Protein AF-A0A421JHY1-F1 (afdb_monomer_lite)

Secondary structure (DSSP, 8-state):
----HHHHHHHHHT--SSHHHHHHHHHHHHHTGGGHHHHHHHHHHHHHHS---HHHHHHHHHHHHHHHHHHHHTT-HHHHHHHHHHHHHHHHHHGGGS-HHHHHHHHHHHHHHHHTTSS-HHHHHHHHHHHH-SS-------S-TTHHHHHHHHHHHHHHHHHHHHHHHHHHHHHHHHHHHHHHS-S-GGG-TTPPPHHHHHHHHHHHHHHHHHHHHHHHHHHHHHHHHHHHHHHHHHHHHHHHHHHHHHHHHHHHHHHHHHHHHHHHHHHHHTT----------------------------------PPPP----------------------PPPP------S-------------------PPPTTHHHHHHHHHHHHHHHHHHHHHSSS------PPPTTSHHHHTTS--

Radius of gyration: 42.2 Å; chains: 1; bounding box: 96×103×120 Å

Foldseek 3Di:
DDDDLVVLLVLLVPQDLDPVSLLVSLVVLVVVLVCLLVNLVSLLCSLQVDPDDQSSNLSSVSSLLNNLVVCVVVVVVSNLVNNLVRLLVSLLRNLVVHDPVSNVVLVVSLVVCVVVVSDDPVSSVSNVCSNPDPDDDDDDDDDDPPVVVVVLVVVLVVLVVVLVVLVVVLVVLVVVLVVLCCLLPPPDPPPNPPQDDPVVSVVSVVVSVVSVVVSVVSVVVSVVSVVVSVVSVVVVVVVVVVVVVVVVVVVVVVVVVVVVVVVVVVVVVVVVVVPDPDDDDDDDDDDDDDDDDDDDDDDDDDDDDPDDDDDDDDDDDDDDDDDDDDDDDDDDDDDDDDDDDDDDDDDDDDDDDDDDDDDDDDDDDDDDDPVVVVVVVVVVVVVVVVVVVVVVPPPDDDDDDDDPPVVVVVVVPPD

pLDDT: mean 72.56, std 24.26, range [27.59, 97.75]

Structure (mmCIF, N/CA/C/O backbone):
data_AF-A0A421JHY1-F1
#
_entry.id   AF-A0A421JHY1-F1
#
loop_
_atom_site.group_PDB
_atom_site.id
_atom_site.type_symbol
_atom_site.label_atom_id
_atom_site.label_alt_id
_atom_site.label_comp_id
_atom_site.label_asym_id
_atom_site.label_entity_id
_atom_site.label_seq_id
_atom_site.pdbx_PDB_ins_code
_atom_site.Cartn_x
_atom_site.Cartn_y
_atom_site.Cartn_z
_atom_site.occupancy
_atom_site.B_iso_or_equiv
_atom_site.auth_seq_id
_atom_site.auth_comp_id
_atom_site.auth_asym_id
_atom_site.auth_atom_id
_atom_site.pdbx_PDB_model_num
ATOM 1 N N . MET A 1 1 ? 22.564 -20.627 12.516 1.00 62.66 1 MET A N 1
ATOM 2 C CA . MET A 1 1 ? 22.685 -19.189 12.174 1.00 62.66 1 MET A CA 1
ATOM 3 C C . MET A 1 1 ? 21.839 -18.414 13.157 1.00 62.66 1 MET A C 1
ATOM 5 O O . MET A 1 1 ? 20.694 -18.805 13.321 1.00 62.66 1 MET A O 1
ATOM 9 N N . SER A 1 2 ? 22.392 -17.394 13.809 1.00 85.19 2 SER A N 1
ATOM 10 C CA . SER A 1 2 ? 21.636 -16.494 14.684 1.00 85.19 2 SER A CA 1
ATOM 11 C C . SER A 1 2 ? 20.639 -15.656 13.881 1.00 85.19 2 SER A C 1
ATOM 13 O O . SER A 1 2 ? 20.861 -15.374 12.700 1.00 85.19 2 SER A O 1
ATOM 15 N N . PHE A 1 3 ? 19.539 -15.263 14.521 1.00 91.75 3 PHE A N 1
ATOM 16 C CA . PHE A 1 3 ? 18.588 -14.334 13.928 1.00 91.75 3 PHE A CA 1
ATOM 17 C C . PHE A 1 3 ? 19.148 -12.908 13.930 1.00 91.75 3 PHE A C 1
ATOM 19 O O . PHE A 1 3 ? 19.715 -12.446 14.917 1.00 91.75 3 PHE A O 1
ATOM 26 N N . SER A 1 4 ? 18.954 -12.210 12.817 1.00 93.00 4 SER A N 1
ATOM 27 C CA . SER A 1 4 ? 19.069 -10.755 12.693 1.00 93.00 4 SER A CA 1
ATOM 28 C C . SER A 1 4 ? 18.214 -10.289 11.508 1.00 93.00 4 SER A C 1
ATOM 30 O O . SER A 1 4 ? 18.096 -11.054 10.539 1.00 93.00 4 SER A O 1
ATOM 32 N N . PRO A 1 5 ? 17.691 -9.049 11.506 1.00 92.00 5 PRO A N 1
ATOM 33 C CA . PRO A 1 5 ? 16.955 -8.499 10.365 1.00 92.00 5 PRO A CA 1
ATOM 34 C C . PRO A 1 5 ? 17.716 -8.651 9.047 1.00 92.00 5 PRO A C 1
ATOM 36 O O . PRO A 1 5 ? 17.183 -9.173 8.074 1.00 92.00 5 PRO A O 1
ATOM 39 N N . ASN A 1 6 ? 19.014 -8.334 9.048 1.00 91.88 6 ASN A N 1
ATOM 40 C CA . ASN A 1 6 ? 19.871 -8.465 7.868 1.00 91.88 6 ASN A CA 1
ATOM 41 C C . ASN A 1 6 ? 20.001 -9.918 7.387 1.00 91.88 6 ASN A C 1
ATOM 43 O O . ASN A 1 6 ? 19.978 -10.172 6.184 1.00 91.88 6 ASN A O 1
ATOM 47 N N . SER A 1 7 ? 20.134 -10.888 8.300 1.00 93.38 7 SER A N 1
ATOM 48 C CA . SER A 1 7 ? 20.171 -12.308 7.917 1.00 93.38 7 SER A CA 1
ATOM 49 C C . SER A 1 7 ? 18.845 -12.789 7.330 1.00 93.38 7 SER A C 1
ATOM 51 O O . SER A 1 7 ? 18.852 -13.648 6.448 1.00 93.38 7 SER A O 1
ATOM 53 N N . PHE A 1 8 ? 17.722 -12.221 7.781 1.00 95.31 8 PHE A N 1
ATOM 54 C CA . PHE A 1 8 ? 16.413 -12.543 7.239 1.00 95.31 8 PHE A CA 1
ATOM 55 C C . PHE A 1 8 ? 16.210 -11.893 5.867 1.00 95.31 8 PHE A C 1
ATOM 57 O O . PHE A 1 8 ? 15.858 -12.608 4.936 1.00 95.31 8 PHE A O 1
ATOM 64 N N . CYS A 1 9 ? 16.560 -10.615 5.685 1.00 93.88 9 CYS A N 1
ATOM 65 C CA . CYS A 1 9 ? 16.550 -9.958 4.372 1.00 93.88 9 CYS A CA 1
ATOM 66 C C . CYS A 1 9 ? 17.370 -10.736 3.335 1.00 93.88 9 CYS A C 1
ATOM 68 O O . CYS A 1 9 ? 16.855 -11.038 2.267 1.00 93.88 9 CYS A O 1
ATOM 70 N N . LYS A 1 10 ? 18.583 -11.191 3.686 1.00 94.06 10 LYS A N 1
ATOM 71 C CA . LYS A 1 10 ? 19.401 -12.038 2.796 1.00 94.06 10 LYS A CA 1
ATOM 72 C C . LYS A 1 10 ? 18.699 -13.339 2.397 1.00 94.06 10 LYS A C 1
ATOM 74 O O . LYS A 1 10 ? 18.868 -13.806 1.276 1.00 94.06 10 LYS A O 1
ATOM 79 N N . LYS A 1 11 ? 17.919 -13.943 3.302 1.00 94.50 11 LYS A N 1
ATOM 80 C CA . LYS A 1 11 ? 17.098 -15.128 2.993 1.00 94.50 11 LYS A CA 1
ATOM 81 C C . LYS A 1 11 ? 15.932 -14.783 2.073 1.00 94.50 11 LYS A C 1
ATOM 83 O O . LYS A 1 11 ? 15.623 -15.565 1.182 1.00 94.50 11 LYS A O 1
ATOM 88 N N . LEU A 1 12 ? 15.312 -13.621 2.267 1.00 95.12 12 LEU A N 1
ATOM 89 C CA . LEU A 1 12 ? 14.257 -13.123 1.390 1.00 95.12 12 LEU A CA 1
ATOM 90 C C . LEU A 1 12 ? 14.795 -12.790 -0.011 1.00 95.12 12 LEU A C 1
ATOM 92 O O . LEU A 1 12 ? 14.108 -13.079 -0.989 1.00 95.12 12 LEU A O 1
ATOM 96 N N . ASP A 1 13 ? 16.032 -12.299 -0.137 1.00 93.00 13 ASP A N 1
ATOM 97 C CA . ASP A 1 13 ? 16.687 -12.042 -1.428 1.00 93.00 13 ASP A CA 1
ATOM 98 C C . ASP A 1 13 ? 16.823 -13.329 -2.250 1.00 93.00 13 ASP A C 1
ATOM 100 O O . ASP A 1 13 ? 16.391 -13.376 -3.403 1.00 93.00 13 ASP A O 1
ATOM 104 N N . VAL A 1 14 ? 17.314 -14.406 -1.627 1.00 92.81 14 VAL A N 1
ATOM 105 C CA . VAL A 1 14 ? 17.516 -15.711 -2.285 1.00 92.81 14 VAL A CA 1
ATOM 106 C C . VAL A 1 14 ? 16.254 -16.580 -2.369 1.00 92.81 14 VAL A C 1
ATOM 108 O O . VAL A 1 14 ? 16.320 -17.691 -2.890 1.00 92.81 14 VAL A O 1
ATOM 111 N N . LEU A 1 15 ? 15.105 -16.107 -1.870 1.00 94.12 15 LEU A N 1
ATOM 112 C CA . LEU A 1 15 ? 13.829 -16.824 -1.973 1.00 94.12 15 LEU A CA 1
ATOM 113 C C . LEU A 1 15 ? 13.463 -17.063 -3.445 1.00 94.12 15 LEU A C 1
ATOM 115 O O . LEU A 1 15 ? 13.292 -16.101 -4.203 1.00 94.12 15 LEU A O 1
ATOM 119 N N . GLN A 1 16 ? 13.290 -18.332 -3.808 1.00 90.06 16 GLN A N 1
ATOM 120 C CA . GLN A 1 16 ? 12.848 -18.780 -5.128 1.00 90.06 16 GLN A CA 1
ATOM 121 C C . GLN A 1 16 ? 11.355 -19.132 -5.113 1.00 90.06 16 GLN A C 1
ATOM 123 O O . GLN A 1 16 ? 10.758 -19.332 -4.058 1.00 90.06 16 GLN A O 1
ATOM 128 N N . GLU A 1 17 ? 10.751 -19.256 -6.296 1.00 89.94 17 GLU A N 1
ATOM 129 C CA . GLU A 1 17 ? 9.331 -19.616 -6.467 1.00 89.94 17 GLU A CA 1
ATOM 130 C C . GLU A 1 17 ? 9.059 -21.125 -6.284 1.00 89.94 17 GLU A C 1
ATOM 132 O O . GLU A 1 17 ? 8.002 -21.627 -6.658 1.00 89.94 17 GLU A O 1
ATOM 137 N N . THR A 1 18 ? 10.019 -21.874 -5.732 1.00 93.44 18 THR A N 1
ATOM 138 C CA . THR A 1 18 ? 9.908 -23.316 -5.490 1.00 93.44 18 THR A CA 1
ATOM 139 C C . THR A 1 18 ? 9.392 -23.599 -4.081 1.00 93.44 18 THR A C 1
ATOM 141 O O . THR A 1 18 ? 9.723 -22.904 -3.116 1.00 93.44 18 THR A O 1
ATOM 144 N N . GLN A 1 19 ? 8.609 -24.673 -3.939 1.00 93.44 19 GLN A N 1
ATOM 145 C CA . GLN A 1 19 ? 8.063 -25.081 -2.641 1.00 93.44 19 GLN A CA 1
ATOM 146 C C . GLN A 1 19 ? 9.170 -25.372 -1.617 1.00 93.44 19 GLN A C 1
ATOM 148 O O . GLN A 1 19 ? 9.038 -25.018 -0.449 1.00 93.44 19 GLN A O 1
ATOM 153 N N . GLU A 1 20 ? 10.276 -25.977 -2.050 1.00 93.94 20 GLU A N 1
ATOM 154 C CA . GLU A 1 20 ? 11.416 -26.284 -1.185 1.00 93.94 20 GLU A CA 1
ATOM 155 C C . GLU A 1 20 ? 12.064 -25.015 -0.609 1.00 93.94 20 GLU A C 1
ATOM 157 O O . GLU A 1 20 ? 12.308 -24.941 0.598 1.00 93.94 20 GLU A O 1
ATOM 162 N N . SER A 1 21 ? 12.265 -23.980 -1.438 1.00 96.25 21 SER A N 1
ATOM 163 C CA . SER A 1 21 ? 12.818 -22.692 -0.997 1.00 96.25 21 SER A CA 1
ATOM 164 C C . SER A 1 21 ? 11.914 -22.022 0.044 1.00 96.25 21 SER A C 1
ATOM 166 O O . SER A 1 21 ? 12.381 -21.610 1.111 1.00 96.25 21 SER A O 1
ATOM 168 N N . ILE A 1 22 ? 10.604 -21.991 -0.226 1.00 96.75 22 ILE A N 1
ATOM 169 C CA . ILE A 1 22 ? 9.594 -21.425 0.675 1.00 96.75 22 ILE A CA 1
ATOM 170 C C . ILE A 1 22 ? 9.580 -22.162 2.022 1.00 96.75 22 ILE A C 1
ATOM 172 O O . ILE A 1 22 ? 9.677 -21.526 3.075 1.00 96.75 22 ILE A O 1
ATOM 176 N N . VAL A 1 23 ? 9.503 -23.496 2.003 1.00 96.56 23 VAL A N 1
ATOM 177 C CA . VAL A 1 23 ? 9.434 -24.318 3.222 1.00 96.56 23 VAL A CA 1
ATOM 178 C C . VAL A 1 23 ? 10.719 -24.202 4.038 1.00 96.56 23 VAL A C 1
ATOM 180 O O . VAL A 1 23 ? 10.653 -24.047 5.257 1.00 96.56 23 VAL A O 1
ATOM 183 N N . SER A 1 24 ? 11.885 -24.226 3.390 1.00 96.31 24 SER A N 1
ATOM 184 C CA . SER A 1 24 ? 13.186 -24.098 4.056 1.00 96.31 24 SER A CA 1
ATOM 185 C C . SER A 1 24 ? 13.314 -22.768 4.810 1.00 96.31 24 SER A C 1
ATOM 187 O O . SER A 1 24 ? 13.675 -22.735 5.993 1.00 96.31 24 SER A O 1
ATOM 189 N N . ILE A 1 25 ? 12.935 -21.653 4.173 1.00 96.25 25 ILE A N 1
ATOM 190 C CA . ILE A 1 25 ? 12.973 -20.334 4.818 1.00 96.25 25 ILE A CA 1
ATOM 191 C C . ILE A 1 25 ? 11.913 -20.241 5.923 1.00 96.25 25 ILE A C 1
ATOM 193 O O . ILE A 1 25 ? 12.219 -19.757 7.013 1.00 96.25 25 ILE A O 1
ATOM 197 N N . SER A 1 26 ? 10.704 -20.757 5.695 1.00 96.75 26 SER A N 1
ATOM 198 C CA . SER A 1 26 ? 9.632 -20.801 6.698 1.00 96.75 26 SER A CA 1
ATOM 199 C C . SER A 1 26 ? 10.046 -21.563 7.960 1.00 96.75 26 SER A C 1
ATOM 201 O O . SER A 1 26 ? 9.888 -21.065 9.077 1.00 96.75 26 SER A O 1
ATOM 203 N N . GLN A 1 27 ? 10.679 -22.730 7.810 1.00 96.00 27 GLN A N 1
ATOM 204 C CA . GLN A 1 27 ? 11.214 -23.499 8.935 1.00 96.00 27 GLN A CA 1
ATOM 205 C C . GLN A 1 27 ? 12.261 -22.706 9.722 1.00 96.00 27 GLN A C 1
ATOM 207 O O . GLN A 1 27 ? 12.224 -22.700 10.955 1.00 96.00 27 GLN A O 1
ATOM 212 N N . TRP A 1 28 ? 13.159 -21.999 9.030 1.00 95.56 28 TRP A N 1
ATOM 213 C CA . TRP A 1 28 ? 14.160 -21.150 9.675 1.00 95.56 28 TRP A CA 1
ATOM 214 C C . TRP A 1 28 ? 13.529 -19.987 10.457 1.00 95.56 28 TRP A C 1
ATOM 216 O O . TRP A 1 28 ? 13.968 -19.695 11.573 1.00 95.56 28 TRP A O 1
ATOM 226 N N . VAL A 1 29 ? 12.482 -19.353 9.913 1.00 96.00 29 VAL A N 1
ATOM 227 C CA . VAL A 1 29 ? 11.718 -18.296 10.601 1.00 96.00 29 VAL A CA 1
ATOM 228 C C . VAL A 1 29 ? 11.048 -18.859 11.856 1.00 96.00 29 VAL A C 1
ATOM 230 O O . VAL A 1 29 ? 11.191 -18.306 12.944 1.00 96.00 29 VAL A O 1
ATOM 233 N N . LEU A 1 30 ? 10.381 -20.010 11.745 1.00 94.88 30 LEU A N 1
ATOM 234 C CA . LEU A 1 30 ? 9.683 -20.648 12.865 1.00 94.88 30 LEU A CA 1
ATOM 235 C C . LEU A 1 30 ? 10.622 -21.177 13.949 1.00 94.88 30 LEU A C 1
ATOM 237 O O . LEU A 1 30 ? 10.206 -21.278 15.108 1.00 94.88 30 LEU A O 1
ATOM 241 N N . PHE A 1 31 ? 11.855 -21.542 13.595 1.00 94.19 31 PHE A N 1
ATOM 242 C CA . PHE A 1 31 ? 12.895 -21.905 14.556 1.00 94.19 31 PHE A CA 1
ATOM 243 C C . PHE A 1 31 ? 13.254 -20.707 15.450 1.00 94.19 31 PHE A C 1
ATOM 245 O O . PHE A 1 31 ? 13.363 -20.853 16.666 1.00 94.19 31 PHE A O 1
ATOM 252 N N . HIS A 1 32 ? 13.311 -19.499 14.884 1.00 92.69 32 HIS A N 1
ATOM 253 C CA . HIS A 1 32 ? 13.596 -18.253 15.602 1.00 92.69 32 HIS A CA 1
ATOM 254 C C . HIS A 1 32 ? 12.338 -17.580 16.168 1.00 92.69 32 HIS A C 1
ATOM 256 O O . HIS A 1 32 ? 12.171 -16.367 16.079 1.00 92.69 32 HIS A O 1
ATOM 262 N N . GLN A 1 33 ? 11.459 -18.357 16.808 1.00 90.81 33 GLN A N 1
ATOM 263 C CA . GLN A 1 33 ? 10.174 -17.859 17.318 1.00 90.81 33 GLN A CA 1
ATOM 264 C C . GLN A 1 33 ? 10.296 -16.659 18.264 1.00 90.81 33 GLN A C 1
ATOM 266 O O 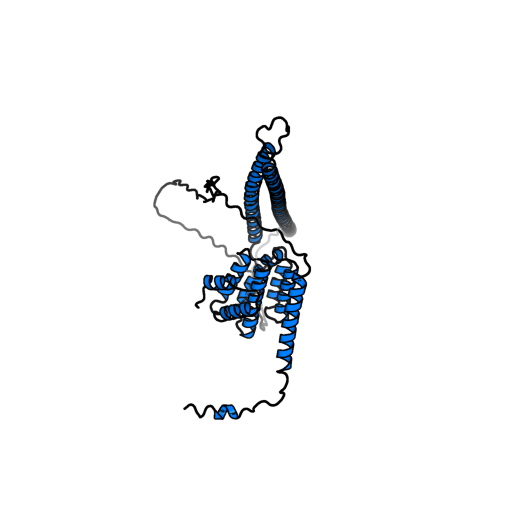. GLN A 1 33 ? 9.441 -15.783 18.221 1.00 90.81 33 GLN A O 1
ATOM 271 N N . LYS A 1 34 ? 11.365 -16.577 19.068 1.00 92.12 34 LYS A N 1
ATOM 272 C CA . LYS A 1 34 ? 11.611 -15.432 19.966 1.00 92.12 34 LYS A CA 1
ATOM 273 C C . LYS A 1 34 ? 11.669 -14.086 19.230 1.00 92.12 34 LYS A C 1
ATOM 275 O O . LYS A 1 34 ? 11.475 -13.046 19.843 1.00 92.12 34 LYS A O 1
ATOM 280 N N . HIS A 1 35 ? 11.921 -14.116 17.923 1.00 93.69 35 HIS A N 1
ATOM 281 C CA . HIS A 1 35 ? 11.982 -12.953 17.048 1.00 93.69 35 HIS A CA 1
ATOM 282 C C . HIS A 1 35 ? 10.755 -12.859 16.130 1.00 93.69 35 HIS A C 1
ATOM 284 O O . HIS A 1 35 ? 10.852 -12.309 15.036 1.00 93.69 35 HIS A O 1
ATOM 290 N N . CYS A 1 36 ? 9.597 -13.398 16.526 1.00 93.50 36 CYS A N 1
ATOM 291 C CA . CYS A 1 36 ? 8.371 -13.388 15.720 1.00 93.50 36 CYS A CA 1
ATOM 292 C C . CYS A 1 36 ? 7.943 -11.967 15.315 1.00 93.50 36 CYS A C 1
ATOM 294 O O . CYS A 1 36 ? 7.689 -11.715 14.138 1.00 93.50 36 CYS A O 1
ATOM 296 N N . LYS A 1 37 ? 7.963 -11.021 16.263 1.00 94.44 37 LYS A N 1
ATOM 297 C CA . LYS A 1 37 ? 7.648 -9.603 16.039 1.00 94.44 37 LYS A CA 1
ATOM 298 C C . LYS A 1 37 ? 8.605 -8.947 15.047 1.00 94.44 37 LYS A C 1
ATOM 300 O O . LYS A 1 37 ? 8.178 -8.268 14.117 1.00 94.44 37 LYS A O 1
ATOM 305 N N . GLU A 1 38 ? 9.902 -9.171 15.234 1.00 95.69 38 GLU A N 1
ATOM 306 C CA . GLU A 1 38 ? 10.941 -8.630 14.357 1.00 95.69 38 GLU A CA 1
ATOM 307 C C . GLU A 1 38 ? 10.865 -9.263 12.961 1.00 95.69 38 GLU A C 1
ATOM 309 O O . GLU A 1 38 ? 10.927 -8.553 11.967 1.00 95.69 38 GLU A O 1
ATOM 314 N N . SER A 1 39 ? 10.596 -10.569 12.873 1.00 95.88 39 SER A N 1
ATOM 315 C CA . SER A 1 39 ? 10.383 -11.282 11.608 1.00 95.88 39 SER A CA 1
ATOM 316 C C . SER A 1 39 ? 9.190 -10.723 10.833 1.00 95.88 39 SER A C 1
ATOM 318 O O . SER A 1 39 ? 9.321 -10.427 9.650 1.00 95.88 39 SER A O 1
ATOM 320 N N . ALA A 1 40 ? 8.034 -10.540 11.483 1.00 96.69 40 ALA A N 1
ATOM 321 C CA . ALA A 1 40 ? 6.842 -9.994 10.834 1.00 96.69 40 ALA A CA 1
ATOM 322 C C . ALA A 1 40 ? 7.082 -8.561 10.331 1.00 96.69 40 ALA A C 1
ATOM 324 O O . ALA A 1 40 ? 6.751 -8.242 9.188 1.00 96.69 40 ALA A O 1
ATOM 325 N N . LYS A 1 41 ? 7.726 -7.722 11.154 1.00 96.12 41 LYS A N 1
ATOM 326 C CA . LYS A 1 41 ? 8.097 -6.350 10.791 1.00 96.12 41 LYS A CA 1
ATOM 327 C C . LYS A 1 41 ? 9.082 -6.313 9.620 1.00 96.12 41 LYS A C 1
ATOM 329 O O . LYS A 1 41 ? 8.806 -5.650 8.628 1.00 96.12 41 LYS A O 1
ATOM 334 N N . THR A 1 42 ? 10.193 -7.044 9.702 1.00 96.25 42 THR A N 1
ATOM 335 C CA . THR A 1 42 ? 11.212 -7.080 8.644 1.00 96.25 42 THR A CA 1
ATOM 336 C C . THR A 1 42 ? 10.647 -7.636 7.340 1.00 96.25 42 THR A C 1
ATOM 338 O O . THR A 1 42 ? 10.942 -7.095 6.281 1.00 96.25 42 THR A O 1
ATOM 341 N N . TRP A 1 43 ? 9.796 -8.667 7.388 1.00 97.44 43 TRP A N 1
ATOM 342 C CA . TRP A 1 43 ? 9.110 -9.166 6.192 1.00 97.44 43 TRP A CA 1
ATOM 343 C C . TRP A 1 43 ? 8.216 -8.091 5.559 1.00 97.44 43 TRP A C 1
ATOM 345 O O . TRP A 1 43 ? 8.274 -7.894 4.345 1.00 97.44 43 TRP A O 1
ATOM 355 N N . ALA A 1 44 ? 7.434 -7.373 6.372 1.00 96.44 44 ALA A N 1
ATOM 356 C CA . ALA A 1 44 ? 6.549 -6.309 5.903 1.00 96.44 44 ALA A CA 1
ATOM 357 C C . ALA A 1 44 ? 7.325 -5.126 5.298 1.00 96.44 44 ALA A C 1
ATOM 359 O O . ALA A 1 44 ? 6.982 -4.646 4.221 1.00 96.44 44 ALA A O 1
ATOM 360 N N . GLU A 1 45 ? 8.400 -4.683 5.950 1.00 95.12 45 GLU A N 1
ATOM 361 C CA . GLU A 1 45 ? 9.281 -3.633 5.428 1.00 95.12 45 GLU A CA 1
ATOM 362 C C . GLU A 1 45 ? 9.969 -4.076 4.132 1.00 95.12 45 GLU A C 1
ATOM 364 O O . GLU A 1 45 ? 10.016 -3.310 3.174 1.00 95.12 45 GLU A O 1
ATOM 369 N N . TYR A 1 46 ? 10.436 -5.325 4.059 1.00 95.25 46 TYR A N 1
ATOM 370 C CA . TYR A 1 46 ? 11.131 -5.861 2.888 1.00 95.25 46 TYR A CA 1
ATOM 371 C C . TYR A 1 46 ? 10.229 -5.960 1.652 1.00 95.25 46 TYR A C 1
ATOM 373 O O . TYR A 1 46 ? 10.652 -5.627 0.544 1.00 95.25 46 TYR A O 1
ATOM 381 N N . ILE A 1 47 ? 8.988 -6.429 1.816 1.00 94.81 47 ILE A N 1
ATOM 382 C CA . ILE A 1 47 ? 8.057 -6.597 0.693 1.00 94.81 47 ILE A CA 1
ATOM 383 C C . ILE A 1 47 ? 7.501 -5.253 0.186 1.00 94.81 47 ILE A C 1
ATOM 385 O O . ILE A 1 47 ? 7.187 -5.142 -0.999 1.00 94.81 47 ILE A O 1
ATOM 389 N N . ILE A 1 48 ? 7.404 -4.239 1.059 1.00 92.00 48 ILE A N 1
ATOM 390 C CA . ILE A 1 48 ? 6.920 -2.889 0.719 1.00 92.00 48 ILE A CA 1
ATOM 391 C C . ILE A 1 48 ? 8.050 -1.987 0.195 1.00 92.00 48 ILE A C 1
ATOM 393 O O . ILE A 1 48 ? 7.839 -1.241 -0.757 1.00 92.00 48 ILE A O 1
ATOM 397 N N . GLY A 1 49 ? 9.223 -2.010 0.834 1.00 80.50 49 GLY A N 1
ATOM 398 C CA . GLY A 1 49 ? 10.287 -1.019 0.639 1.00 80.50 49 GLY A CA 1
ATOM 399 C C . GLY A 1 49 ? 11.122 -1.205 -0.627 1.00 80.50 49 GLY A C 1
ATOM 400 O O . GLY A 1 49 ? 11.700 -0.241 -1.126 1.00 80.50 49 GLY A O 1
ATOM 401 N N . ASN A 1 50 ? 11.164 -2.416 -1.178 1.00 76.19 50 ASN A N 1
ATOM 402 C CA . ASN A 1 50 ? 11.957 -2.724 -2.363 1.00 76.19 50 ASN A CA 1
ATOM 403 C C . ASN A 1 50 ? 11.061 -2.843 -3.604 1.00 76.19 50 ASN A C 1
ATOM 405 O O . ASN A 1 50 ? 9.956 -3.389 -3.555 1.00 76.19 50 ASN A O 1
ATOM 409 N N . GLN A 1 51 ? 11.570 -2.379 -4.750 1.00 79.88 51 GLN A N 1
ATOM 410 C CA . GLN A 1 51 ? 10.919 -2.551 -6.051 1.00 79.88 51 GLN A CA 1
ATOM 411 C C . GLN A 1 51 ? 11.051 -4.005 -6.524 1.00 79.88 51 GLN A C 1
ATOM 413 O O . GLN A 1 51 ? 11.903 -4.352 -7.336 1.00 79.88 51 GLN A O 1
ATOM 418 N N . HIS A 1 52 ? 10.214 -4.874 -5.962 1.00 87.62 52 HIS A N 1
ATOM 419 C CA . HIS A 1 52 ? 10.126 -6.284 -6.330 1.00 87.62 52 HIS A CA 1
ATOM 420 C C . HIS A 1 52 ? 9.203 -6.485 -7.533 1.00 87.62 52 HIS A C 1
ATOM 422 O O . HIS A 1 52 ? 8.141 -5.859 -7.619 1.00 87.62 52 HIS A O 1
ATOM 428 N N . SER A 1 53 ? 9.557 -7.426 -8.412 1.00 89.12 53 SER A N 1
ATOM 429 C CA . SER A 1 53 ? 8.651 -7.899 -9.463 1.00 89.12 53 SER A CA 1
ATOM 430 C C . SER A 1 53 ? 7.380 -8.506 -8.857 1.00 89.12 53 SER A C 1
ATOM 432 O O . SER A 1 53 ? 7.380 -8.984 -7.715 1.00 89.12 53 SER A O 1
ATOM 434 N N . SER A 1 54 ? 6.284 -8.527 -9.619 1.00 89.31 54 SER A N 1
ATOM 435 C CA . SER A 1 54 ? 5.012 -9.078 -9.139 1.00 89.31 54 SER A CA 1
ATOM 436 C C . SER A 1 54 ? 5.145 -10.543 -8.702 1.00 89.31 54 SER A C 1
ATOM 438 O O . SER A 1 54 ? 4.610 -10.919 -7.658 1.00 89.31 54 SER A O 1
ATOM 440 N N . ASN A 1 55 ? 5.941 -11.350 -9.416 1.00 89.25 55 ASN A N 1
ATOM 441 C CA . ASN A 1 55 ? 6.190 -12.743 -9.036 1.00 89.25 55 ASN A CA 1
ATOM 442 C C . ASN A 1 55 ? 6.971 -12.864 -7.718 1.00 89.25 55 ASN A C 1
ATOM 444 O O . ASN A 1 55 ? 6.617 -13.673 -6.861 1.00 89.25 55 ASN A O 1
ATOM 448 N N . LYS A 1 56 ? 7.976 -12.006 -7.487 1.00 92.56 56 LYS A N 1
ATOM 449 C CA . LYS A 1 56 ? 8.710 -11.991 -6.213 1.00 92.56 56 LYS A CA 1
ATOM 450 C C . LYS A 1 56 ? 7.791 -11.623 -5.044 1.00 92.56 56 LYS A C 1
ATOM 452 O O . LYS A 1 56 ? 7.846 -12.279 -4.004 1.00 92.56 56 LYS A O 1
ATOM 457 N N . LYS A 1 57 ? 6.903 -10.634 -5.220 1.00 93.62 57 LYS A N 1
ATOM 458 C CA . LYS A 1 57 ? 5.881 -10.265 -4.217 1.00 93.62 57 LYS A CA 1
ATOM 459 C C . LYS A 1 57 ? 4.950 -11.438 -3.906 1.00 93.62 57 LYS A C 1
ATOM 461 O O . LYS A 1 57 ? 4.670 -11.700 -2.739 1.00 93.62 57 LYS A O 1
ATOM 466 N N . LEU A 1 58 ? 4.521 -12.180 -4.928 1.00 93.75 58 LEU A N 1
ATOM 467 C CA . LEU A 1 58 ? 3.707 -13.380 -4.747 1.00 93.75 58 LEU A CA 1
ATOM 468 C C . LEU A 1 58 ? 4.451 -14.469 -3.954 1.00 93.75 58 LEU A C 1
ATOM 470 O O . LEU A 1 58 ? 3.894 -15.009 -3.002 1.00 93.75 58 LEU A O 1
ATOM 474 N N . SER A 1 59 ? 5.715 -14.745 -4.277 1.00 95.62 59 SER A N 1
ATOM 475 C CA . SER A 1 59 ? 6.538 -15.717 -3.540 1.00 95.62 59 SER A CA 1
ATOM 476 C C . SER A 1 59 ? 6.734 -15.326 -2.074 1.00 95.62 59 SER A C 1
ATOM 478 O O . SER A 1 59 ? 6.660 -16.176 -1.187 1.00 95.62 59 SER A O 1
ATOM 480 N N . LEU A 1 60 ? 6.902 -14.033 -1.784 1.00 96.56 60 LEU A N 1
ATOM 481 C CA . LEU A 1 60 ? 6.977 -13.519 -0.412 1.00 96.56 60 LEU A CA 1
ATOM 482 C C . LEU A 1 60 ? 5.650 -13.679 0.349 1.00 96.56 60 LEU A C 1
ATOM 484 O O . LEU A 1 60 ? 5.667 -13.958 1.551 1.00 96.56 60 LEU A O 1
ATOM 488 N N . LEU A 1 61 ? 4.505 -13.542 -0.329 1.00 96.50 61 LEU A N 1
ATOM 489 C CA . LEU A 1 61 ? 3.187 -13.830 0.247 1.00 96.50 61 LEU A CA 1
ATOM 490 C C . LEU A 1 61 ? 2.987 -15.332 0.489 1.00 96.50 61 LEU A C 1
ATOM 492 O O . LEU A 1 61 ? 2.420 -15.710 1.513 1.00 96.50 61 LEU A O 1
ATOM 496 N N . TYR A 1 62 ? 3.494 -16.198 -0.391 1.00 97.06 62 TYR A N 1
ATOM 497 C CA . TYR A 1 62 ? 3.484 -17.647 -0.168 1.00 97.06 62 TYR A CA 1
ATOM 498 C C . TYR A 1 62 ? 4.375 -18.075 0.996 1.00 97.06 62 TYR A C 1
ATOM 500 O O . TYR A 1 62 ? 3.971 -18.941 1.772 1.00 97.06 62 TYR A O 1
ATOM 508 N N . LEU A 1 63 ? 5.519 -17.417 1.190 1.00 97.75 63 LEU A N 1
ATOM 509 C CA . LEU A 1 63 ? 6.326 -17.592 2.394 1.00 97.75 63 LEU A CA 1
ATOM 510 C C . LEU A 1 63 ? 5.549 -17.212 3.658 1.00 97.75 63 LEU A C 1
ATOM 512 O O . LEU A 1 63 ? 5.499 -18.002 4.597 1.00 97.75 63 LEU A O 1
ATOM 516 N N . CYS A 1 64 ? 4.913 -16.037 3.679 1.00 97.62 64 CYS A N 1
ATOM 517 C CA . CYS A 1 64 ? 4.075 -15.624 4.807 1.00 97.62 64 CYS A CA 1
ATOM 518 C C . CYS A 1 64 ? 2.973 -16.652 5.084 1.00 97.62 64 CYS A C 1
ATOM 520 O O . CYS A 1 64 ? 2.808 -17.079 6.225 1.00 97.62 64 CYS A O 1
ATOM 522 N N . ASN A 1 65 ? 2.283 -17.106 4.036 1.00 97.44 65 ASN A N 1
ATOM 523 C CA . ASN A 1 65 ? 1.253 -18.127 4.133 1.00 97.44 65 ASN A CA 1
ATOM 524 C C . ASN A 1 65 ? 1.770 -19.426 4.776 1.00 97.44 65 ASN A C 1
ATOM 526 O O . ASN A 1 65 ? 1.119 -19.957 5.675 1.00 97.44 65 ASN A O 1
ATOM 530 N N . ASP A 1 66 ? 2.926 -19.934 4.345 1.00 97.44 66 ASP A N 1
ATOM 531 C CA . ASP A 1 66 ? 3.500 -21.150 4.926 1.00 97.44 66 ASP A CA 1
ATOM 532 C C . ASP A 1 66 ? 3.876 -20.948 6.404 1.00 97.44 66 ASP A C 1
ATOM 534 O O . ASP A 1 66 ? 3.531 -21.779 7.248 1.00 97.44 66 ASP A O 1
ATOM 538 N N . VAL A 1 67 ? 4.477 -19.801 6.746 1.00 97.19 67 VAL A N 1
ATOM 539 C CA . VAL A 1 67 ? 4.837 -19.448 8.129 1.00 97.19 67 VAL A CA 1
ATOM 540 C C . VAL A 1 67 ? 3.606 -19.418 9.034 1.00 97.19 67 VAL A C 1
ATOM 542 O O . VAL A 1 67 ? 3.620 -20.058 10.085 1.00 97.19 67 VAL A O 1
ATOM 545 N N . VAL A 1 68 ? 2.528 -18.725 8.652 1.00 96.81 68 VAL A N 1
ATOM 546 C CA . VAL A 1 68 ? 1.341 -18.578 9.518 1.00 96.81 68 VAL A CA 1
ATOM 547 C C . VAL A 1 68 ? 0.562 -19.886 9.656 1.00 96.81 68 VAL A C 1
ATOM 549 O O . VAL A 1 68 ? 0.086 -20.212 10.745 1.00 96.81 68 VAL A O 1
ATOM 552 N N . GLN A 1 69 ? 0.503 -20.701 8.598 1.00 95.44 69 GLN A N 1
ATOM 553 C CA . GLN A 1 69 ? -0.131 -22.018 8.660 1.00 95.44 69 GLN A CA 1
ATOM 554 C C . GLN A 1 69 ? 0.668 -23.000 9.522 1.00 95.44 69 GLN A C 1
ATOM 556 O O . GLN A 1 69 ? 0.101 -23.683 10.381 1.00 95.44 69 GLN A O 1
ATOM 561 N N . GLN A 1 70 ? 1.990 -23.059 9.344 1.00 96.12 70 GLN A N 1
ATOM 562 C CA . GLN A 1 70 ? 2.842 -23.888 10.191 1.00 96.12 70 GLN A CA 1
ATOM 563 C C . GLN A 1 70 ? 2.867 -23.386 11.640 1.00 96.12 70 GLN A C 1
ATOM 565 O O . GLN A 1 70 ? 2.881 -24.207 12.559 1.00 96.12 70 GLN A O 1
ATOM 570 N N . ALA A 1 71 ? 2.835 -22.069 11.869 1.00 95.06 71 ALA A N 1
ATOM 571 C CA . ALA A 1 71 ? 2.715 -21.486 13.201 1.00 95.06 71 ALA A CA 1
ATOM 572 C C . ALA A 1 71 ? 1.417 -21.929 13.882 1.00 95.06 71 ALA A C 1
ATOM 574 O O . ALA A 1 71 ? 1.469 -22.402 15.017 1.00 95.06 71 ALA A O 1
ATOM 575 N N . ARG A 1 72 ? 0.277 -21.883 13.176 1.00 94.00 72 ARG A N 1
ATOM 576 C CA . ARG A 1 72 ? -1.008 -22.399 13.676 1.00 94.00 72 ARG A CA 1
ATOM 577 C C . ARG A 1 72 ? -0.915 -23.877 14.043 1.00 94.00 72 ARG A C 1
ATOM 579 O O . ARG A 1 72 ? -1.265 -24.252 15.159 1.00 94.00 72 ARG A O 1
ATOM 586 N N . ARG A 1 73 ? -0.368 -24.708 13.148 1.00 94.50 73 ARG A N 1
ATOM 587 C CA . ARG A 1 73 ? -0.195 -26.154 13.379 1.00 94.50 73 ARG A CA 1
ATOM 588 C C . ARG A 1 73 ? 0.707 -26.452 14.581 1.00 94.50 73 ARG A C 1
ATOM 590 O O . ARG A 1 73 ? 0.423 -27.369 15.343 1.00 94.50 73 ARG A O 1
ATOM 597 N N . LYS A 1 74 ? 1.770 -25.667 14.769 1.00 93.50 74 LYS A N 1
ATOM 598 C CA . LYS A 1 74 ? 2.725 -25.779 15.887 1.00 93.50 74 LYS A CA 1
ATOM 599 C C . LYS A 1 74 ? 2.297 -24.989 17.136 1.00 93.50 74 LYS A C 1
ATOM 601 O O . LYS A 1 74 ? 3.098 -24.865 18.057 1.00 93.50 74 LYS A O 1
ATOM 606 N N . ARG A 1 75 ? 1.066 -24.455 17.174 1.00 92.81 75 ARG A N 1
ATOM 607 C CA . ARG A 1 75 ? 0.493 -23.657 18.280 1.00 92.81 75 ARG A CA 1
ATOM 608 C C . ARG A 1 75 ? 1.330 -22.429 18.677 1.00 92.81 75 ARG A C 1
ATOM 610 O O . ARG A 1 75 ? 1.361 -22.029 19.836 1.00 92.81 75 ARG A O 1
ATOM 617 N N . LYS A 1 76 ? 1.997 -21.801 17.709 1.00 92.12 76 LYS A N 1
ATOM 618 C CA . LYS A 1 76 ? 2.801 -20.583 17.888 1.00 92.12 76 LYS A CA 1
ATOM 619 C C . LYS A 1 76 ? 1.951 -19.339 17.624 1.00 92.12 76 LYS A C 1
ATOM 621 O O . LYS A 1 76 ? 2.115 -18.680 16.599 1.00 92.12 76 LYS A O 1
ATOM 626 N N . GLN A 1 77 ? 1.025 -19.041 18.536 1.00 92.50 77 GLN A N 1
ATOM 627 C CA . GLN A 1 77 ? 0.025 -17.982 18.343 1.00 92.50 77 GLN A CA 1
ATOM 628 C C . GLN A 1 77 ? 0.648 -16.589 18.148 1.00 92.50 77 GLN A C 1
ATOM 630 O O . GLN A 1 77 ? 0.114 -15.795 17.386 1.00 92.50 77 GLN A O 1
ATOM 635 N N . GLU A 1 78 ? 1.812 -16.316 18.744 1.00 93.38 78 GLU A N 1
ATOM 636 C CA . GLU A 1 78 ? 2.525 -15.040 18.581 1.00 93.38 78 GLU A CA 1
ATOM 637 C C . GLU A 1 78 ? 2.792 -14.691 17.113 1.00 93.38 78 GLU A C 1
ATOM 639 O O . GLU A 1 78 ? 2.602 -13.551 16.708 1.00 93.38 78 GLU A O 1
ATOM 644 N N . PHE A 1 79 ? 3.166 -15.672 16.284 1.00 94.56 79 PHE A N 1
ATOM 645 C CA . PHE A 1 79 ? 3.352 -15.428 14.853 1.00 94.56 79 PHE A CA 1
ATOM 646 C C . PHE A 1 79 ? 2.051 -14.996 14.185 1.00 94.56 79 PHE A C 1
ATOM 648 O O . PHE A 1 79 ? 2.062 -14.073 13.381 1.00 94.56 79 PHE A O 1
ATOM 655 N N . ILE A 1 80 ? 0.932 -15.632 14.528 1.00 95.25 80 ILE A N 1
ATOM 656 C CA . ILE A 1 80 ? -0.376 -15.278 13.974 1.00 95.25 80 ILE A CA 1
ATOM 657 C C . ILE A 1 80 ? -0.719 -13.843 14.371 1.00 95.25 80 ILE A C 1
ATOM 659 O O . ILE A 1 80 ? -1.039 -13.039 13.502 1.00 95.25 80 ILE A O 1
ATOM 663 N N . THR A 1 81 ? -0.560 -13.497 15.649 1.00 94.88 81 THR A N 1
ATOM 664 C CA . THR A 1 81 ? -0.836 -12.151 16.162 1.00 94.88 81 THR A CA 1
ATOM 665 C C . THR A 1 81 ? 0.037 -11.084 15.497 1.00 94.88 81 THR A C 1
ATOM 667 O O . THR A 1 81 ? -0.470 -10.042 15.087 1.00 94.88 81 THR A O 1
ATOM 670 N N . GLU A 1 82 ? 1.345 -11.315 15.357 1.00 96.12 82 GLU A N 1
ATOM 671 C CA . GLU A 1 82 ? 2.251 -10.328 14.756 1.00 96.12 82 GLU A CA 1
ATOM 672 C C . GLU A 1 82 ? 2.040 -10.194 13.239 1.00 96.12 82 GLU A C 1
ATOM 674 O O . GLU A 1 82 ? 2.030 -9.078 12.717 1.00 96.12 82 GLU A O 1
ATOM 679 N N . PHE A 1 83 ? 1.797 -11.299 12.523 1.00 96.56 83 PHE A N 1
ATOM 680 C CA . PHE A 1 83 ? 1.489 -11.243 11.091 1.00 96.56 83 PHE A CA 1
ATOM 681 C C . PHE A 1 83 ? 0.118 -10.611 10.814 1.00 96.56 83 PHE A C 1
ATOM 683 O O . PHE A 1 83 ? -0.002 -9.830 9.870 1.00 96.56 83 PHE A O 1
ATOM 690 N N . ALA A 1 84 ? -0.892 -10.862 11.655 1.00 95.44 84 ALA A N 1
ATOM 691 C CA . ALA A 1 84 ? -2.211 -10.237 11.540 1.00 95.44 84 ALA A CA 1
ATOM 692 C C . ALA A 1 84 ? -2.141 -8.703 11.607 1.00 95.44 84 ALA A C 1
ATOM 694 O O . ALA A 1 84 ? -2.876 -8.023 10.894 1.00 95.44 84 ALA A O 1
ATOM 695 N N . ARG A 1 85 ? -1.218 -8.146 12.404 1.00 95.31 85 ARG A N 1
ATOM 696 C CA . ARG A 1 85 ? -1.020 -6.691 12.518 1.00 95.31 85 ARG A CA 1
ATOM 697 C C . ARG A 1 85 ? -0.430 -6.059 11.260 1.00 95.31 85 ARG A C 1
ATOM 699 O O . ARG A 1 85 ? -0.804 -4.942 10.916 1.00 95.31 85 ARG A O 1
ATOM 706 N N . VAL A 1 86 ? 0.497 -6.738 10.581 1.00 96.62 86 VAL A N 1
ATOM 707 C CA . VAL A 1 86 ? 1.211 -6.165 9.423 1.00 96.62 86 VAL A CA 1
ATOM 708 C C . VAL A 1 86 ? 0.523 -6.449 8.086 1.00 96.62 86 VAL A C 1
ATOM 710 O O . VAL A 1 86 ? 0.635 -5.650 7.156 1.00 96.62 86 VAL A O 1
ATOM 713 N N . LEU A 1 87 ? -0.214 -7.558 7.980 1.00 96.44 87 LEU A N 1
ATOM 714 C CA . LEU A 1 87 ? -0.839 -8.009 6.735 1.00 96.44 87 LEU A CA 1
ATOM 715 C C . LEU A 1 87 ? -1.793 -6.983 6.099 1.00 96.44 87 LEU A C 1
ATOM 717 O O . LEU A 1 87 ? -1.659 -6.763 4.897 1.00 96.44 87 LEU A O 1
ATOM 721 N N . PRO A 1 88 ? -2.701 -6.304 6.830 1.00 94.75 88 PRO A N 1
ATOM 722 C CA . PRO A 1 88 ? -3.595 -5.314 6.230 1.00 94.75 88 PRO A CA 1
ATOM 723 C C . PRO A 1 88 ? -2.848 -4.181 5.515 1.00 94.75 88 PRO A C 1
ATOM 725 O O . PRO A 1 88 ? -3.222 -3.807 4.405 1.00 94.75 88 PRO A O 1
ATOM 728 N N . MET A 1 89 ? -1.769 -3.669 6.114 1.00 93.75 89 MET A N 1
ATOM 729 C CA . MET A 1 89 ? -0.929 -2.626 5.514 1.00 93.75 89 MET A CA 1
ATOM 730 C C . MET A 1 89 ? -0.182 -3.153 4.281 1.00 93.75 89 MET A C 1
ATOM 732 O O . MET A 1 89 ? -0.147 -2.500 3.239 1.00 93.75 89 MET A O 1
ATOM 736 N N . VAL A 1 90 ? 0.399 -4.351 4.388 1.00 95.00 90 VAL A N 1
ATOM 737 C CA . VAL A 1 90 ? 1.143 -4.994 3.297 1.00 95.00 90 VAL A CA 1
ATOM 738 C C . VAL A 1 90 ? 0.240 -5.251 2.090 1.00 95.00 90 VAL A C 1
ATOM 740 O O . VAL A 1 90 ? 0.584 -4.874 0.970 1.00 95.00 90 VAL A O 1
ATOM 743 N N . LEU A 1 91 ? -0.938 -5.838 2.313 1.00 94.75 91 LEU A N 1
ATOM 744 C CA . LEU A 1 91 ? -1.913 -6.119 1.262 1.00 94.75 91 LEU A CA 1
ATOM 745 C C . LEU A 1 91 ? -2.378 -4.830 0.576 1.00 94.75 91 LEU A C 1
ATOM 747 O O . LEU A 1 91 ? -2.380 -4.779 -0.649 1.00 94.75 91 LEU A O 1
ATOM 751 N N . GLN A 1 92 ? -2.662 -3.769 1.338 1.00 92.19 92 GLN A N 1
ATOM 752 C CA . GLN A 1 92 ? -3.072 -2.475 0.784 1.00 92.19 92 GLN A CA 1
ATOM 753 C C . GLN A 1 92 ? -2.019 -1.871 -0.159 1.00 92.19 92 GLN A C 1
ATOM 755 O O . GLN A 1 92 ? -2.367 -1.305 -1.192 1.00 92.19 92 GLN A O 1
ATOM 760 N N . LYS A 1 93 ? -0.726 -1.983 0.171 1.00 90.69 93 LYS A N 1
ATOM 761 C CA . LYS A 1 93 ? 0.356 -1.425 -0.659 1.00 90.69 93 LYS A CA 1
ATOM 762 C C . LYS A 1 93 ? 0.710 -2.311 -1.853 1.00 90.69 93 LYS A C 1
ATOM 764 O O . LYS A 1 93 ? 1.055 -1.799 -2.917 1.00 90.69 93 LYS A O 1
ATOM 769 N N . ILE A 1 94 ? 0.609 -3.631 -1.710 1.00 91.69 94 ILE A N 1
ATOM 770 C CA . ILE A 1 94 ? 0.987 -4.576 -2.767 1.00 91.69 94 ILE A CA 1
ATOM 771 C C . ILE A 1 94 ? -0.117 -4.755 -3.797 1.00 91.69 94 ILE A C 1
ATOM 773 O O . ILE A 1 94 ? 0.184 -4.775 -4.991 1.00 91.69 94 ILE A O 1
ATOM 777 N N . TYR A 1 95 ? -1.370 -4.880 -3.362 1.00 91.06 95 TYR A N 1
ATOM 778 C CA . TYR A 1 95 ? -2.493 -5.249 -4.223 1.00 91.06 95 TYR A CA 1
ATOM 779 C C . TYR A 1 95 ? -2.673 -4.318 -5.443 1.00 91.06 95 TYR A C 1
ATOM 781 O O . TYR A 1 95 ? -2.841 -4.831 -6.554 1.00 91.06 95 TYR A O 1
ATOM 789 N N . PRO A 1 96 ? -2.521 -2.979 -5.328 1.00 88.00 96 PRO A N 1
ATOM 790 C CA . PRO A 1 96 ? -2.568 -2.078 -6.483 1.00 88.00 96 PRO A CA 1
ATOM 791 C C . PRO A 1 96 ? -1.387 -2.254 -7.446 1.00 88.00 96 PRO A C 1
ATOM 793 O O . PRO A 1 96 ? -1.539 -2.028 -8.643 1.00 88.00 96 PRO A O 1
ATOM 796 N N . SER A 1 97 ? -0.224 -2.668 -6.932 1.00 85.56 97 SER A N 1
ATOM 797 C CA . SER A 1 97 ? 1.034 -2.766 -7.686 1.00 85.56 97 SER A CA 1
ATOM 798 C C . SER A 1 97 ? 1.208 -4.065 -8.480 1.00 85.56 97 SER A C 1
ATOM 800 O O . SER A 1 97 ? 2.181 -4.192 -9.218 1.00 85.56 97 SER A O 1
ATOM 802 N N . VAL A 1 98 ? 0.307 -5.036 -8.306 1.00 87.00 98 VAL A N 1
ATOM 803 C CA . VAL A 1 98 ? 0.342 -6.332 -8.998 1.00 87.00 98 VAL A CA 1
ATOM 804 C C . VAL A 1 98 ? -0.771 -6.432 -10.042 1.00 87.00 98 VAL A C 1
ATOM 806 O O . VAL A 1 98 ? -1.796 -5.751 -9.957 1.00 87.00 98 VAL A O 1
ATOM 809 N N . ASP A 1 99 ? -0.553 -7.283 -11.037 1.00 85.88 99 ASP A N 1
ATOM 810 C CA . ASP A 1 99 ? -1.459 -7.555 -12.148 1.00 85.88 99 ASP A CA 1
ATOM 811 C C . ASP A 1 99 ? -2.670 -8.405 -11.726 1.00 85.88 99 ASP A C 1
ATOM 813 O O . ASP A 1 99 ? -2.702 -9.023 -10.659 1.00 85.88 99 ASP A O 1
ATOM 817 N N . SER A 1 100 ? -3.687 -8.460 -12.591 1.00 86.94 100 SER A N 1
ATOM 818 C CA . SER A 1 100 ? -4.958 -9.131 -12.288 1.00 86.94 100 SER A CA 1
ATOM 819 C C . SER A 1 100 ? -4.804 -10.624 -11.976 1.00 86.94 100 SER A C 1
ATOM 821 O O . SER A 1 100 ? -5.553 -11.142 -11.146 1.00 86.94 100 SER A O 1
ATOM 823 N N . ALA A 1 101 ? -3.850 -11.322 -12.605 1.00 87.81 101 ALA A N 1
ATOM 824 C CA . ALA A 1 101 ? -3.643 -12.746 -12.351 1.00 87.81 101 ALA A CA 1
ATOM 825 C C . ALA A 1 101 ? -3.097 -12.983 -10.935 1.00 87.81 101 ALA A C 1
ATOM 827 O O . ALA A 1 101 ? -3.500 -13.930 -10.257 1.00 87.81 101 ALA A O 1
ATOM 828 N N . ILE A 1 102 ? -2.214 -12.101 -10.458 1.00 90.44 102 ILE A N 1
ATOM 829 C CA . ILE A 1 102 ? -1.674 -12.170 -9.100 1.00 90.44 102 ILE A CA 1
ATOM 830 C C . ILE A 1 102 ? -2.698 -11.692 -8.072 1.00 90.44 102 ILE A C 1
ATOM 832 O O . ILE A 1 102 ? -2.819 -12.333 -7.030 1.00 90.44 102 ILE A O 1
ATOM 836 N N . ARG A 1 103 ? -3.510 -10.665 -8.363 1.00 92.31 103 ARG A N 1
ATOM 837 C CA . ARG A 1 103 ? -4.616 -10.250 -7.475 1.00 92.31 103 ARG A CA 1
ATOM 838 C C . ARG A 1 103 ? -5.558 -11.407 -7.150 1.00 92.31 103 ARG A C 1
ATOM 840 O O . ARG A 1 103 ? -5.774 -11.684 -5.976 1.00 92.31 103 ARG A O 1
ATOM 847 N N . ALA A 1 104 ? -5.980 -12.170 -8.161 1.00 91.19 104 ALA A N 1
ATOM 848 C CA . ALA A 1 104 ? -6.821 -13.352 -7.958 1.00 91.19 104 ALA A CA 1
ATOM 849 C C . ALA A 1 104 ? -6.167 -14.404 -7.037 1.00 91.19 104 ALA A C 1
ATOM 851 O O . ALA A 1 104 ? -6.843 -15.065 -6.243 1.00 91.19 104 ALA A O 1
ATOM 852 N N . LYS A 1 105 ? -4.835 -14.554 -7.096 1.00 93.75 105 LYS A N 1
ATOM 853 C CA . LYS A 1 105 ? -4.086 -15.434 -6.183 1.00 93.75 105 LYS A CA 1
ATOM 854 C C . LYS A 1 105 ? -4.051 -14.880 -4.754 1.00 93.75 105 LYS A C 1
ATOM 856 O O . LYS A 1 105 ? -4.157 -15.667 -3.815 1.00 93.75 105 LYS A O 1
ATOM 861 N N . ILE A 1 106 ? -3.932 -13.563 -4.581 1.00 95.06 106 ILE A N 1
ATOM 862 C CA . ILE A 1 106 ? -3.981 -12.896 -3.269 1.00 95.06 106 ILE A CA 1
ATOM 863 C C . ILE A 1 106 ? -5.373 -13.035 -2.641 1.00 95.06 106 ILE A C 1
ATOM 865 O O . ILE A 1 106 ? -5.478 -13.415 -1.475 1.00 95.06 106 ILE A O 1
ATOM 869 N N . ASP A 1 107 ? -6.437 -12.822 -3.415 1.00 93.38 107 ASP A N 1
ATOM 870 C CA . ASP A 1 107 ? -7.819 -12.993 -2.948 1.00 93.38 107 ASP A CA 1
ATOM 871 C C . ASP A 1 107 ? -8.059 -14.431 -2.468 1.00 93.38 107 ASP A C 1
ATOM 873 O O . ASP A 1 107 ? -8.609 -14.667 -1.386 1.00 93.38 107 ASP A O 1
ATOM 877 N N . ARG A 1 108 ? -7.553 -15.414 -3.228 1.00 95.38 108 ARG A N 1
ATOM 878 C CA . ARG A 1 108 ? -7.588 -16.827 -2.834 1.00 95.38 108 ARG A CA 1
ATOM 879 C C . ARG A 1 108 ? -6.812 -17.088 -1.543 1.00 95.38 108 ARG A C 1
ATOM 881 O O . ARG A 1 108 ? -7.287 -17.876 -0.730 1.00 95.38 108 ARG A O 1
ATOM 888 N N . LEU A 1 109 ? -5.652 -16.460 -1.331 1.00 96.00 109 LEU A N 1
ATOM 889 C CA . LEU A 1 109 ? -4.880 -16.613 -0.090 1.00 96.00 109 LEU A CA 1
ATOM 890 C C . LEU A 1 109 ? -5.677 -16.147 1.133 1.00 96.00 109 LEU A C 1
ATOM 892 O O . LEU A 1 109 ? -5.784 -16.898 2.101 1.00 96.00 109 LEU A O 1
ATOM 896 N N . VAL A 1 110 ? -6.298 -14.965 1.067 1.00 95.31 110 VAL A N 1
ATOM 897 C CA . VAL A 1 110 ? -7.138 -14.457 2.167 1.00 95.31 110 VAL A CA 1
ATOM 898 C C . VAL A 1 110 ? -8.358 -15.356 2.391 1.00 95.31 110 VAL A C 1
ATOM 900 O O . VAL A 1 110 ? -8.701 -15.660 3.535 1.00 95.31 110 VAL A O 1
ATOM 903 N N . GLY A 1 111 ? -8.971 -15.864 1.316 1.00 93.69 111 GLY A N 1
ATOM 904 C CA . GLY A 1 111 ? -10.038 -16.863 1.406 1.00 93.69 111 GLY A CA 1
ATOM 905 C C . GLY A 1 111 ? -9.596 -18.153 2.108 1.00 93.69 111 GLY A C 1
ATOM 906 O O . GLY A 1 111 ? -10.309 -18.660 2.972 1.00 93.69 111 GLY A O 1
ATOM 907 N N . VAL A 1 112 ? -8.396 -18.657 1.807 1.00 94.94 112 VAL A N 1
ATOM 908 C CA . VAL A 1 112 ? -7.824 -19.846 2.463 1.00 94.94 112 VAL A CA 1
ATOM 909 C C . VAL A 1 112 ? -7.553 -19.590 3.946 1.00 94.94 112 VAL A C 1
ATOM 911 O O . VAL A 1 112 ? -7.812 -20.473 4.767 1.00 94.94 112 VAL A O 1
ATOM 914 N N . TRP A 1 113 ? -7.067 -18.403 4.316 1.00 96.50 113 TRP A N 1
ATOM 915 C CA . TRP A 1 113 ? -6.854 -18.051 5.722 1.00 96.50 113 TRP A CA 1
ATOM 916 C C . TRP A 1 113 ? -8.152 -18.030 6.523 1.00 96.50 113 TRP A C 1
ATOM 918 O O . TRP A 1 113 ? -8.163 -18.520 7.653 1.00 96.50 113 TRP A O 1
ATOM 928 N N . GLN A 1 114 ? -9.239 -17.543 5.921 1.00 94.44 114 GLN A N 1
ATOM 929 C CA . GLN A 1 114 ? -10.568 -17.593 6.521 1.00 94.44 114 GLN A CA 1
ATOM 930 C C . GLN A 1 114 ? -11.071 -19.037 6.648 1.00 94.44 114 GLN A C 1
ATOM 932 O O . GLN A 1 114 ? -11.442 -19.467 7.733 1.00 94.44 114 GLN A O 1
ATOM 937 N N . GLN A 1 115 ? -11.035 -19.816 5.562 1.00 94.19 115 GLN A N 1
ATOM 938 C CA . GLN A 1 115 ? -11.526 -21.202 5.546 1.00 94.19 115 GLN A CA 1
ATOM 939 C C . GLN A 1 115 ? -10.810 -22.102 6.560 1.00 94.19 115 GLN A C 1
ATOM 941 O O . GLN A 1 115 ? -11.415 -23.010 7.123 1.00 94.19 115 GLN A O 1
ATOM 946 N N . ARG A 1 116 ? -9.514 -21.866 6.788 1.00 94.00 116 ARG A N 1
ATOM 947 C CA . ARG A 1 116 ? -8.691 -22.651 7.719 1.00 94.00 116 ARG A CA 1
ATOM 948 C C . ARG A 1 116 ? -8.633 -22.063 9.131 1.00 94.00 116 ARG A C 1
ATOM 950 O O . ARG A 1 116 ? -7.889 -22.598 9.951 1.00 94.00 116 ARG A O 1
ATOM 957 N N . ASN A 1 117 ? -9.380 -20.990 9.418 1.00 93.19 117 ASN A N 1
ATOM 958 C CA . ASN A 1 117 ? -9.347 -20.269 10.696 1.00 93.19 117 ASN A CA 1
ATOM 959 C C . ASN A 1 117 ? -7.904 -19.972 11.154 1.00 93.19 117 ASN A C 1
ATOM 961 O O . ASN A 1 117 ? -7.503 -20.297 12.278 1.00 93.19 117 ASN A O 1
ATOM 965 N N . ILE A 1 118 ? -7.091 -19.441 10.231 1.00 94.94 118 ILE A N 1
ATOM 966 C CA . ILE A 1 118 ? -5.708 -19.033 10.518 1.00 94.94 118 ILE A CA 1
ATOM 967 C C . ILE A 1 118 ? -5.702 -17.731 11.315 1.00 94.94 118 ILE A C 1
ATOM 969 O O . ILE A 1 118 ? -4.961 -17.628 12.289 1.00 94.94 118 ILE A O 1
ATOM 973 N N . PHE A 1 119 ? -6.546 -16.783 10.908 1.00 95.38 119 PHE A N 1
ATOM 974 C CA . PHE A 1 119 ? -6.791 -15.513 11.586 1.00 95.38 119 PHE A CA 1
ATOM 975 C C . PHE A 1 119 ? -8.260 -15.419 11.993 1.00 95.38 119 PHE A C 1
ATOM 977 O O . PHE A 1 119 ? -9.112 -16.087 11.401 1.00 95.38 119 PHE A O 1
ATOM 984 N N . ASP A 1 120 ? -8.549 -14.568 12.972 1.00 93.50 120 ASP A N 1
ATOM 985 C CA . ASP A 1 120 ? -9.913 -14.325 13.428 1.00 93.50 120 ASP A CA 1
ATOM 986 C C . ASP A 1 120 ? -10.709 -13.518 12.391 1.00 93.50 120 ASP A C 1
ATOM 988 O O . ASP A 1 120 ? -10.147 -12.805 11.554 1.00 93.50 120 ASP A O 1
ATOM 992 N N . ASN A 1 121 ? -12.041 -13.598 12.455 1.00 91.56 121 ASN A N 1
ATOM 993 C CA . ASN A 1 121 ? -12.924 -12.957 11.472 1.00 91.56 121 ASN A CA 1
ATOM 994 C C . ASN A 1 121 ? -12.680 -11.444 11.334 1.00 91.56 121 ASN A C 1
ATOM 996 O O . ASN A 1 121 ? -12.706 -10.933 10.219 1.00 91.56 121 ASN A O 1
ATOM 1000 N N . ASN A 1 122 ? -12.380 -10.753 12.439 1.00 92.75 122 ASN A N 1
ATOM 1001 C CA . ASN A 1 122 ? -12.070 -9.319 12.441 1.00 92.75 122 ASN A CA 1
ATOM 1002 C C . ASN A 1 122 ? -10.792 -9.014 11.634 1.00 92.75 122 ASN A C 1
ATOM 1004 O O . ASN A 1 122 ? -10.761 -8.104 10.806 1.00 92.75 122 ASN A O 1
ATOM 1008 N N . ASP A 1 123 ? -9.743 -9.820 11.798 1.00 93.44 123 ASP A N 1
ATOM 1009 C CA . ASP A 1 123 ? -8.494 -9.628 11.059 1.00 93.44 123 ASP A CA 1
ATOM 1010 C C . ASP A 1 123 ? -8.656 -9.972 9.576 1.00 93.44 123 ASP A C 1
ATOM 1012 O O . ASP A 1 123 ? -8.147 -9.252 8.715 1.00 93.44 123 ASP A O 1
ATOM 1016 N N . ILE A 1 124 ? -9.432 -11.012 9.256 1.00 95.38 124 ILE A N 1
ATOM 1017 C CA . ILE A 1 124 ? -9.806 -11.328 7.872 1.00 95.38 124 ILE A CA 1
ATOM 1018 C C . ILE A 1 124 ? -10.583 -10.170 7.236 1.00 95.38 124 ILE A C 1
ATOM 1020 O O . ILE A 1 124 ? -10.322 -9.819 6.086 1.00 95.38 124 ILE A O 1
ATOM 1024 N N . GLU A 1 125 ? -11.522 -9.559 7.955 1.00 92.50 125 GLU A N 1
ATOM 1025 C CA . GLU A 1 125 ? -12.298 -8.421 7.462 1.00 92.50 125 GLU A CA 1
ATOM 1026 C C . GLU A 1 125 ? -11.417 -7.193 7.204 1.00 92.50 125 GLU A C 1
ATOM 1028 O O . GLU A 1 125 ? -11.551 -6.550 6.158 1.00 92.50 125 GLU A O 1
ATOM 1033 N N . LYS A 1 126 ? -10.445 -6.913 8.083 1.00 92.56 126 LYS A N 1
ATOM 1034 C CA . LYS A 1 126 ? -9.423 -5.879 7.850 1.00 92.56 126 LYS A CA 1
ATOM 1035 C C . LYS A 1 126 ? -8.593 -6.176 6.604 1.00 92.56 126 LYS A C 1
ATOM 1037 O O . LYS A 1 126 ? -8.395 -5.285 5.783 1.00 92.56 126 LYS A O 1
ATOM 1042 N N . MET A 1 127 ? -8.147 -7.421 6.423 1.00 93.94 127 MET A N 1
ATOM 1043 C CA . MET A 1 127 ? -7.393 -7.829 5.233 1.00 93.94 127 MET A CA 1
ATOM 1044 C C . MET A 1 127 ? -8.227 -7.664 3.958 1.00 93.94 127 MET A C 1
ATOM 1046 O O . MET A 1 127 ? -7.755 -7.053 3.006 1.00 93.94 127 MET A O 1
ATOM 1050 N N . LYS A 1 128 ? -9.483 -8.128 3.939 1.00 92.06 128 LYS A N 1
ATOM 1051 C CA . LYS A 1 128 ? -10.401 -7.946 2.798 1.00 92.06 128 LYS A CA 1
ATOM 1052 C C . LYS A 1 128 ? -10.683 -6.471 2.515 1.00 92.06 128 LYS A C 1
ATOM 1054 O O . LYS A 1 128 ? -10.678 -6.049 1.359 1.00 92.06 128 LYS A O 1
ATOM 1059 N N . SER A 1 129 ? -10.862 -5.672 3.564 1.00 90.19 129 SER A N 1
ATOM 1060 C CA . SER A 1 129 ? -10.998 -4.221 3.449 1.00 90.19 129 SER A CA 1
ATOM 1061 C C . SER A 1 129 ? -9.776 -3.611 2.765 1.00 90.19 129 SER A C 1
ATOM 1063 O O . SER A 1 129 ? -9.942 -2.815 1.851 1.00 90.19 129 SER A O 1
ATOM 1065 N N . SER A 1 130 ? -8.562 -4.039 3.115 1.00 89.06 130 SER A N 1
ATOM 1066 C CA . SER A 1 130 ? -7.328 -3.591 2.456 1.00 89.06 130 SER A CA 1
ATOM 1067 C C . SER A 1 130 ? -7.211 -3.986 0.979 1.00 89.06 130 SER A C 1
ATOM 1069 O O . SER A 1 130 ? -6.532 -3.285 0.236 1.00 89.06 130 SER A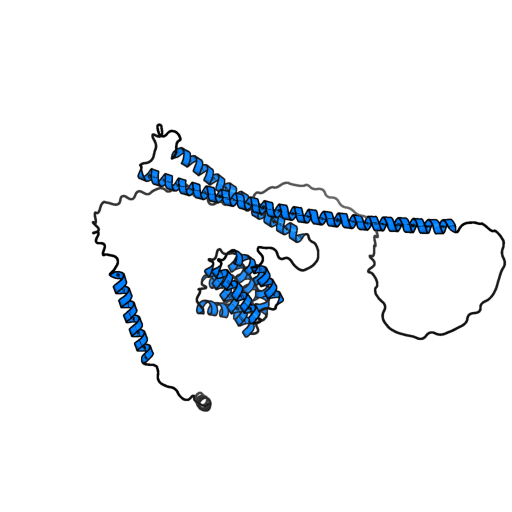 O 1
ATOM 1071 N N . LEU A 1 131 ? -7.847 -5.080 0.543 1.00 86.81 131 LEU A N 1
ATOM 1072 C CA . LEU A 1 131 ? -7.874 -5.494 -0.870 1.00 86.81 131 LEU A CA 1
ATOM 1073 C C . LEU A 1 131 ? -8.901 -4.691 -1.682 1.00 86.81 131 LEU A C 1
ATOM 1075 O O . LEU A 1 131 ? -8.649 -4.313 -2.822 1.00 86.81 131 LEU A O 1
ATOM 1079 N N . SER A 1 132 ? -10.060 -4.417 -1.078 1.00 70.81 132 SER A N 1
ATOM 1080 C CA . SER A 1 132 ? -11.155 -3.660 -1.704 1.00 70.81 132 SER A CA 1
ATOM 1081 C C . SER A 1 132 ? -10.925 -2.146 -1.725 1.00 70.81 132 SER A C 1
ATOM 1083 O O . SER A 1 132 ? -11.465 -1.446 -2.581 1.00 70.81 132 SER A O 1
ATOM 1085 N N . LYS A 1 133 ? -10.115 -1.624 -0.800 1.00 56.06 133 LYS A N 1
ATOM 1086 C CA . LYS A 1 133 ? -9.883 -0.189 -0.661 1.00 56.06 133 LYS A CA 1
ATOM 1087 C C . LYS A 1 133 ? -8.685 0.268 -1.472 1.00 56.06 133 LYS A C 1
ATOM 1089 O O . LYS A 1 133 ? -7.531 0.090 -1.084 1.00 56.06 133 LYS A O 1
ATOM 1094 N N . GLN A 1 134 ? -8.983 0.979 -2.552 1.00 45.44 134 GLN A N 1
ATOM 1095 C CA . GLN A 1 134 ? -8.103 2.013 -3.084 1.00 45.44 134 GLN A CA 1
ATOM 1096 C C . GLN A 1 134 ? -8.017 3.177 -2.048 1.00 45.44 134 GLN A C 1
ATOM 1098 O O . GLN A 1 134 ? -8.659 4.202 -2.216 1.00 45.44 134 GLN A O 1
ATOM 1103 N N . GLU A 1 135 ? -7.269 2.965 -0.947 1.00 36.50 135 GLU A N 1
ATOM 1104 C CA . GLU A 1 135 ? -6.997 3.858 0.223 1.00 36.50 135 GLU A CA 1
ATOM 1105 C C . GLU A 1 135 ? -8.228 4.358 1.065 1.00 36.50 135 GLU A C 1
ATOM 1107 O O . GLU A 1 135 ? -9.325 3.856 0.848 1.00 36.50 135 GLU A O 1
ATOM 1112 N N . PRO A 1 136 ? -8.086 5.202 2.129 1.00 41.53 136 PRO A N 1
ATOM 1113 C CA . PRO A 1 136 ? -8.121 4.960 3.585 1.00 41.53 136 PRO A CA 1
ATOM 1114 C C . PRO A 1 136 ? -8.986 3.920 4.315 1.00 41.53 136 PRO A C 1
ATOM 1116 O O . PRO A 1 136 ? -10.193 3.923 4.117 1.00 41.53 136 PRO A O 1
ATOM 1119 N N . VAL A 1 137 ? -8.486 3.225 5.354 1.00 39.38 137 VAL A N 1
ATOM 1120 C CA . VAL A 1 137 ? -9.315 2.957 6.565 1.00 39.38 137 VAL A CA 1
ATOM 1121 C C . VAL A 1 137 ? -8.609 3.545 7.762 1.00 39.38 137 VAL A C 1
ATOM 1123 O O . VAL A 1 137 ? -7.511 3.113 8.100 1.00 39.38 137 VAL A O 1
ATOM 1126 N N . GLN A 1 138 ? -9.274 4.472 8.434 1.00 44.69 138 GLN A N 1
ATOM 1127 C CA . GLN A 1 138 ? -9.162 4.568 9.880 1.00 44.69 138 GLN A CA 1
ATOM 1128 C C . GLN A 1 138 ? -10.273 3.738 10.515 1.00 44.69 138 GLN A C 1
ATOM 1130 O O . GLN A 1 138 ? -11.381 3.728 9.977 1.00 44.69 138 GLN A O 1
ATOM 1135 N N . GLN A 1 139 ? -9.964 3.104 11.652 1.00 44.12 139 GLN A N 1
ATOM 1136 C CA . GLN A 1 139 ? -10.712 3.138 12.929 1.00 44.12 139 GLN A CA 1
ATOM 1137 C C . GLN A 1 139 ? -10.218 1.968 13.823 1.00 44.12 139 GLN A C 1
ATOM 1139 O O . GLN A 1 139 ? -9.946 0.890 13.307 1.00 44.12 139 GLN A O 1
ATOM 1144 N N . VAL A 1 140 ? -10.008 2.071 15.144 1.00 39.50 140 VAL A N 1
ATOM 1145 C CA . VAL A 1 140 ? -10.582 2.955 16.175 1.00 39.50 140 VAL A CA 1
ATOM 1146 C C . VAL A 1 140 ? -9.572 3.112 17.336 1.00 39.50 140 VAL A C 1
ATOM 1148 O O . VAL A 1 140 ? -9.024 2.118 17.806 1.00 39.50 140 VAL A O 1
ATOM 1151 N N . ASN A 1 141 ? -9.360 4.334 17.828 1.00 32.66 141 ASN A N 1
ATOM 1152 C CA . ASN A 1 141 ? -9.594 4.682 19.235 1.00 32.66 141 ASN A CA 1
ATOM 1153 C C . ASN A 1 141 ? -9.859 6.187 19.318 1.00 32.66 141 ASN A C 1
ATOM 1155 O O . ASN A 1 141 ? -9.166 6.998 18.707 1.00 32.66 141 ASN A O 1
ATOM 1159 N N . GLN A 1 142 ? -10.957 6.519 19.987 1.00 45.97 142 GLN A N 1
ATOM 1160 C CA . GLN A 1 142 ? -11.507 7.860 20.101 1.00 45.97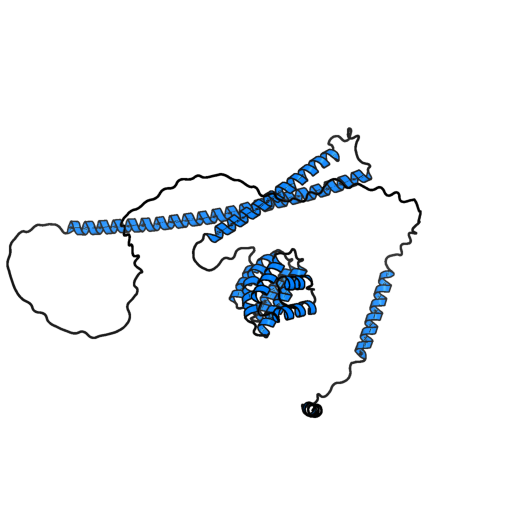 142 GLN A CA 1
ATOM 1161 C C . GLN A 1 142 ? -10.554 8.750 20.900 1.00 45.97 142 GLN A C 1
ATOM 1163 O O . GLN A 1 142 ? -10.289 8.453 22.055 1.00 45.97 142 GLN A O 1
ATOM 1168 N N . THR A 1 143 ? -10.075 9.821 20.263 1.00 34.00 143 THR A N 1
ATOM 1169 C CA . THR A 1 143 ? -10.042 11.208 20.765 1.00 34.00 143 THR A CA 1
ATOM 1170 C C . THR A 1 143 ? -9.397 12.083 19.684 1.00 34.00 143 THR A C 1
ATOM 1172 O O . THR A 1 143 ? -8.194 12.015 19.468 1.00 34.00 143 THR A O 1
ATOM 1175 N N . GLY A 1 144 ? -10.195 12.915 19.008 1.00 35.31 144 GLY A N 1
ATOM 1176 C CA . GLY A 1 144 ? -9.710 14.024 18.177 1.00 35.31 144 GLY A CA 1
ATOM 1177 C C . GLY A 1 144 ? -9.483 13.719 16.690 1.00 35.31 144 GLY A C 1
ATOM 1178 O O . GLY A 1 144 ? -8.454 13.186 16.295 1.00 35.31 144 GLY A O 1
ATOM 1179 N N . SER A 1 145 ? -10.394 14.211 15.843 1.00 48.34 145 SER A N 1
ATOM 1180 C CA . SER A 1 145 ? -10.310 14.293 14.370 1.00 48.34 145 SER A CA 1
ATOM 1181 C C . SER A 1 145 ? -9.155 15.160 13.819 1.00 48.34 145 SER A C 1
ATOM 1183 O O . SER A 1 145 ? -9.282 15.752 12.751 1.00 48.34 145 SER A O 1
ATOM 1185 N N . LYS A 1 146 ? -8.021 15.269 14.520 1.00 50.22 146 LYS A N 1
ATOM 1186 C CA . LYS A 1 146 ? -6.853 16.044 14.071 1.00 50.22 146 LYS A CA 1
ATOM 1187 C C . LYS A 1 146 ? -5.898 15.219 13.201 1.00 50.22 146 LYS A C 1
ATOM 1189 O O . LYS A 1 146 ? -5.290 15.773 12.290 1.00 50.22 146 LYS A O 1
ATOM 1194 N N . ASP A 1 147 ? -5.838 13.901 13.390 1.00 51.09 147 ASP A N 1
ATOM 1195 C CA . ASP A 1 147 ? -4.828 13.065 12.722 1.00 51.09 147 ASP A CA 1
ATOM 1196 C C . ASP A 1 147 ? -5.117 12.783 11.238 1.00 51.09 147 ASP A C 1
ATOM 1198 O O . ASP A 1 147 ? -4.182 12.614 10.455 1.00 51.09 147 ASP A O 1
ATOM 1202 N N . SER A 1 148 ? -6.388 12.792 10.806 1.00 60.88 148 SER A N 1
ATOM 1203 C CA . SER A 1 148 ? -6.737 12.590 9.385 1.00 60.88 148 SER A CA 1
ATOM 1204 C C . SER A 1 148 ? -6.289 13.760 8.512 1.00 60.88 148 SER A C 1
ATOM 1206 O O . SER A 1 148 ? -5.659 13.553 7.481 1.00 60.88 148 SER A O 1
ATOM 1208 N N . VAL A 1 149 ? -6.563 14.996 8.943 1.00 65.31 149 VAL A N 1
ATOM 1209 C CA . VAL A 1 149 ? -6.205 16.200 8.179 1.00 65.31 149 VAL A CA 1
ATOM 1210 C C . VAL A 1 149 ? -4.687 16.354 8.105 1.00 65.31 149 VAL A C 1
ATOM 1212 O O . VAL A 1 149 ? -4.154 16.696 7.055 1.00 65.31 149 VAL A O 1
ATOM 1215 N N . VAL A 1 150 ? -3.965 16.040 9.187 1.00 72.38 150 VAL A N 1
ATOM 1216 C CA . VAL A 1 150 ? -2.494 16.070 9.198 1.00 72.38 150 VAL A CA 1
ATOM 1217 C C . VAL A 1 150 ? -1.906 15.031 8.234 1.00 72.38 150 VAL A C 1
ATOM 1219 O O . VAL A 1 150 ? -0.949 15.336 7.521 1.00 72.38 150 VAL A O 1
ATOM 1222 N N . ALA A 1 151 ? -2.487 13.829 8.158 1.00 75.50 151 ALA A N 1
ATOM 1223 C CA . ALA A 1 151 ? -2.069 12.803 7.204 1.00 75.50 151 ALA A CA 1
ATOM 1224 C C . ALA A 1 151 ? -2.368 13.196 5.745 1.00 75.50 151 ALA A C 1
ATOM 1226 O O . ALA A 1 151 ? -1.499 13.036 4.886 1.00 75.50 151 ALA A O 1
ATOM 1227 N N . ASP A 1 152 ? -3.544 13.769 5.473 1.00 78.00 152 ASP A N 1
ATOM 1228 C CA . ASP A 1 152 ? -3.926 14.253 4.141 1.00 78.00 152 ASP A CA 1
ATOM 1229 C C . ASP A 1 152 ? -3.039 15.420 3.684 1.00 78.00 152 ASP A C 1
ATOM 1231 O O . ASP A 1 152 ? -2.556 15.432 2.553 1.00 78.00 152 ASP A O 1
ATOM 1235 N N . LEU A 1 153 ? -2.745 16.375 4.571 1.00 83.81 153 LEU A N 1
ATOM 1236 C CA . LEU A 1 153 ? -1.831 17.486 4.286 1.00 83.81 153 LEU A CA 1
ATOM 1237 C C . LEU A 1 153 ? -0.402 17.000 4.035 1.00 83.81 153 LEU A C 1
ATOM 1239 O O . LEU A 1 153 ? 0.267 17.497 3.128 1.00 83.81 153 LEU A O 1
ATOM 1243 N N . LYS A 1 154 ? 0.061 16.001 4.794 1.00 86.62 154 LYS A N 1
ATOM 1244 C CA . LYS A 1 154 ? 1.357 15.361 4.552 1.00 86.62 154 LYS A CA 1
ATOM 1245 C C . LYS A 1 154 ? 1.387 14.683 3.183 1.00 86.62 154 LYS A C 1
ATOM 1247 O O . LYS A 1 154 ? 2.342 14.875 2.438 1.00 86.62 154 LYS A O 1
ATOM 1252 N N . HIS A 1 155 ? 0.328 13.963 2.819 1.00 86.56 155 HIS A N 1
ATOM 1253 C CA . HIS A 1 155 ? 0.226 13.325 1.510 1.00 86.56 155 HIS A CA 1
ATOM 1254 C C . HIS A 1 155 ? 0.210 14.347 0.364 1.00 86.56 155 HIS A C 1
ATOM 1256 O O . HIS A 1 155 ? 0.920 14.177 -0.626 1.00 86.56 155 HIS A O 1
ATOM 1262 N N . ILE A 1 156 ? -0.533 15.448 0.512 1.00 91.62 156 ILE A N 1
ATOM 1263 C CA . ILE A 1 156 ? -0.534 16.561 -0.448 1.00 91.62 156 ILE A CA 1
ATOM 1264 C C . ILE A 1 156 ? 0.869 17.162 -0.586 1.00 91.62 156 ILE A C 1
ATOM 1266 O O . ILE A 1 156 ? 1.318 17.412 -1.704 1.00 91.62 156 ILE A O 1
ATOM 1270 N N . ASN A 1 157 ? 1.579 17.366 0.524 1.00 91.62 157 ASN A N 1
ATOM 1271 C CA . ASN A 1 157 ? 2.949 17.871 0.515 1.00 91.62 157 ASN A CA 1
ATOM 1272 C C . ASN A 1 157 ? 3.913 16.909 -0.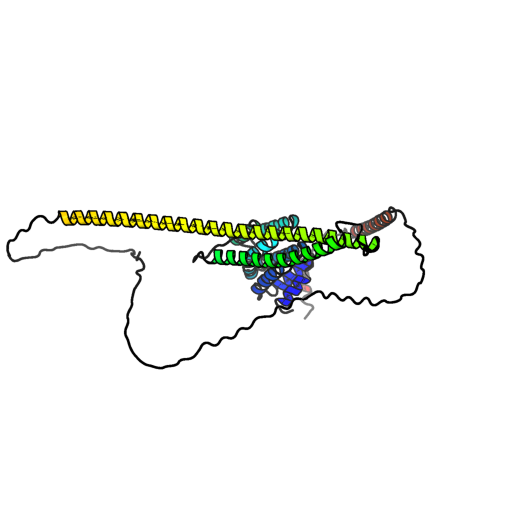200 1.00 91.62 157 ASN A C 1
ATOM 1274 O O . ASN A 1 157 ? 4.738 17.344 -1.000 1.00 91.62 157 ASN A O 1
ATOM 1278 N N . ASP A 1 158 ? 3.783 15.602 0.025 1.00 91.06 158 ASP A N 1
ATOM 1279 C CA . ASP A 1 158 ? 4.591 14.587 -0.657 1.00 91.06 158 ASP A CA 1
ATOM 1280 C C . ASP A 1 158 ? 4.306 14.567 -2.171 1.00 91.06 158 ASP A C 1
ATOM 1282 O O . ASP A 1 158 ? 5.237 14.554 -2.981 1.00 91.06 158 ASP A O 1
ATOM 1286 N N . LEU A 1 159 ? 3.031 14.662 -2.569 1.00 91.38 159 LEU A N 1
ATOM 1287 C CA . LEU A 1 159 ? 2.632 14.811 -3.973 1.00 91.38 159 LEU A CA 1
ATOM 1288 C C . LEU A 1 159 ? 3.181 16.102 -4.595 1.00 91.38 159 LEU A C 1
ATOM 1290 O O . LEU A 1 159 ? 3.588 16.095 -5.756 1.00 91.38 159 LEU A O 1
ATOM 1294 N N . TYR A 1 160 ? 3.220 17.201 -3.841 1.00 92.88 160 TYR A N 1
ATOM 1295 C CA . TYR A 1 160 ? 3.766 18.476 -4.303 1.00 92.88 160 TYR A CA 1
ATOM 1296 C C . TYR A 1 160 ? 5.289 18.423 -4.486 1.00 92.88 160 TYR A C 1
ATOM 1298 O O . TYR A 1 160 ? 5.820 18.915 -5.480 1.00 92.88 160 TYR A O 1
ATOM 1306 N N . ASN A 1 161 ? 6.007 17.759 -3.580 1.00 92.19 161 ASN A N 1
ATOM 1307 C CA . ASN A 1 161 ? 7.447 17.540 -3.725 1.00 92.19 161 ASN A CA 1
ATOM 1308 C C . ASN A 1 161 ? 7.767 16.673 -4.949 1.00 92.19 161 ASN A C 1
ATOM 1310 O O . ASN A 1 161 ? 8.684 16.992 -5.706 1.00 92.19 161 ASN A O 1
ATOM 1314 N N . HIS A 1 162 ? 6.978 15.623 -5.187 1.00 91.06 162 HIS A N 1
ATOM 1315 C CA . HIS A 1 162 ? 7.094 14.808 -6.394 1.00 91.06 162 HIS A CA 1
ATOM 1316 C C . HIS A 1 162 ? 6.778 15.616 -7.664 1.00 91.06 162 HIS A C 1
ATOM 1318 O O . HIS A 1 162 ? 7.504 15.521 -8.652 1.00 91.06 162 HIS A O 1
ATOM 1324 N N . LEU A 1 163 ? 5.753 16.475 -7.629 1.00 94.00 163 LEU A N 1
ATOM 1325 C CA . LEU A 1 163 ? 5.425 17.379 -8.732 1.00 94.00 163 LEU A CA 1
ATOM 1326 C C . LEU A 1 163 ? 6.601 18.297 -9.089 1.00 94.00 163 LEU A C 1
ATOM 1328 O O . LEU A 1 163 ? 6.881 18.479 -10.273 1.00 94.00 163 LEU A O 1
ATOM 1332 N N . ASN A 1 164 ? 7.295 18.853 -8.094 1.00 92.62 164 ASN A N 1
ATOM 1333 C CA . ASN A 1 164 ? 8.459 19.708 -8.331 1.00 92.62 164 ASN A CA 1
ATOM 1334 C C . ASN A 1 164 ? 9.601 18.927 -8.995 1.00 92.62 164 ASN A C 1
ATOM 1336 O O . ASN A 1 164 ? 10.153 19.390 -9.986 1.00 92.62 164 ASN A O 1
ATOM 1340 N N . GLN A 1 165 ? 9.888 17.706 -8.529 1.00 92.81 165 GLN A N 1
ATOM 1341 C CA . GLN A 1 165 ? 10.906 16.843 -9.143 1.00 92.81 165 GLN A CA 1
ATOM 1342 C C . GLN A 1 165 ? 10.577 16.495 -10.602 1.00 92.81 165 GLN A C 1
ATOM 1344 O O . GLN A 1 165 ? 11.442 16.590 -11.472 1.00 92.81 165 GLN A O 1
ATOM 1349 N N . LEU A 1 166 ? 9.321 16.129 -10.883 1.00 89.81 166 LEU A N 1
ATOM 1350 C CA . LEU A 1 166 ? 8.863 15.857 -12.247 1.00 89.81 166 LEU A CA 1
ATOM 1351 C C . LEU A 1 166 ? 8.925 17.109 -13.128 1.00 89.81 166 LEU A C 1
ATOM 1353 O O . LEU A 1 166 ? 9.285 17.013 -14.298 1.00 89.81 166 LEU A O 1
ATOM 1357 N N . THR A 1 167 ? 8.594 18.278 -12.575 1.00 92.31 167 THR A N 1
ATOM 1358 C CA . THR A 1 167 ? 8.626 19.555 -13.301 1.00 92.31 167 THR A CA 1
ATOM 1359 C C . THR A 1 167 ? 10.055 19.934 -13.686 1.00 92.31 167 THR A C 1
ATOM 1361 O O . THR A 1 167 ? 10.285 20.258 -14.850 1.00 92.31 167 THR A O 1
ATOM 1364 N N . ASP A 1 168 ? 11.015 19.805 -12.766 1.00 90.75 168 ASP A N 1
ATOM 1365 C CA . ASP A 1 168 ? 12.435 20.062 -13.037 1.00 90.75 168 ASP A CA 1
ATOM 1366 C C . ASP A 1 168 ? 12.965 19.150 -14.157 1.00 90.75 168 ASP A C 1
ATOM 1368 O O . ASP A 1 168 ? 13.579 19.618 -15.121 1.00 90.75 168 ASP A O 1
ATOM 1372 N N . LEU A 1 169 ? 12.683 17.843 -14.070 1.00 88.75 169 LEU A N 1
ATOM 1373 C CA . LEU A 1 169 ? 13.119 16.863 -15.069 1.00 88.75 169 LEU A CA 1
ATOM 1374 C C . LEU A 1 169 ? 12.452 17.102 -16.432 1.00 88.75 169 LEU A C 1
ATOM 1376 O O . LEU A 1 169 ? 13.113 17.087 -17.471 1.00 88.75 169 LEU A O 1
ATOM 1380 N N . SER A 1 170 ? 11.146 17.376 -16.436 1.00 92.56 170 SER A N 1
ATOM 1381 C CA . SER A 1 170 ? 10.395 17.668 -17.656 1.00 92.56 170 SER A CA 1
ATOM 1382 C C . SER A 1 170 ? 10.869 18.955 -18.329 1.00 92.56 170 SER A C 1
ATOM 1384 O O . SER A 1 170 ? 10.880 19.017 -19.557 1.00 92.56 170 SER A O 1
ATOM 1386 N N . GLN A 1 171 ? 11.256 19.978 -17.564 1.00 92.50 171 GLN A N 1
ATOM 1387 C CA . GLN A 1 171 ? 11.760 21.235 -18.113 1.00 92.50 171 GLN A CA 1
ATOM 1388 C C . GLN A 1 171 ? 13.141 21.056 -18.756 1.00 92.50 171 GLN A C 1
ATOM 1390 O O . GLN A 1 171 ? 13.389 21.612 -19.830 1.00 92.50 171 GLN A O 1
ATOM 1395 N N . ALA A 1 172 ? 14.016 20.249 -18.148 1.00 89.75 172 ALA A N 1
ATOM 1396 C CA . ALA A 1 172 ? 15.304 19.886 -18.736 1.00 89.75 172 ALA A CA 1
ATOM 1397 C C . ALA A 1 172 ? 15.121 19.137 -20.069 1.00 89.75 172 ALA A C 1
ATOM 1399 O O . ALA A 1 172 ? 15.699 19.539 -21.082 1.00 89.75 172 ALA A O 1
ATOM 1400 N N . ASN A 1 173 ? 14.241 18.129 -20.096 1.00 90.25 173 ASN A N 1
ATOM 1401 C CA . ASN A 1 173 ? 13.923 17.367 -21.309 1.00 90.25 173 ASN A CA 1
ATOM 1402 C C . ASN A 1 173 ? 13.334 18.257 -22.410 1.00 90.25 173 ASN A C 1
ATOM 1404 O O . ASN A 1 173 ? 13.762 18.180 -23.559 1.00 90.25 173 ASN A O 1
ATOM 1408 N N . LEU A 1 174 ? 12.406 19.156 -22.065 1.00 92.31 174 LEU A N 1
ATOM 1409 C CA . LEU A 1 174 ? 11.782 20.067 -23.027 1.00 92.31 174 LEU A CA 1
ATOM 1410 C C . LEU A 1 174 ? 12.781 21.090 -23.588 1.00 92.31 174 LEU A C 1
ATOM 1412 O O . LEU A 1 174 ? 12.723 21.437 -24.767 1.00 92.31 174 LEU A O 1
ATOM 1416 N N . THR A 1 175 ? 13.720 21.551 -22.759 1.00 92.75 175 THR A N 1
ATOM 1417 C CA . THR A 1 175 ? 14.799 22.447 -23.190 1.00 92.75 175 THR A CA 1
ATOM 1418 C C . THR A 1 175 ? 15.727 21.735 -24.171 1.00 92.75 175 THR A C 1
ATOM 1420 O O . THR A 1 175 ? 16.004 22.270 -25.244 1.00 92.75 175 THR A O 1
ATOM 1423 N N . GLN A 1 176 ? 16.151 20.506 -23.854 1.00 91.25 176 GLN A N 1
ATOM 1424 C CA . GLN A 1 176 ? 16.956 19.695 -24.769 1.00 91.25 176 GLN A CA 1
ATOM 1425 C C . GLN A 1 176 ? 16.210 19.387 -26.069 1.00 91.25 176 GLN A C 1
ATOM 1427 O O . GLN A 1 176 ? 16.784 19.547 -27.145 1.00 91.25 176 GLN A O 1
ATOM 1432 N N . PHE A 1 177 ? 14.927 19.028 -25.987 1.00 92.00 177 PHE A N 1
ATOM 1433 C CA . PHE A 1 177 ? 14.077 18.796 -27.152 1.00 92.00 177 PHE A CA 1
ATOM 1434 C C . PHE A 1 177 ? 13.994 20.045 -28.032 1.00 92.00 177 PHE A C 1
ATOM 1436 O O . PHE A 1 177 ? 14.183 19.962 -29.240 1.00 92.00 177 PHE A O 1
ATOM 1443 N N . GLY A 1 178 ? 13.788 21.222 -27.435 1.00 89.50 178 GLY A N 1
ATOM 1444 C CA . GLY A 1 178 ? 13.736 22.489 -28.161 1.00 89.50 178 GLY A CA 1
ATOM 1445 C C . GLY A 1 178 ? 15.053 22.850 -28.853 1.00 89.50 178 GLY A C 1
ATOM 1446 O O . GLY A 1 178 ? 15.031 23.350 -29.977 1.00 89.50 178 GLY A O 1
ATOM 1447 N N . ILE A 1 179 ? 16.197 22.582 -28.216 1.00 89.38 179 ILE A N 1
ATOM 1448 C CA . ILE A 1 179 ? 17.523 22.793 -28.816 1.00 89.38 179 ILE A CA 1
ATOM 1449 C C . ILE A 1 179 ? 17.730 21.821 -29.983 1.00 89.38 179 ILE A C 1
ATOM 1451 O O . ILE A 1 179 ? 17.971 22.260 -31.104 1.00 89.38 179 ILE A O 1
ATOM 1455 N N . GLN A 1 180 ? 17.563 20.517 -29.749 1.00 88.50 180 GLN A N 1
ATOM 1456 C CA . GLN A 1 180 ? 17.777 19.486 -30.768 1.00 88.50 180 GLN A CA 1
ATOM 1457 C C . GLN A 1 180 ? 16.800 19.616 -31.941 1.00 88.50 180 GLN A C 1
ATOM 1459 O O . GLN A 1 180 ? 17.203 19.453 -33.089 1.00 88.50 180 GLN A O 1
ATOM 1464 N N . SER A 1 181 ? 15.542 19.978 -31.684 1.00 89.19 181 SER A N 1
ATOM 1465 C CA . SER A 1 181 ? 14.563 20.255 -32.735 1.00 89.19 181 SER A CA 1
ATOM 1466 C C . SER A 1 181 ? 15.000 21.427 -33.608 1.00 89.19 181 SER A C 1
ATOM 1468 O O . SER A 1 181 ? 14.863 21.341 -34.818 1.00 89.19 181 SER A O 1
ATOM 1470 N N . LYS A 1 182 ? 15.563 22.502 -33.045 1.00 87.19 182 LYS A N 1
ATOM 1471 C CA . LYS A 1 182 ? 16.080 23.621 -33.852 1.00 87.19 182 LYS A CA 1
ATOM 1472 C C . LYS A 1 182 ? 17.329 23.240 -34.646 1.00 87.19 182 LYS A C 1
ATOM 1474 O O . LYS A 1 182 ? 17.498 23.717 -35.761 1.00 87.19 182 LYS A O 1
ATOM 1479 N N . THR A 1 183 ? 18.196 22.405 -34.073 1.00 85.94 183 THR A N 1
ATOM 1480 C CA . THR A 1 183 ? 19.437 21.951 -34.715 1.00 85.94 183 THR A CA 1
ATOM 1481 C C . THR A 1 183 ? 19.172 20.982 -35.864 1.00 85.94 183 THR A C 1
ATOM 1483 O O . THR A 1 183 ? 19.808 21.087 -36.908 1.00 85.94 183 THR A O 1
ATOM 1486 N N . TYR A 1 184 ? 18.254 20.033 -35.677 1.00 84.69 184 TYR A N 1
ATOM 1487 C CA . TYR A 1 184 ? 18.028 18.939 -36.622 1.00 84.69 184 TYR A CA 1
ATOM 1488 C C . TYR A 1 184 ? 16.768 19.108 -37.472 1.00 84.69 184 TYR A C 1
ATOM 1490 O O . TYR A 1 184 ? 16.663 18.443 -38.492 1.00 84.69 184 TYR A O 1
ATOM 1498 N N . LEU A 1 185 ? 15.832 19.986 -37.110 1.00 84.50 185 LEU A N 1
ATOM 1499 C CA . LEU A 1 185 ? 14.631 20.309 -37.892 1.00 84.50 185 LEU A CA 1
ATOM 1500 C C . LEU A 1 185 ? 14.484 21.839 -38.043 1.00 84.50 185 LEU A C 1
ATOM 1502 O O . LEU A 1 185 ? 13.554 22.430 -37.488 1.00 84.50 185 LEU A O 1
ATOM 1506 N N . PRO A 1 186 ? 15.410 22.516 -38.751 1.00 79.44 186 PRO A N 1
ATOM 1507 C CA . PRO A 1 186 ? 15.303 23.950 -39.002 1.00 79.44 186 PRO A CA 1
ATOM 1508 C C . PRO A 1 186 ? 14.114 24.272 -39.925 1.00 79.44 186 PRO A C 1
ATOM 1510 O O . PRO A 1 186 ? 13.792 23.514 -40.837 1.00 79.44 186 PRO A O 1
ATOM 1513 N N . ASN A 1 187 ? 13.479 25.430 -39.714 1.00 75.19 187 ASN A N 1
ATOM 1514 C CA . ASN A 1 187 ? 12.317 25.870 -40.504 1.00 75.19 187 ASN A CA 1
ATOM 1515 C C . ASN A 1 187 ? 12.657 26.214 -41.966 1.00 75.19 187 ASN A C 1
ATOM 1517 O O . ASN A 1 187 ? 11.771 26.176 -42.816 1.00 75.19 187 ASN A O 1
ATOM 1521 N N . ASP A 1 188 ? 13.915 26.564 -42.249 1.00 73.31 188 ASP A N 1
ATOM 1522 C CA . ASP A 1 188 ? 14.436 26.769 -43.602 1.00 73.31 188 ASP A CA 1
ATOM 1523 C C . ASP A 1 188 ? 15.606 25.794 -43.841 1.00 73.31 188 ASP A C 1
ATOM 1525 O O . ASP A 1 188 ? 16.683 25.980 -43.266 1.00 73.31 188 ASP A O 1
ATOM 1529 N N . PRO A 1 189 ? 15.409 24.738 -44.652 1.00 65.81 189 PRO A N 1
ATOM 1530 C CA . PRO A 1 189 ? 16.435 23.737 -44.954 1.00 65.81 189 PRO A CA 1
ATOM 1531 C C . PRO A 1 189 ? 17.611 24.271 -45.784 1.00 65.81 189 PRO A C 1
ATOM 1533 O O . PRO A 1 189 ? 18.617 23.583 -45.935 1.00 65.81 189 PRO A O 1
ATOM 1536 N N . SER A 1 190 ? 17.485 25.468 -46.363 1.00 65.38 190 SER A N 1
ATOM 1537 C CA . SER A 1 190 ? 18.410 25.984 -47.383 1.00 65.38 190 SER A CA 1
ATOM 1538 C C . SER A 1 190 ? 19.672 26.633 -46.800 1.00 65.38 190 SER A C 1
ATOM 1540 O O . SER A 1 190 ? 20.591 26.944 -47.550 1.00 65.38 190 SER A O 1
ATOM 1542 N N . GLY A 1 191 ? 19.715 26.861 -45.481 1.00 61.50 191 GLY A N 1
ATOM 1543 C CA . GLY A 1 191 ? 20.816 27.540 -44.781 1.00 61.50 191 GLY A CA 1
ATOM 1544 C C . GLY A 1 191 ? 21.586 26.671 -43.780 1.00 61.50 191 GLY A C 1
ATOM 1545 O O . GLY A 1 191 ? 22.381 27.194 -43.001 1.00 61.50 191 GLY A O 1
ATOM 1546 N N . SER A 1 192 ? 21.334 25.360 -43.734 1.00 64.88 192 SER A N 1
ATOM 1547 C CA . SER A 1 192 ? 21.952 24.451 -42.762 1.00 64.88 192 SER A CA 1
ATOM 1548 C C . SER A 1 192 ? 23.191 23.754 -43.333 1.00 64.88 192 SER A C 1
ATOM 1550 O O . SER A 1 192 ? 23.164 22.558 -43.611 1.00 64.88 192 SER A O 1
ATOM 1552 N N . ASP A 1 193 ? 24.294 24.493 -43.458 1.00 60.91 193 ASP A N 1
ATOM 1553 C CA . ASP A 1 193 ? 25.582 23.975 -43.963 1.00 60.91 193 ASP A CA 1
ATOM 1554 C C . ASP A 1 193 ? 26.281 22.974 -43.011 1.00 60.91 193 ASP A C 1
ATOM 1556 O O . ASP A 1 193 ? 27.293 22.379 -43.369 1.00 60.91 193 ASP A O 1
ATOM 1560 N N . ASN A 1 194 ? 25.736 22.737 -41.808 1.00 66.38 194 ASN A N 1
ATOM 1561 C CA . ASN A 1 194 ? 26.344 21.906 -40.754 1.00 66.38 194 ASN A CA 1
ATOM 1562 C C . ASN A 1 194 ? 25.513 20.660 -40.372 1.00 66.38 194 ASN A C 1
ATOM 1564 O O . ASN A 1 194 ? 25.544 20.211 -39.222 1.00 66.38 194 ASN A O 1
ATOM 1568 N N . LEU A 1 195 ? 24.734 20.100 -41.302 1.00 74.50 195 LEU A N 1
ATOM 1569 C CA . LEU A 1 195 ? 23.970 18.872 -41.053 1.00 74.50 195 LEU A CA 1
ATOM 1570 C C . LEU A 1 195 ? 24.885 17.626 -41.009 1.00 74.50 195 LEU A C 1
ATOM 1572 O O . LEU A 1 195 ? 25.778 17.490 -41.846 1.00 74.50 195 LEU A O 1
ATOM 1576 N N . PRO A 1 196 ? 24.660 16.680 -40.074 1.00 80.62 196 PRO A N 1
ATOM 1577 C CA . PRO A 1 196 ? 25.411 15.426 -40.021 1.00 80.62 196 PRO A CA 1
ATOM 1578 C C . PRO A 1 196 ? 25.221 14.557 -41.273 1.00 80.62 196 PRO A C 1
ATOM 1580 O O . PRO A 1 196 ? 24.214 14.658 -41.973 1.00 80.62 196 PRO A O 1
ATOM 1583 N N . ALA A 1 197 ? 26.142 13.615 -41.502 1.00 86.19 197 ALA A N 1
ATOM 1584 C CA . ALA A 1 197 ? 26.010 12.632 -42.579 1.00 86.19 197 ALA A CA 1
ATOM 1585 C C . ALA A 1 197 ? 24.676 11.850 -42.480 1.00 86.19 197 ALA A C 1
ATOM 1587 O O . ALA A 1 197 ? 24.225 11.571 -41.365 1.00 86.19 197 ALA A O 1
ATOM 1588 N N . PRO A 1 198 ? 24.063 11.400 -43.598 1.00 84.44 198 PRO A N 1
ATOM 1589 C CA . PRO A 1 198 ? 22.691 10.870 -43.612 1.00 84.44 198 PRO A CA 1
ATOM 1590 C C . PRO A 1 198 ? 22.395 9.772 -42.580 1.00 84.44 198 PRO A C 1
ATOM 1592 O O . PRO A 1 198 ? 21.357 9.793 -41.924 1.00 84.44 198 PRO A O 1
ATOM 1595 N N . ARG A 1 199 ? 23.331 8.835 -42.370 1.00 86.44 199 ARG A N 1
ATOM 1596 C CA . ARG A 1 199 ? 23.185 7.770 -41.360 1.00 86.44 199 ARG A CA 1
ATOM 1597 C C . ARG A 1 199 ? 23.178 8.313 -39.927 1.00 86.44 199 ARG A C 1
ATOM 1599 O O . ARG A 1 199 ? 22.395 7.856 -39.100 1.00 86.44 199 ARG A O 1
ATOM 1606 N N . GLN A 1 200 ? 24.035 9.289 -39.636 1.00 85.56 200 GLN A N 1
ATOM 1607 C CA . GLN A 1 200 ? 24.117 9.925 -38.319 1.00 85.56 200 GLN A CA 1
ATOM 1608 C C . GLN A 1 200 ? 22.915 10.838 -38.071 1.00 85.56 200 GLN A C 1
ATOM 1610 O O . GLN A 1 200 ? 22.395 10.884 -36.961 1.00 85.56 200 GLN A O 1
ATOM 1615 N N . TYR A 1 201 ? 22.437 11.521 -39.110 1.00 88.25 201 TYR A N 1
ATOM 1616 C CA . TYR A 1 201 ? 21.267 12.382 -39.030 1.00 88.25 201 TYR A CA 1
ATOM 1617 C C . TYR A 1 201 ? 19.994 11.589 -38.696 1.00 88.25 201 TYR A C 1
ATOM 1619 O O . TYR A 1 201 ? 19.281 11.959 -37.767 1.00 88.25 201 TYR A O 1
ATOM 1627 N N . ILE A 1 202 ? 19.772 10.432 -39.335 1.00 88.00 202 ILE A N 1
ATOM 1628 C CA . ILE A 1 202 ? 18.667 9.517 -38.982 1.00 88.00 202 ILE A CA 1
ATOM 1629 C C . ILE A 1 202 ? 18.745 9.091 -37.507 1.00 88.00 202 ILE A C 1
ATOM 1631 O O . ILE A 1 202 ? 17.737 9.109 -36.805 1.00 88.00 202 ILE A O 1
ATOM 1635 N N . ALA A 1 203 ? 19.938 8.757 -37.003 1.00 88.44 203 ALA A N 1
ATOM 1636 C CA . ALA A 1 203 ? 20.111 8.396 -35.596 1.00 88.44 203 ALA A CA 1
ATOM 1637 C C . ALA A 1 203 ? 19.767 9.557 -34.643 1.00 88.44 203 ALA A C 1
ATOM 1639 O O . ALA A 1 203 ? 19.128 9.337 -33.613 1.00 88.44 203 ALA A O 1
ATOM 1640 N N . LYS A 1 204 ? 20.135 10.799 -34.994 1.00 89.00 204 LYS A N 1
ATOM 1641 C CA . LYS A 1 204 ? 19.768 12.001 -34.225 1.00 89.00 204 LYS A CA 1
ATOM 1642 C C . LYS A 1 204 ? 18.263 12.275 -34.251 1.00 89.00 204 LYS A C 1
ATOM 1644 O O . LYS A 1 204 ? 17.709 12.640 -33.219 1.00 89.00 204 LYS A O 1
ATOM 1649 N N . LEU A 1 205 ? 17.591 12.037 -35.378 1.00 89.88 205 LEU A N 1
ATOM 1650 C CA . LEU A 1 205 ? 16.133 12.155 -35.478 1.00 89.88 205 LEU A CA 1
ATOM 1651 C C . LEU A 1 205 ? 15.404 11.097 -34.637 1.00 89.88 205 LEU A C 1
ATOM 1653 O O . LEU A 1 205 ? 14.441 11.432 -33.956 1.00 89.88 205 LEU A O 1
ATOM 1657 N N . ASN A 1 206 ? 15.892 9.854 -34.603 1.00 91.62 206 ASN A N 1
ATOM 1658 C CA . ASN A 1 206 ? 15.328 8.814 -33.734 1.00 91.62 206 ASN A CA 1
ATOM 1659 C C . ASN A 1 206 ? 15.495 9.157 -32.244 1.00 91.62 206 ASN A C 1
ATOM 1661 O O . ASN A 1 206 ? 14.587 8.935 -31.447 1.00 91.62 206 ASN A O 1
ATOM 1665 N N . MET A 1 207 ? 16.637 9.737 -31.860 1.00 89.31 207 MET A N 1
ATOM 1666 C CA . MET A 1 207 ? 16.852 10.219 -30.492 1.00 89.31 207 MET A CA 1
ATOM 1667 C C . MET A 1 207 ? 15.902 11.372 -30.140 1.00 89.31 207 MET A C 1
ATOM 1669 O O . MET A 1 207 ? 15.382 11.419 -29.026 1.00 89.31 207 MET A O 1
ATOM 1673 N N . LEU A 1 208 ? 15.644 12.274 -31.091 1.00 91.88 208 LEU A N 1
ATOM 1674 C CA . LEU A 1 208 ? 14.685 13.365 -30.933 1.00 91.88 208 LEU A CA 1
ATOM 1675 C C . LEU A 1 208 ? 13.240 12.852 -30.795 1.00 91.88 208 LEU A C 1
ATOM 1677 O O . LEU A 1 208 ? 12.487 13.387 -29.982 1.00 91.88 208 LEU A O 1
ATOM 1681 N N . ASP A 1 209 ? 12.864 11.812 -31.545 1.00 92.12 209 ASP A N 1
ATOM 1682 C CA . ASP A 1 209 ? 11.562 11.138 -31.432 1.00 92.12 209 ASP A CA 1
ATOM 1683 C C . ASP A 1 209 ? 11.380 10.498 -30.046 1.00 92.12 209 ASP A C 1
ATOM 1685 O O . ASP A 1 209 ? 10.376 10.736 -29.372 1.00 92.12 209 ASP A O 1
ATOM 1689 N N . GLU A 1 210 ? 12.388 9.777 -29.550 1.00 92.50 210 GLU A N 1
ATOM 1690 C CA . GLU A 1 210 ? 12.353 9.226 -28.190 1.00 92.50 210 GLU A CA 1
ATOM 1691 C C . GLU A 1 210 ? 12.294 10.318 -27.115 1.00 92.50 210 GLU A C 1
ATOM 1693 O O . GLU A 1 210 ? 11.486 10.238 -26.186 1.00 92.50 210 GLU A O 1
ATOM 1698 N N . LEU A 1 211 ? 13.068 11.397 -27.264 1.00 91.19 211 LEU A N 1
ATOM 1699 C CA . LEU A 1 211 ? 13.011 12.540 -26.352 1.00 91.19 211 LEU A CA 1
ATOM 1700 C C . LEU A 1 211 ? 11.631 13.222 -26.370 1.00 91.19 211 LEU A C 1
ATOM 1702 O O . LEU A 1 211 ? 11.151 13.672 -25.324 1.00 91.19 211 LEU A O 1
ATOM 1706 N N . SER A 1 212 ? 10.963 13.259 -27.527 1.00 92.25 212 SER A N 1
ATOM 1707 C CA . SER A 1 212 ? 9.588 13.748 -27.666 1.00 92.25 212 SER A CA 1
ATOM 1708 C C . SER A 1 212 ? 8.603 12.881 -26.881 1.00 92.25 212 SER A C 1
ATOM 1710 O O . SER A 1 212 ? 7.848 13.399 -26.055 1.00 92.25 212 SER A O 1
ATOM 1712 N N . LYS A 1 213 ? 8.656 11.553 -27.062 1.00 93.81 213 LYS A N 1
ATOM 1713 C CA . LYS A 1 213 ? 7.794 10.594 -26.349 1.00 93.81 213 LYS A CA 1
ATOM 1714 C C . LYS A 1 213 ? 7.979 10.687 -24.838 1.00 93.81 213 LYS A C 1
ATOM 1716 O O . LYS A 1 213 ? 6.994 10.773 -24.104 1.00 93.81 213 LYS A O 1
ATOM 1721 N N . VAL A 1 214 ? 9.229 10.725 -24.372 1.00 90.12 214 VAL A N 1
ATOM 1722 C CA . VAL A 1 214 ? 9.550 10.889 -22.946 1.00 90.12 214 VAL A CA 1
ATOM 1723 C C . VAL A 1 214 ? 8.996 12.212 -22.419 1.00 90.12 214 VAL A C 1
ATOM 1725 O O . VAL A 1 214 ? 8.345 12.219 -21.378 1.00 90.12 214 VAL A O 1
ATOM 1728 N N . SER A 1 215 ? 9.163 13.313 -23.156 1.00 91.88 215 SER A N 1
ATOM 1729 C CA . SER A 1 215 ? 8.635 14.626 -22.759 1.00 91.88 215 SER A CA 1
ATOM 1730 C C . SER A 1 215 ? 7.105 14.631 -22.656 1.00 91.88 215 SER A C 1
ATOM 1732 O O . SER A 1 215 ? 6.556 15.141 -21.679 1.00 91.88 215 SER A O 1
ATOM 1734 N N . ILE A 1 216 ? 6.403 14.020 -23.617 1.00 93.06 216 ILE A N 1
ATOM 1735 C CA . ILE A 1 216 ? 4.938 13.884 -23.598 1.00 93.06 216 ILE A CA 1
ATOM 1736 C C . ILE A 1 216 ? 4.485 13.071 -22.380 1.00 93.06 216 ILE A C 1
ATOM 1738 O O . ILE A 1 216 ? 3.563 13.486 -21.672 1.00 93.06 216 ILE A O 1
ATOM 1742 N N . ASN A 1 217 ? 5.152 11.949 -22.103 1.00 91.75 217 ASN A N 1
ATOM 1743 C CA . ASN A 1 217 ? 4.847 11.107 -20.949 1.00 91.75 217 ASN A CA 1
ATOM 1744 C C . ASN A 1 217 ? 5.067 11.861 -19.629 1.00 91.75 217 ASN A C 1
ATOM 1746 O O . ASN A 1 217 ? 4.164 11.890 -18.793 1.00 91.75 217 ASN A O 1
ATOM 1750 N N . SER A 1 218 ? 6.199 12.558 -19.471 1.00 90.00 218 SER A N 1
ATOM 1751 C CA . SER A 1 218 ? 6.484 13.375 -18.282 1.00 90.00 218 SER A CA 1
ATOM 1752 C C . SER A 1 218 ? 5.436 14.474 -18.067 1.00 90.00 218 SER A C 1
ATOM 1754 O O . SER A 1 218 ? 4.957 14.670 -16.950 1.00 90.00 218 SER A O 1
ATOM 1756 N N . ILE A 1 219 ? 5.002 15.157 -19.132 1.00 92.81 219 ILE A N 1
ATOM 1757 C CA . ILE A 1 219 ? 3.926 16.160 -19.059 1.00 92.81 219 ILE A CA 1
ATOM 1758 C C . ILE A 1 219 ? 2.595 15.511 -18.639 1.00 92.81 219 ILE A C 1
ATOM 1760 O O . ILE A 1 219 ? 1.844 16.081 -17.838 1.00 92.81 219 ILE A O 1
ATOM 1764 N N . GLY A 1 220 ? 2.301 14.308 -19.142 1.00 93.44 220 GLY A N 1
ATOM 1765 C CA . GLY A 1 220 ? 1.140 13.514 -18.740 1.00 93.44 220 GLY A CA 1
ATOM 1766 C C . GLY A 1 220 ? 1.146 13.165 -17.248 1.00 93.44 220 GLY A C 1
ATOM 1767 O O . GLY A 1 220 ? 0.131 13.336 -16.565 1.00 93.44 220 GLY A O 1
ATOM 1768 N N . GLU A 1 221 ? 2.294 12.751 -16.715 1.00 90.94 221 GLU A N 1
ATOM 1769 C CA . GLU A 1 221 ? 2.481 12.449 -15.291 1.00 90.94 221 GLU A CA 1
ATOM 1770 C C . GLU A 1 221 ? 2.352 13.691 -14.401 1.00 90.94 221 GLU A C 1
ATOM 1772 O O . GLU A 1 221 ? 1.679 13.642 -13.365 1.00 90.94 221 GLU A O 1
ATOM 1777 N N . ILE A 1 222 ? 2.905 14.831 -14.828 1.00 93.56 222 ILE A N 1
ATOM 1778 C CA . ILE A 1 222 ? 2.731 16.132 -14.162 1.00 93.56 222 ILE A CA 1
ATOM 1779 C C . ILE A 1 222 ? 1.244 16.490 -14.084 1.00 93.56 222 ILE A C 1
ATOM 1781 O O . ILE A 1 222 ? 0.742 16.857 -13.017 1.00 93.56 222 ILE A O 1
ATOM 1785 N N . LYS A 1 223 ? 0.512 16.363 -15.198 1.00 94.75 223 LYS A N 1
ATOM 1786 C CA . LYS A 1 223 ? -0.931 16.634 -15.247 1.00 94.75 223 LYS A CA 1
ATOM 1787 C C . LYS A 1 223 ? -1.701 15.722 -14.290 1.00 94.75 223 LYS A C 1
ATOM 1789 O O . LYS A 1 223 ? -2.551 16.207 -13.547 1.00 94.75 223 LYS A O 1
ATOM 1794 N N . ASN A 1 224 ? -1.399 14.425 -14.282 1.00 93.56 224 ASN A N 1
ATOM 1795 C CA . ASN A 1 224 ? -2.049 13.459 -13.397 1.00 93.56 224 ASN A CA 1
ATOM 1796 C C . ASN A 1 224 ? -1.769 13.776 -11.917 1.00 93.56 224 ASN A C 1
ATOM 1798 O O . ASN A 1 224 ? -2.688 13.831 -11.103 1.00 93.56 224 ASN A O 1
ATOM 1802 N N . THR A 1 225 ? -0.521 14.095 -11.576 1.00 90.94 225 THR A N 1
ATOM 1803 C CA . THR A 1 225 ? -0.133 14.479 -10.210 1.00 90.94 225 THR A CA 1
ATOM 1804 C C . THR A 1 225 ? -0.865 15.742 -9.748 1.00 90.94 225 THR A C 1
ATOM 1806 O O . THR A 1 225 ? -1.408 15.763 -8.644 1.00 90.94 225 THR A O 1
ATOM 1809 N N . LYS A 1 226 ? -0.995 16.761 -10.611 1.00 93.81 226 LYS A N 1
ATOM 1810 C CA . LYS A 1 226 ? -1.805 17.960 -10.323 1.00 93.81 226 LYS A CA 1
ATOM 1811 C C . LYS A 1 226 ? -3.283 17.629 -10.084 1.00 93.81 226 LYS A C 1
ATOM 1813 O O . LYS A 1 226 ? -3.888 18.194 -9.175 1.00 93.81 226 LYS A O 1
ATOM 1818 N N . LEU A 1 227 ? -3.862 16.708 -10.860 1.00 93.75 227 LEU A N 1
ATOM 1819 C CA . LEU A 1 227 ? -5.248 16.262 -10.664 1.00 93.75 227 LEU A CA 1
ATOM 1820 C C . LEU A 1 227 ? -5.440 15.542 -9.325 1.00 93.75 227 LEU A C 1
ATOM 1822 O O . LEU A 1 227 ? -6.434 15.794 -8.648 1.00 93.75 227 LEU A O 1
ATOM 1826 N N . LYS A 1 228 ? -4.481 14.704 -8.914 1.00 90.44 228 LYS A N 1
ATOM 1827 C CA . LYS A 1 228 ? -4.502 14.050 -7.597 1.00 90.44 228 LYS A CA 1
ATOM 1828 C C . LYS A 1 228 ? -4.461 15.075 -6.464 1.00 90.44 228 LYS A C 1
ATOM 1830 O O . LYS A 1 228 ? -5.312 15.028 -5.583 1.00 90.44 228 LYS A O 1
ATOM 1835 N N . ILE A 1 229 ? -3.535 16.038 -6.523 1.00 92.50 229 ILE A N 1
ATOM 1836 C CA . ILE A 1 229 ? -3.441 17.125 -5.531 1.00 92.50 229 ILE A CA 1
ATOM 1837 C C . ILE A 1 229 ? -4.771 17.881 -5.433 1.00 92.50 229 ILE A C 1
ATOM 1839 O O . ILE A 1 229 ? -5.287 18.075 -4.334 1.00 92.50 229 ILE A O 1
ATOM 1843 N N . LYS A 1 230 ? -5.361 18.253 -6.577 1.00 92.88 230 LYS A N 1
ATOM 1844 C CA . LYS A 1 230 ? -6.669 18.917 -6.623 1.00 92.88 230 LYS A CA 1
ATOM 1845 C C . LYS A 1 230 ? -7.757 18.080 -5.942 1.00 92.88 230 LYS A C 1
ATOM 1847 O O . LYS A 1 230 ? -8.499 18.617 -5.132 1.00 92.88 230 LYS A O 1
ATOM 1852 N N . ALA A 1 231 ? -7.833 16.782 -6.230 1.00 89.00 231 ALA A N 1
ATOM 1853 C CA . ALA A 1 231 ? -8.838 15.903 -5.635 1.00 89.00 231 ALA A CA 1
ATOM 1854 C C . ALA A 1 231 ? -8.726 15.826 -4.100 1.00 89.00 231 ALA A C 1
ATOM 1856 O O . ALA A 1 231 ? -9.743 15.876 -3.409 1.00 89.00 231 ALA A O 1
ATOM 1857 N N . HIS A 1 232 ? -7.506 15.759 -3.557 1.00 87.81 232 HIS A N 1
ATOM 1858 C CA . HIS A 1 232 ? -7.298 15.776 -2.105 1.00 87.81 232 HIS A CA 1
ATOM 1859 C C . HIS A 1 232 ? -7.701 17.115 -1.472 1.00 87.81 232 HIS A C 1
ATOM 1861 O O . HIS A 1 232 ? -8.355 17.123 -0.429 1.00 87.81 232 HIS A O 1
ATOM 1867 N N . LEU A 1 233 ? -7.369 18.242 -2.112 1.00 91.19 233 LEU A N 1
ATOM 1868 C CA . LEU A 1 233 ? -7.789 19.571 -1.652 1.00 91.19 233 LEU A CA 1
ATOM 1869 C C . LEU A 1 233 ? -9.316 19.737 -1.682 1.00 91.19 233 LEU A C 1
ATOM 1871 O O . LEU A 1 233 ? -9.890 20.246 -0.720 1.00 91.19 233 LEU A O 1
ATOM 1875 N N . ASP A 1 234 ? -9.975 19.260 -2.740 1.00 90.50 234 ASP A N 1
ATOM 1876 C CA . ASP A 1 234 ? -11.437 19.290 -2.864 1.00 90.50 234 ASP A CA 1
ATOM 1877 C C . ASP A 1 234 ? -12.098 18.456 -1.747 1.00 90.50 234 ASP A C 1
ATOM 1879 O O . ASP A 1 234 ? -13.082 18.884 -1.139 1.00 90.50 234 ASP A O 1
ATOM 1883 N N . ASN A 1 235 ? -11.531 17.292 -1.408 1.00 87.12 235 ASN A N 1
ATOM 1884 C CA . ASN A 1 235 ? -12.029 16.470 -0.305 1.00 87.12 235 ASN A CA 1
ATOM 1885 C C . ASN A 1 235 ? -11.867 17.158 1.061 1.00 87.12 235 ASN A C 1
ATOM 1887 O O . ASN A 1 235 ? -12.815 17.184 1.844 1.00 87.12 235 ASN A O 1
ATOM 1891 N N . LEU A 1 236 ? -10.703 17.756 1.337 1.00 87.56 236 LEU A N 1
ATOM 1892 C CA . LEU A 1 236 ? -10.481 18.521 2.569 1.00 87.56 236 LEU A CA 1
ATOM 1893 C C . LEU A 1 236 ? -11.447 19.705 2.681 1.00 87.56 236 LEU A C 1
ATOM 1895 O O . LEU A 1 236 ? -12.038 19.923 3.737 1.00 87.56 236 LEU A O 1
ATOM 1899 N N . SER A 1 237 ? -11.661 20.435 1.584 1.00 89.25 237 SER A N 1
ATOM 1900 C CA . SER A 1 237 ? -12.629 21.533 1.532 1.00 89.25 237 SER A CA 1
ATOM 1901 C C . SER A 1 237 ? -14.049 21.056 1.850 1.00 89.25 237 SER A C 1
ATOM 1903 O O . SER A 1 237 ? -14.763 21.703 2.624 1.00 89.25 237 SER A O 1
ATOM 1905 N N . ARG A 1 238 ? -14.448 19.890 1.326 1.00 89.56 238 ARG A N 1
ATOM 1906 C CA . ARG A 1 238 ? -15.748 19.280 1.624 1.00 89.56 238 ARG A CA 1
ATOM 1907 C C . ARG A 1 238 ? -15.889 18.916 3.102 1.00 89.56 238 ARG A C 1
ATOM 1909 O O . ARG A 1 238 ? -16.896 19.276 3.703 1.00 89.56 238 ARG A O 1
ATOM 1916 N N . LEU A 1 239 ? -14.885 18.267 3.694 1.00 85.56 239 LEU A N 1
ATOM 1917 C CA . LEU A 1 239 ? -14.900 17.885 5.113 1.00 85.56 239 LEU A CA 1
ATOM 1918 C C . LEU A 1 239 ? -15.003 19.105 6.036 1.00 85.56 239 LEU A C 1
ATOM 1920 O O . LEU A 1 239 ? -15.801 19.108 6.971 1.00 85.56 239 LEU A O 1
ATOM 1924 N N . LEU A 1 240 ? -14.243 20.164 5.749 1.00 88.25 240 LEU A N 1
ATOM 1925 C CA . LEU A 1 240 ? -14.332 21.418 6.501 1.00 88.25 240 LEU A CA 1
ATOM 1926 C C . LEU A 1 240 ? -15.715 22.062 6.356 1.00 88.25 240 LEU A C 1
ATOM 1928 O O . LEU A 1 240 ? -16.292 22.511 7.342 1.00 88.25 240 LEU A O 1
ATOM 1932 N N . SER A 1 241 ? -16.280 22.050 5.147 1.00 92.25 241 SER A N 1
ATOM 1933 C CA . SER A 1 241 ? -17.628 22.571 4.895 1.00 92.25 241 SER A CA 1
ATOM 1934 C C . SER A 1 241 ? -18.705 21.796 5.661 1.00 92.25 241 SER A C 1
ATOM 1936 O O . SER A 1 241 ? -19.673 22.386 6.134 1.00 92.25 241 SER A O 1
ATOM 1938 N N . GLU A 1 242 ? -18.558 20.477 5.790 1.00 88.88 242 GLU A N 1
ATOM 1939 C CA . GLU A 1 242 ? -19.440 19.646 6.613 1.00 88.88 242 GLU A CA 1
ATOM 1940 C C . GLU A 1 242 ? -19.275 19.974 8.107 1.00 88.88 242 GLU A C 1
ATOM 1942 O O . GLU A 1 242 ? -20.283 20.180 8.781 1.00 88.88 242 GLU A O 1
ATOM 1947 N N . SER A 1 243 ? -18.041 20.126 8.610 1.00 85.38 243 SER A N 1
ATOM 1948 C CA . SER A 1 243 ? -17.779 20.523 10.008 1.00 85.38 243 SER A CA 1
ATOM 1949 C C . SER A 1 243 ? -18.447 21.851 10.361 1.00 85.38 243 SER A C 1
ATOM 1951 O O . SER A 1 243 ? -19.177 21.916 11.350 1.00 85.38 243 SER A O 1
ATOM 1953 N N . ILE A 1 244 ? -18.293 22.871 9.511 1.00 92.00 244 ILE A N 1
ATOM 1954 C CA . ILE A 1 244 ? -18.904 24.195 9.707 1.00 92.00 244 ILE A CA 1
ATOM 1955 C C . ILE A 1 244 ? -20.429 24.078 9.829 1.00 92.00 244 ILE A C 1
ATOM 1957 O O . ILE A 1 244 ? -21.012 24.593 10.776 1.00 92.00 244 ILE A O 1
ATOM 1961 N N . LYS A 1 245 ? -21.084 23.302 8.954 1.00 93.19 245 LYS A N 1
ATOM 1962 C CA . LYS A 1 245 ? -22.540 23.073 9.045 1.00 93.19 245 LYS A CA 1
ATOM 1963 C C . LYS A 1 245 ? -22.956 22.408 10.359 1.00 93.19 245 LYS A C 1
ATOM 1965 O O . LYS A 1 245 ? -24.026 22.707 10.896 1.00 93.19 245 LYS A O 1
ATOM 1970 N N . THR A 1 246 ? -22.146 21.479 10.875 1.00 92.31 246 THR A N 1
ATOM 1971 C CA . THR A 1 246 ? -22.433 20.856 12.177 1.00 92.31 246 THR A CA 1
ATOM 1972 C C . THR A 1 246 ? -22.275 21.845 13.327 1.00 92.31 246 THR A C 1
ATOM 1974 O O . THR A 1 246 ? -23.068 21.812 14.265 1.00 92.31 246 THR A O 1
ATOM 1977 N N . GLU A 1 247 ? -21.289 22.737 13.258 1.00 92.25 247 GLU A N 1
ATOM 1978 C CA . GLU A 1 247 ? -21.070 23.801 14.240 1.00 92.25 247 GLU A CA 1
ATOM 1979 C C . GLU A 1 247 ? -22.219 24.817 14.215 1.00 92.25 247 GLU A C 1
ATOM 1981 O O . GLU A 1 247 ? -22.785 25.104 15.270 1.00 92.25 247 GLU A O 1
ATOM 1986 N N . ASP A 1 248 ? -22.667 25.241 13.031 1.00 94.81 248 ASP A N 1
ATOM 1987 C CA . ASP A 1 248 ? -23.851 26.095 12.860 1.00 94.81 248 ASP A CA 1
ATOM 1988 C C . ASP A 1 248 ? -25.107 25.458 13.477 1.00 94.81 248 ASP A C 1
ATOM 1990 O O . ASP A 1 248 ? -25.888 26.117 14.167 1.00 94.81 248 ASP A O 1
ATOM 1994 N N . SER A 1 249 ? -25.284 24.145 13.292 1.00 93.25 249 SER A N 1
ATOM 1995 C CA . SER A 1 249 ? -26.410 23.403 13.876 1.00 93.25 249 SER A CA 1
ATOM 1996 C C . SER A 1 249 ? -26.350 23.381 15.408 1.00 93.25 249 SER A C 1
ATOM 1998 O O . SER A 1 249 ? -27.372 23.561 16.072 1.00 93.25 249 SER A O 1
ATOM 2000 N N . LYS A 1 250 ? -25.155 23.202 15.992 1.00 93.94 250 LYS A N 1
ATOM 2001 C CA . LYS A 1 250 ? -24.954 23.265 17.452 1.00 93.94 250 LYS A CA 1
ATOM 2002 C C . LYS A 1 250 ? -25.286 24.651 17.996 1.00 93.94 250 LYS A C 1
ATOM 2004 O O . LYS A 1 250 ? -25.978 24.748 19.007 1.00 93.94 250 LYS A O 1
ATOM 2009 N N . ILE A 1 251 ? -24.840 25.706 17.312 1.00 94.50 251 ILE A N 1
ATOM 2010 C CA . ILE A 1 251 ? -25.176 27.093 17.659 1.00 94.50 251 ILE A CA 1
ATOM 2011 C C . ILE A 1 251 ? -26.699 27.290 17.625 1.00 94.50 251 ILE A C 1
ATOM 2013 O O . ILE A 1 251 ? -27.262 27.852 18.563 1.00 94.50 251 ILE A O 1
ATOM 2017 N N . GLY A 1 252 ? -27.381 26.768 16.601 1.00 95.25 252 GLY A N 1
ATOM 2018 C CA . GLY A 1 252 ? -28.844 26.800 16.501 1.00 95.25 252 GLY A CA 1
ATOM 2019 C C . GLY A 1 252 ? -29.549 26.169 17.707 1.00 95.25 252 GLY A C 1
ATOM 2020 O O . GLY A 1 252 ? -30.415 26.801 18.310 1.00 95.25 252 GLY A O 1
ATOM 2021 N N . ILE A 1 253 ? -29.128 24.967 18.115 1.00 94.88 253 ILE A N 1
ATOM 2022 C CA . ILE A 1 253 ? -29.689 24.261 19.282 1.00 94.88 253 ILE A CA 1
ATOM 2023 C C . ILE A 1 253 ? -29.470 25.056 20.575 1.00 94.88 253 ILE A C 1
ATOM 2025 O O . ILE A 1 253 ? -30.363 25.139 21.419 1.00 94.88 253 ILE A O 1
ATOM 2029 N N . ILE A 1 254 ? -28.282 25.638 20.756 1.00 94.75 254 ILE A N 1
ATOM 2030 C CA . ILE A 1 254 ? -27.970 26.447 21.940 1.00 94.75 254 ILE A CA 1
ATOM 2031 C C . ILE A 1 254 ? -28.863 27.689 21.982 1.00 94.75 254 ILE A C 1
ATOM 2033 O O . ILE A 1 254 ? -29.452 27.973 23.022 1.00 94.75 254 ILE A O 1
ATOM 2037 N N . ASN A 1 255 ? -29.029 28.386 20.858 1.00 95.69 255 ASN A N 1
ATOM 2038 C CA . ASN A 1 255 ? -29.910 29.550 20.774 1.00 95.69 255 ASN A CA 1
ATOM 2039 C C . ASN A 1 255 ? -31.369 29.193 21.081 1.00 95.69 255 ASN A C 1
ATOM 2041 O O . ASN A 1 255 ? -32.045 29.940 21.787 1.00 95.69 255 ASN A O 1
ATOM 2045 N N . GLU A 1 256 ? -31.846 28.036 20.619 1.00 95.62 256 GLU A N 1
ATOM 2046 C CA . GLU A 1 256 ? -33.186 27.550 20.953 1.00 95.62 256 GLU A CA 1
ATOM 2047 C C . GLU A 1 256 ? -33.334 27.292 22.460 1.00 95.62 256 GLU A C 1
ATOM 2049 O O . GLU A 1 256 ? -34.321 27.707 23.072 1.00 95.62 256 GLU A O 1
ATOM 2054 N N . LYS A 1 257 ? -32.335 26.663 23.092 1.00 94.75 257 LYS A N 1
ATOM 2055 C CA . LYS A 1 257 ? -32.323 26.455 24.548 1.00 94.75 257 LYS A CA 1
ATOM 2056 C C . LYS A 1 257 ? -32.290 27.773 25.321 1.00 94.75 257 LYS A C 1
ATOM 2058 O O . LYS A 1 257 ? -33.016 27.898 26.302 1.00 94.75 257 LYS A O 1
ATOM 2063 N N . ILE A 1 258 ? -31.505 28.754 24.873 1.00 95.00 258 ILE A N 1
ATOM 2064 C CA . ILE A 1 258 ? -31.466 30.099 25.467 1.00 95.00 258 ILE A CA 1
ATOM 2065 C C . ILE A 1 258 ? -32.836 30.778 25.346 1.00 95.00 258 ILE A C 1
ATOM 2067 O O . ILE A 1 258 ? -33.311 31.364 26.314 1.00 95.00 258 ILE A O 1
ATOM 2071 N N . ALA A 1 259 ? -33.503 30.669 24.194 1.00 94.88 259 ALA A N 1
ATOM 2072 C CA . ALA A 1 259 ? -34.838 31.230 24.003 1.00 94.88 259 ALA A CA 1
ATOM 2073 C C . ALA A 1 259 ? -35.867 30.597 24.953 1.00 94.88 259 ALA A C 1
ATOM 2075 O O . ALA A 1 259 ? -36.634 31.317 25.589 1.00 94.88 259 ALA A O 1
ATOM 2076 N N . ARG A 1 260 ? -35.844 29.264 25.104 1.00 94.75 260 ARG A N 1
ATOM 2077 C CA . ARG A 1 260 ? -36.700 28.553 26.068 1.00 94.75 260 ARG A CA 1
ATOM 2078 C C . ARG A 1 260 ? -36.406 28.977 27.505 1.00 94.75 260 ARG A C 1
ATOM 2080 O O . ARG A 1 260 ? -37.338 29.276 28.235 1.00 94.75 260 ARG A O 1
ATOM 2087 N N . LEU A 1 261 ? -35.129 29.058 27.883 1.00 94.06 261 LEU A N 1
ATOM 2088 C CA . LEU A 1 261 ? -34.702 29.504 29.211 1.00 94.06 261 LEU A CA 1
ATOM 2089 C C . LEU A 1 261 ? -35.212 30.912 29.519 1.00 94.06 261 LEU A C 1
ATOM 2091 O O . LEU A 1 261 ? -35.768 31.134 30.590 1.00 94.06 261 LEU A O 1
ATOM 2095 N N . ASN A 1 262 ? -35.055 31.849 28.581 1.00 93.88 262 ASN A N 1
ATOM 2096 C CA . ASN A 1 262 ? -35.548 33.214 28.748 1.00 93.88 262 ASN A CA 1
ATOM 2097 C C . ASN A 1 262 ? -37.072 33.244 28.887 1.00 93.88 262 ASN A C 1
ATOM 2099 O O . ASN A 1 262 ? -37.565 33.894 29.800 1.00 93.88 262 ASN A O 1
ATOM 2103 N N . ASN A 1 263 ? -37.802 32.487 28.059 1.00 94.94 263 ASN A N 1
ATOM 2104 C CA . ASN A 1 263 ? -39.257 32.405 28.164 1.00 94.94 263 ASN A CA 1
ATOM 2105 C C . ASN A 1 263 ? -39.702 31.855 29.529 1.00 94.94 263 ASN A C 1
ATOM 2107 O O . ASN A 1 263 ? -40.487 32.487 30.224 1.00 94.94 263 ASN A O 1
ATOM 2111 N N . THR A 1 264 ? -39.137 30.727 29.971 1.00 92.94 264 THR A N 1
ATOM 2112 C CA . THR A 1 264 ? -39.442 30.154 31.291 1.00 92.94 264 THR A CA 1
ATOM 2113 C C . THR A 1 264 ? -39.102 31.125 32.421 1.00 92.94 264 THR A C 1
ATOM 2115 O O . THR A 1 264 ? -39.859 31.256 33.379 1.00 92.94 264 THR A O 1
ATOM 2118 N N . ARG A 1 265 ? -37.983 31.850 32.316 1.00 93.00 265 ARG A N 1
ATOM 2119 C CA . ARG A 1 265 ? -37.607 32.875 33.295 1.00 93.00 265 ARG A CA 1
ATOM 2120 C C . ARG A 1 265 ? -38.619 34.023 33.334 1.00 93.00 265 ARG A C 1
ATOM 2122 O O . ARG A 1 265 ? -38.946 34.494 34.420 1.00 93.00 265 ARG A O 1
ATOM 2129 N N . ASP A 1 266 ? -39.106 34.467 32.180 1.00 91.94 266 ASP A N 1
ATOM 2130 C CA . ASP A 1 266 ? -40.075 35.559 32.075 1.00 91.94 266 ASP A CA 1
ATOM 2131 C C . ASP A 1 266 ? -41.475 35.121 32.567 1.00 91.94 266 ASP A C 1
ATOM 2133 O O . ASP A 1 266 ? -42.144 35.879 33.274 1.00 91.94 266 ASP A O 1
ATOM 2137 N N . GLU A 1 267 ? -41.887 33.875 32.305 1.00 92.19 267 GLU A N 1
ATOM 2138 C CA . GLU A 1 267 ? -43.098 33.258 32.875 1.00 92.19 267 GLU A CA 1
ATOM 2139 C C . GLU A 1 267 ? -43.028 33.200 34.410 1.00 92.19 267 GLU A C 1
ATOM 2141 O O . GLU A 1 267 ? -43.935 33.681 35.091 1.00 92.19 267 GLU A O 1
ATOM 2146 N N . LEU A 1 268 ? -41.926 32.684 34.968 1.00 90.19 268 LEU A N 1
ATOM 2147 C CA . LEU A 1 268 ? -41.713 32.617 36.419 1.00 90.19 268 LEU A CA 1
ATOM 2148 C C . LEU A 1 268 ? -41.683 34.006 37.061 1.00 90.19 268 LEU A C 1
ATOM 2150 O O . LEU A 1 268 ? -42.251 34.209 38.134 1.00 90.19 268 LEU A O 1
ATOM 2154 N N . ARG A 1 269 ? -41.060 34.983 36.395 1.00 88.69 269 ARG A N 1
ATOM 2155 C CA . ARG A 1 269 ? -41.054 36.375 36.850 1.00 88.69 269 ARG A CA 1
ATOM 2156 C C . ARG A 1 269 ? -42.467 36.954 36.900 1.00 88.69 269 ARG A C 1
ATOM 2158 O O . ARG A 1 269 ? -42.821 37.595 37.883 1.00 88.69 269 ARG A O 1
ATOM 2165 N N . THR A 1 270 ? -43.282 36.673 35.888 1.00 88.12 270 THR A N 1
ATOM 2166 C CA . THR A 1 270 ? -44.687 37.100 35.840 1.00 88.12 270 THR A CA 1
ATOM 2167 C C . THR A 1 270 ? -45.512 36.451 36.959 1.00 88.12 270 THR A C 1
ATOM 2169 O O . THR A 1 270 ? -46.352 37.112 37.565 1.00 88.12 270 THR A O 1
ATOM 2172 N N . MET A 1 271 ? -45.254 35.178 37.286 1.00 82.38 271 MET A N 1
ATOM 2173 C CA . MET A 1 271 ? -45.909 34.490 38.409 1.00 82.38 271 MET A CA 1
ATOM 2174 C C . MET A 1 271 ? -45.523 35.083 39.771 1.00 82.38 271 MET A C 1
ATOM 2176 O O . MET A 1 271 ? -46.382 35.216 40.641 1.00 82.38 271 MET A O 1
ATOM 2180 N N . LEU A 1 272 ? -44.257 35.473 39.949 1.00 79.06 272 LEU A N 1
ATOM 2181 C CA . LEU A 1 272 ? -43.768 36.136 41.163 1.00 79.06 272 LEU A CA 1
ATOM 2182 C C . LEU A 1 272 ? -44.333 37.559 41.311 1.00 79.06 272 LEU A C 1
ATOM 2184 O O . LEU A 1 272 ? -44.777 37.931 42.393 1.00 79.06 272 LEU A O 1
ATOM 2188 N N . GLU A 1 273 ? -44.388 38.334 40.225 1.00 70.94 273 GLU A N 1
ATOM 2189 C CA . GLU A 1 273 ? -44.959 39.690 40.222 1.00 70.94 273 GLU A CA 1
ATOM 2190 C C . GLU A 1 273 ? -46.499 39.683 40.386 1.00 70.94 273 GLU A C 1
ATOM 2192 O O . GLU A 1 273 ? -47.072 40.650 40.886 1.00 70.94 273 GLU A O 1
ATOM 2197 N N . GLY A 1 274 ? -47.183 38.581 40.049 1.00 58.47 274 GLY A N 1
ATOM 2198 C CA . GLY A 1 274 ? -48.627 38.397 40.265 1.00 58.47 274 GLY A CA 1
ATOM 2199 C C . GLY A 1 274 ? -49.041 38.040 41.703 1.00 58.47 274 GLY A C 1
ATOM 2200 O O . GLY A 1 274 ? -50.235 38.050 42.007 1.00 58.47 274 GLY A O 1
ATOM 2201 N N . GLY A 1 275 ? -48.083 37.726 42.585 1.00 52.06 275 GLY A N 1
ATOM 2202 C CA . GLY A 1 275 ? -48.328 37.320 43.976 1.00 52.06 275 GLY A CA 1
ATOM 2203 C C . GLY A 1 275 ? -48.369 38.463 44.995 1.00 52.06 275 GLY A C 1
ATOM 2204 O O . GLY A 1 275 ? -48.882 38.279 46.099 1.00 52.06 275 GLY A O 1
ATOM 2205 N N . GLU A 1 276 ? -47.888 39.660 44.653 1.00 51.84 276 GLU A N 1
ATOM 2206 C CA . GLU A 1 276 ? -47.827 40.780 45.597 1.00 51.84 276 GLU A CA 1
ATOM 2207 C C . GLU A 1 276 ? -48.939 41.801 45.343 1.00 51.84 276 GLU A C 1
ATOM 2209 O O . GLU A 1 276 ? -48.800 42.798 44.638 1.00 51.84 276 GLU A O 1
ATOM 2214 N N . SER A 1 277 ? -50.092 41.563 45.966 1.00 42.16 277 SER A N 1
ATOM 2215 C CA . SER A 1 277 ? -51.148 42.569 46.115 1.00 42.16 277 SER A CA 1
ATOM 2216 C C . SER A 1 277 ? -51.868 42.440 47.457 1.00 42.16 277 SER A C 1
ATOM 2218 O O . SER A 1 277 ? -53.036 42.061 47.510 1.00 42.16 277 SER A O 1
ATOM 2220 N N . LYS A 1 278 ? -51.175 42.797 48.549 1.00 39.12 278 LYS A N 1
ATOM 2221 C CA . LYS A 1 278 ? -51.602 43.804 49.553 1.00 39.12 278 LYS A CA 1
ATOM 2222 C C . LYS A 1 278 ? -50.749 43.728 50.830 1.00 39.12 278 LYS A C 1
ATOM 2224 O O . LYS A 1 278 ? -50.585 42.641 51.375 1.00 39.12 278 LYS A O 1
ATOM 2229 N N . PRO A 1 279 ? -50.328 44.874 51.396 1.00 44.56 279 PRO A N 1
ATOM 2230 C CA . PRO A 1 279 ? -49.803 44.921 52.749 1.00 44.56 279 PRO A CA 1
ATOM 2231 C C . PRO A 1 279 ? -50.976 44.891 53.741 1.00 44.56 279 PRO A C 1
ATOM 2233 O O . PRO A 1 279 ? -51.914 45.685 53.636 1.00 44.56 279 PRO A O 1
ATOM 2236 N N . LYS A 1 280 ? -50.925 44.001 54.732 1.00 34.22 280 LYS A N 1
ATOM 2237 C CA . LYS A 1 280 ? -51.711 44.127 55.963 1.00 34.22 280 LYS A CA 1
ATOM 2238 C C . LYS A 1 280 ? -50.762 44.070 57.152 1.00 34.22 280 LYS A C 1
ATOM 2240 O O . LYS A 1 280 ? -50.175 43.037 57.442 1.00 34.22 280 LYS A O 1
ATOM 2245 N N . GLN A 1 281 ? -50.629 45.211 57.820 1.00 39.66 281 GLN A N 1
ATOM 2246 C CA . GLN A 1 281 ? -50.232 45.276 59.223 1.00 39.66 281 GLN A CA 1
ATOM 2247 C C . GLN A 1 281 ? -51.301 44.575 60.079 1.00 39.66 281 GLN A C 1
ATOM 2249 O O . GLN A 1 281 ? -52.482 44.723 59.761 1.00 39.66 281 GLN A O 1
ATOM 2254 N N . VAL A 1 282 ? -50.888 43.872 61.145 1.00 33.47 282 VAL A N 1
ATOM 2255 C CA . VAL A 1 282 ? -51.391 43.944 62.542 1.00 33.47 282 VAL A CA 1
ATOM 2256 C C . VAL A 1 282 ? -50.765 42.804 63.379 1.00 33.47 282 VAL A C 1
ATOM 2258 O O . VAL A 1 282 ? -50.980 41.639 63.082 1.00 33.47 282 VAL A O 1
ATOM 2261 N N . GLN A 1 283 ? -49.971 43.230 64.372 1.00 33.00 283 GLN A N 1
ATOM 2262 C CA . GLN A 1 283 ? -49.801 42.809 65.784 1.00 33.00 283 GLN A CA 1
ATOM 2263 C C . GLN A 1 283 ? -49.588 41.344 66.232 1.00 33.00 283 GLN A C 1
ATOM 2265 O O . GLN A 1 283 ? -50.157 40.395 65.714 1.00 33.00 283 GLN A O 1
ATOM 2270 N N . GLN A 1 284 ? -48.734 41.277 67.264 1.00 39.19 284 GLN A N 1
ATOM 2271 C CA . GLN A 1 284 ? -48.312 40.182 68.145 1.00 39.19 284 GLN A CA 1
ATOM 2272 C C . GLN A 1 284 ? -49.467 39.361 68.732 1.00 39.19 284 GLN A C 1
ATOM 2274 O O . GLN A 1 284 ? -50.483 39.955 69.071 1.00 39.19 284 GLN A O 1
ATOM 2279 N N . GLU A 1 285 ? -49.240 38.064 68.968 1.00 32.28 285 GLU A N 1
ATOM 2280 C CA . GLU A 1 285 ? -49.478 37.401 70.264 1.00 32.28 285 GLU A CA 1
ATOM 2281 C C . GLU A 1 285 ? -48.914 35.969 70.266 1.00 32.28 285 GLU A C 1
ATOM 2283 O O . GLU A 1 285 ? -48.552 35.421 69.225 1.00 32.28 285 GLU A O 1
ATOM 2288 N N . GLU A 1 286 ? -48.719 35.475 71.482 1.00 33.97 286 GLU A N 1
ATOM 2289 C CA . GLU A 1 286 ? -47.836 34.407 71.935 1.00 33.97 286 GLU A CA 1
ATOM 2290 C C . GLU A 1 286 ? -48.408 32.983 71.779 1.00 33.97 286 GLU A C 1
ATOM 2292 O O . GLU A 1 286 ? -49.606 32.784 71.614 1.00 33.97 286 GLU A O 1
ATOM 2297 N N . GLU A 1 287 ? -47.487 32.029 71.945 1.00 36.81 287 GLU A N 1
ATOM 2298 C CA . GLU A 1 287 ? -47.654 30.781 72.703 1.00 36.81 287 GLU A CA 1
ATOM 2299 C C . GLU A 1 287 ? -48.359 29.535 72.115 1.00 36.81 287 GLU A C 1
ATOM 2301 O O . GLU A 1 287 ? -49.468 29.546 71.595 1.00 36.81 287 GLU A O 1
ATOM 2306 N N . GLU A 1 288 ? -47.629 28.437 72.347 1.00 36.31 288 GLU A N 1
ATOM 2307 C CA . GLU A 1 288 ? -48.076 27.122 72.817 1.00 36.31 288 GLU A CA 1
ATOM 2308 C C . GLU A 1 288 ? -48.310 25.948 71.843 1.00 36.31 288 GLU A C 1
ATOM 2310 O O . GLU A 1 288 ? -49.233 25.884 71.039 1.00 36.31 288 GLU A O 1
ATOM 2315 N N . GLU A 1 289 ? -47.425 24.975 72.084 1.00 34.66 289 GLU A N 1
ATOM 2316 C CA . GLU A 1 289 ? -47.680 23.554 72.318 1.00 34.66 289 GLU A CA 1
ATOM 2317 C C . GLU A 1 289 ? -47.725 22.564 71.150 1.00 34.66 289 GLU A C 1
ATOM 2319 O O . GLU A 1 289 ? -48.363 22.714 70.111 1.00 34.66 289 GLU A O 1
ATOM 2324 N N . GLU A 1 290 ? -46.935 21.520 71.394 1.00 42.22 290 GLU A N 1
ATOM 2325 C CA . GLU A 1 290 ? -46.754 20.307 70.625 1.00 42.22 290 GLU A CA 1
ATOM 2326 C C . GLU A 1 290 ? -48.053 19.502 70.515 1.00 42.22 290 GLU A C 1
ATOM 2328 O O . GLU A 1 290 ? -48.899 19.547 71.396 1.00 42.22 290 GLU A O 1
ATOM 2333 N N . GLU A 1 291 ? -48.134 18.648 69.495 1.00 36.00 291 GLU A N 1
ATOM 2334 C CA . GLU A 1 291 ? -48.259 17.203 69.726 1.00 36.00 291 GLU A CA 1
ATOM 2335 C C . GLU A 1 291 ? -47.979 16.458 68.405 1.00 36.00 291 GLU A C 1
ATOM 2337 O O . GLU A 1 291 ? -48.764 16.458 67.458 1.00 36.00 291 GLU A O 1
ATOM 2342 N N . SER A 1 292 ? -46.808 15.817 68.333 1.00 44.84 292 SER A N 1
ATOM 2343 C CA . SER A 1 292 ? -46.607 14.608 67.511 1.00 44.84 292 SER A CA 1
ATOM 2344 C C . SER A 1 292 ? -47.463 13.483 68.123 1.00 44.84 292 SER A C 1
ATOM 2346 O O . SER A 1 292 ? -47.641 13.528 69.343 1.00 44.84 292 SER A O 1
ATOM 2348 N N . PRO A 1 293 ? -47.929 12.430 67.400 1.00 48.38 293 PRO A N 1
ATOM 2349 C CA . PRO A 1 293 ? -47.008 11.303 67.184 1.00 48.38 293 PRO A CA 1
ATOM 2350 C C . PRO A 1 293 ? -47.314 10.287 66.037 1.00 48.38 293 PRO A C 1
ATOM 2352 O O . PRO A 1 293 ? -48.450 9.937 65.743 1.00 48.38 293 PRO A O 1
ATOM 2355 N N . VAL A 1 294 ? -46.218 9.686 65.544 1.00 36.72 294 VAL A N 1
ATOM 2356 C CA . VAL A 1 294 ? -45.947 8.224 65.534 1.00 36.72 294 VAL A CA 1
ATOM 2357 C C . VAL A 1 294 ? -46.218 7.341 64.294 1.00 36.72 294 VAL A C 1
ATOM 2359 O O . VAL A 1 294 ? -47.341 7.155 63.843 1.00 36.72 294 VAL A O 1
ATOM 2362 N N . PHE A 1 295 ? -45.104 6.671 63.934 1.00 34.34 295 PHE A N 1
ATOM 2363 C CA . PHE A 1 295 ? -44.900 5.334 63.342 1.00 34.34 295 PHE A CA 1
ATOM 2364 C C . PHE A 1 295 ? -45.237 5.097 61.861 1.00 34.34 295 PHE A C 1
ATOM 2366 O O . PHE A 1 295 ? -46.207 5.617 61.340 1.00 34.34 295 PHE A O 1
ATOM 2373 N N . GLU A 1 296 ? -44.488 4.285 61.109 1.00 36.72 296 GLU A N 1
ATOM 2374 C CA . GLU A 1 296 ? -43.501 3.255 61.468 1.00 36.72 296 GLU A CA 1
ATOM 2375 C C . GLU A 1 296 ? -42.543 3.055 60.282 1.00 36.72 296 GLU A C 1
ATOM 2377 O O . GLU A 1 296 ? -42.970 3.063 59.128 1.00 36.72 296 GLU A O 1
ATOM 2382 N N . ALA A 1 297 ? -41.254 2.892 60.571 1.00 49.22 297 ALA A N 1
ATOM 2383 C CA . ALA A 1 297 ? -40.216 2.575 59.597 1.00 49.22 297 ALA A CA 1
ATOM 2384 C C . ALA A 1 297 ? -40.010 1.057 59.517 1.00 49.22 297 ALA A C 1
ATOM 2386 O O . ALA A 1 297 ? -39.827 0.434 60.559 1.00 49.22 297 ALA A O 1
ATOM 2387 N N . ILE A 1 298 ? -39.966 0.501 58.302 1.00 39.16 298 ILE A N 1
ATOM 2388 C CA . ILE A 1 298 ? -39.342 -0.790 57.939 1.00 39.16 298 ILE A CA 1
ATOM 2389 C C . ILE A 1 298 ? -38.862 -0.603 56.476 1.00 39.16 298 ILE A C 1
ATOM 2391 O O . ILE A 1 298 ? -39.704 -0.350 55.618 1.00 39.16 298 ILE A O 1
ATOM 2395 N N . ALA A 1 299 ? -37.566 -0.358 56.209 1.00 40.62 299 ALA A N 1
ATOM 2396 C CA . ALA A 1 299 ? -36.455 -1.320 55.993 1.00 40.62 299 ALA A CA 1
ATOM 2397 C C . ALA A 1 299 ? -36.691 -2.234 54.766 1.00 40.62 299 ALA A C 1
ATOM 2399 O O . ALA A 1 299 ? -37.762 -2.823 54.664 1.00 40.62 299 ALA A O 1
ATOM 2400 N N . ASP A 1 300 ? -35.795 -2.465 53.804 1.00 42.94 300 ASP A N 1
ATOM 2401 C CA . ASP A 1 300 ? -34.410 -2.064 53.496 1.00 42.94 300 ASP A CA 1
ATOM 2402 C C . ASP A 1 300 ? -34.140 -2.453 52.011 1.00 42.94 300 ASP A C 1
ATOM 2404 O O . ASP A 1 300 ? -34.897 -3.252 51.450 1.00 42.94 300 ASP A O 1
ATOM 2408 N N . ASP A 1 301 ? -33.041 -1.923 51.452 1.00 41.50 301 ASP A N 1
ATOM 2409 C CA . ASP A 1 301 ? -32.189 -2.433 50.348 1.00 41.50 301 ASP A CA 1
ATOM 2410 C C . ASP A 1 301 ? -32.658 -2.379 48.869 1.00 41.50 301 ASP A C 1
ATOM 2412 O O . ASP A 1 301 ? -33.488 -3.166 48.415 1.00 41.50 301 ASP A O 1
ATOM 2416 N N . ASP A 1 302 ? -32.087 -1.449 48.079 1.00 44.19 302 ASP A N 1
ATOM 2417 C CA . ASP A 1 302 ? -30.911 -1.713 47.209 1.00 44.19 302 ASP A CA 1
ATOM 2418 C C . ASP A 1 302 ? -30.563 -0.487 46.307 1.00 44.19 302 ASP A C 1
ATOM 2420 O O . ASP A 1 302 ? -31.346 -0.084 45.447 1.00 44.19 302 ASP A O 1
ATOM 2424 N N . ASP A 1 303 ? -29.356 0.056 46.526 1.00 44.81 303 ASP A N 1
ATOM 2425 C CA . ASP A 1 303 ? -28.436 0.803 45.638 1.00 44.81 303 ASP A CA 1
ATOM 2426 C C . ASP A 1 303 ? -28.896 2.050 44.829 1.00 44.81 303 ASP A C 1
ATOM 2428 O O . ASP A 1 303 ? -29.305 1.972 43.668 1.00 44.81 303 ASP A O 1
ATOM 2432 N N . ASP A 1 304 ? -28.634 3.231 45.409 1.00 47.81 304 ASP A N 1
ATOM 2433 C CA . ASP A 1 304 ? -28.364 4.501 44.710 1.00 47.81 304 ASP A CA 1
ATOM 2434 C C . ASP A 1 304 ? -26.870 4.593 44.322 1.00 47.81 304 ASP A C 1
ATOM 2436 O O . ASP A 1 304 ? -26.013 4.214 45.116 1.00 47.81 304 ASP A O 1
ATOM 2440 N N . ASP A 1 305 ? -26.558 5.120 43.127 1.00 48.31 305 ASP A N 1
ATOM 2441 C CA . ASP A 1 305 ? -25.538 6.176 42.915 1.00 48.31 305 ASP A CA 1
ATOM 2442 C C . ASP A 1 305 ? -25.302 6.443 41.410 1.00 48.31 305 ASP A C 1
ATOM 2444 O O . ASP A 1 305 ? -24.291 6.060 40.819 1.00 48.31 305 ASP A O 1
ATOM 2448 N N . ASP A 1 306 ? -26.225 7.174 40.775 1.00 52.53 306 ASP A N 1
ATOM 2449 C CA . ASP A 1 306 ? -25.997 7.843 39.481 1.00 52.53 306 ASP A CA 1
ATOM 2450 C C . ASP A 1 306 ? -25.593 9.311 39.743 1.00 52.53 306 ASP A C 1
ATOM 2452 O O . ASP A 1 306 ? -26.303 10.272 39.426 1.00 52.53 306 ASP A O 1
ATOM 2456 N N . LEU A 1 307 ? -24.439 9.498 40.397 1.00 47.28 307 LEU A N 1
ATOM 2457 C CA . LEU A 1 307 ? -23.882 10.819 40.693 1.00 47.28 307 LEU A CA 1
ATOM 2458 C C . LEU A 1 307 ? -22.965 11.312 39.564 1.00 47.28 307 LEU A C 1
ATOM 2460 O O . LEU A 1 307 ? -21.877 10.799 39.301 1.00 47.28 307 LEU A O 1
ATOM 2464 N N . LEU A 1 308 ? -23.448 12.368 38.909 1.00 49.72 308 LEU A N 1
ATOM 2465 C CA . LEU A 1 308 ? -22.745 13.239 37.968 1.00 49.72 308 LEU A CA 1
ATOM 2466 C C . LEU A 1 308 ? -21.380 13.709 38.518 1.00 49.72 308 LEU A C 1
ATOM 2468 O O . LEU A 1 308 ? -21.334 14.261 39.616 1.00 49.72 308 LEU A O 1
ATOM 2472 N N . PRO A 1 309 ? -20.286 13.614 37.739 1.00 51.09 309 PRO A N 1
ATOM 2473 C CA . PRO A 1 309 ? -19.011 14.221 38.112 1.00 51.09 309 PRO A CA 1
ATOM 2474 C C . PRO A 1 309 ? -19.088 15.755 38.167 1.00 51.09 309 PRO A C 1
ATOM 2476 O O . PRO A 1 309 ? -19.253 16.429 37.145 1.00 51.09 309 PRO A O 1
ATOM 2479 N N . THR A 1 310 ? -18.943 16.303 39.371 1.00 40.19 310 THR A N 1
ATOM 2480 C CA . THR A 1 310 ? -18.713 17.724 39.649 1.00 40.19 310 THR A CA 1
ATOM 2481 C C . THR A 1 310 ? -17.264 18.095 39.329 1.00 40.19 310 THR A C 1
ATOM 2483 O O . THR A 1 310 ? -16.335 17.426 39.776 1.00 40.19 310 THR A O 1
ATOM 2486 N N . TYR A 1 311 ? -17.070 19.164 38.556 1.00 42.34 311 TYR A N 1
ATOM 2487 C CA . TYR A 1 311 ? -15.768 19.804 38.383 1.00 42.34 311 TYR A CA 1
ATOM 2488 C C . TYR A 1 311 ? -15.474 20.664 39.616 1.00 42.34 311 TYR A C 1
ATOM 2490 O O . TYR A 1 311 ? -16.249 21.567 39.927 1.00 42.34 311 TYR A O 1
ATOM 2498 N N . GLU A 1 312 ? -14.374 20.368 40.304 1.00 37.81 312 GLU A N 1
ATOM 2499 C CA . GLU A 1 312 ? -13.783 21.244 41.315 1.00 37.81 312 GLU A CA 1
ATOM 2500 C C . GLU A 1 312 ? -12.952 22.325 40.607 1.00 37.81 312 GLU A C 1
ATOM 2502 O O . GLU A 1 312 ? -11.986 22.023 39.900 1.00 37.81 312 GLU A O 1
ATOM 2507 N N . ASP A 1 313 ? -13.370 23.578 40.782 1.00 46.50 313 ASP A N 1
ATOM 2508 C CA 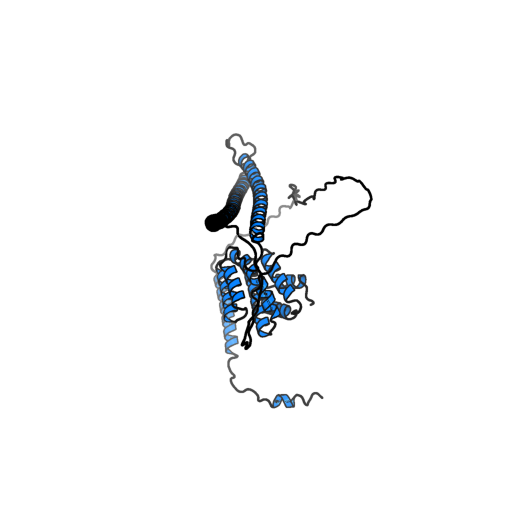. ASP A 1 313 ? -12.497 24.747 40.731 1.00 46.50 313 ASP A CA 1
ATOM 2509 C C . ASP A 1 313 ? -11.822 24.872 42.103 1.00 46.50 313 ASP A C 1
ATOM 2511 O O . ASP A 1 313 ? -12.516 24.857 43.115 1.00 46.50 313 ASP A O 1
ATOM 2515 N N . ASP A 1 314 ? -10.503 25.058 42.133 1.00 40.00 314 ASP A N 1
ATOM 2516 C CA . ASP A 1 314 ? -9.819 25.708 43.254 1.00 40.00 314 ASP A CA 1
ATOM 2517 C C . ASP A 1 314 ? -8.620 26.496 42.707 1.00 40.00 314 ASP A C 1
ATOM 2519 O O . ASP A 1 314 ? -7.522 25.980 42.471 1.00 40.00 314 ASP A O 1
ATOM 2523 N N . ASP A 1 315 ? -8.874 27.783 42.470 1.00 40.09 315 ASP A N 1
ATOM 2524 C CA . ASP A 1 315 ? -7.866 28.832 42.510 1.00 40.09 315 ASP A CA 1
ATOM 2525 C C . ASP A 1 315 ? -7.538 29.113 43.980 1.00 40.09 315 ASP A C 1
ATOM 2527 O O . ASP A 1 315 ? -8.428 29.471 44.749 1.00 40.09 315 ASP A O 1
ATOM 2531 N N . ASP A 1 316 ? -6.258 29.079 44.359 1.00 40.47 316 ASP A N 1
ATOM 2532 C CA . ASP A 1 316 ? -5.822 29.873 45.505 1.00 40.47 316 ASP A CA 1
ATOM 2533 C C . ASP A 1 316 ? -4.406 30.434 45.316 1.00 40.47 316 ASP A C 1
ATOM 2535 O O . ASP A 1 316 ? -3.408 29.736 45.112 1.00 40.47 316 ASP A O 1
ATOM 2539 N N . VAL A 1 317 ? -4.351 31.762 45.364 1.00 40.94 317 VAL A N 1
ATOM 2540 C CA . VAL A 1 317 ? -3.174 32.623 45.248 1.00 40.94 317 VAL A CA 1
ATOM 2541 C C . VAL A 1 317 ? -2.699 32.962 46.653 1.00 40.94 317 VAL A C 1
ATOM 2543 O O . VAL A 1 317 ? -3.505 33.512 47.392 1.00 40.94 317 VAL A O 1
ATOM 2546 N N . LYS A 1 318 ? -1.397 32.820 46.973 1.00 35.59 318 LYS A N 1
ATOM 2547 C CA . LYS A 1 318 ? -0.661 33.777 47.840 1.00 35.59 318 LYS A CA 1
ATOM 2548 C C . LYS A 1 318 ? 0.845 33.873 47.535 1.00 35.59 318 LYS A C 1
ATOM 2550 O O . LYS A 1 318 ? 1.517 32.883 47.265 1.00 35.59 318 LYS A O 1
ATOM 2555 N N . GLU A 1 319 ? 1.302 35.126 47.609 1.00 33.91 319 GLU A N 1
ATOM 2556 C CA . GLU A 1 319 ? 2.655 35.719 47.573 1.00 33.91 319 GLU A CA 1
ATOM 2557 C C . GLU A 1 319 ? 3.683 35.004 48.506 1.00 33.91 319 GLU A C 1
ATOM 2559 O O . GLU A 1 319 ? 3.289 34.275 49.406 1.00 33.91 319 GLU A O 1
ATOM 2564 N N . ASP A 1 320 ? 5.017 35.150 48.447 1.00 33.44 320 ASP A N 1
ATOM 2565 C CA . ASP A 1 320 ? 5.832 36.311 48.086 1.00 33.44 320 ASP A CA 1
ATOM 2566 C C . ASP A 1 320 ? 7.351 35.972 47.970 1.00 33.44 320 ASP A C 1
ATOM 2568 O O . ASP A 1 320 ? 7.877 35.108 48.670 1.00 33.44 320 ASP A O 1
ATOM 2572 N N . ASN A 1 321 ? 8.055 36.785 47.169 1.00 30.30 321 ASN A N 1
ATOM 2573 C CA . ASN A 1 321 ? 9.429 37.308 47.338 1.00 30.30 321 ASN A CA 1
ATOM 2574 C C . ASN A 1 321 ? 10.719 36.422 47.284 1.00 30.30 321 ASN A C 1
ATOM 2576 O O . ASN A 1 321 ? 11.083 35.745 48.242 1.00 30.30 321 ASN A O 1
ATOM 2580 N N . LYS A 1 322 ? 11.559 36.631 46.242 1.00 31.56 322 LYS A N 1
ATOM 2581 C CA . LYS A 1 322 ? 12.927 37.245 46.287 1.00 31.56 322 LYS A CA 1
ATOM 2582 C C . LYS A 1 322 ? 13.853 36.815 45.126 1.00 31.56 322 LYS A C 1
ATOM 2584 O O . LYS A 1 322 ? 14.433 35.740 45.126 1.00 31.56 322 LYS A O 1
ATOM 2589 N N . GLY A 1 323 ? 14.108 37.772 44.226 1.00 30.56 323 GLY A N 1
ATOM 2590 C CA . GLY A 1 323 ? 15.427 38.177 43.704 1.00 30.56 323 GLY A CA 1
ATOM 2591 C C . GLY A 1 323 ? 16.363 37.176 43.000 1.00 30.56 323 GLY A C 1
ATOM 2592 O O . GLY A 1 323 ? 17.032 36.390 43.656 1.00 30.56 323 GLY A O 1
ATOM 2593 N N . LYS A 1 324 ? 16.639 37.414 41.706 1.00 32.38 324 LYS A N 1
ATOM 2594 C CA . LYS A 1 324 ? 17.944 37.906 41.181 1.00 32.38 324 LYS A CA 1
ATOM 2595 C C . LYS A 1 324 ? 18.010 37.826 39.644 1.00 32.38 324 LYS A C 1
ATOM 2597 O O . LYS A 1 324 ? 17.947 36.760 39.054 1.00 32.38 324 LYS A O 1
ATOM 2602 N N . ARG A 1 325 ? 18.226 39.000 39.039 1.00 31.17 325 ARG A N 1
ATOM 2603 C CA . ARG A 1 325 ? 19.018 39.313 37.828 1.00 31.17 325 ARG A CA 1
ATOM 2604 C C . ARG A 1 325 ? 19.603 38.120 37.032 1.00 31.17 325 ARG A C 1
ATOM 2606 O O . ARG A 1 325 ? 20.488 37.451 37.555 1.00 31.17 325 ARG A O 1
ATOM 2613 N N . ARG A 1 326 ? 19.385 38.086 35.707 1.00 30.27 326 ARG A N 1
ATOM 2614 C CA . ARG A 1 326 ? 20.401 38.491 34.701 1.00 30.27 326 ARG A CA 1
ATOM 2615 C C . ARG A 1 326 ? 19.896 38.441 33.252 1.00 30.27 326 ARG A C 1
ATOM 2617 O O . ARG A 1 326 ? 19.121 37.590 32.849 1.00 30.27 326 ARG A O 1
ATOM 2624 N N . TYR A 1 327 ? 20.420 39.415 32.524 1.00 30.20 327 TYR A N 1
ATOM 2625 C CA . TYR A 1 327 ? 20.356 39.731 31.104 1.00 30.20 327 TYR A CA 1
ATOM 2626 C C . TYR A 1 327 ? 21.343 38.877 30.289 1.00 30.20 327 TYR A C 1
ATOM 2628 O O . TYR A 1 327 ? 22.471 38.716 30.754 1.00 30.20 327 TYR A O 1
ATOM 2636 N N . SER A 1 328 ? 20.952 38.427 29.087 1.00 31.12 328 SER A N 1
ATOM 2637 C CA . SER A 1 328 ? 21.791 38.314 27.864 1.00 31.12 328 SER A CA 1
ATOM 2638 C C . SER A 1 328 ? 21.015 37.558 26.772 1.00 31.12 328 SER A C 1
ATOM 2640 O O . SER A 1 328 ? 20.620 36.417 26.974 1.00 31.12 328 SER A O 1
ATOM 2642 N N . GLN A 1 329 ? 20.608 38.251 25.707 1.00 32.28 329 GLN A N 1
ATOM 2643 C CA . GLN A 1 329 ? 21.243 38.263 24.377 1.00 32.28 329 GLN A CA 1
ATOM 2644 C C . GLN A 1 329 ? 21.020 37.003 23.530 1.00 32.28 329 GLN A C 1
ATOM 2646 O O . GLN A 1 329 ? 21.648 35.964 23.693 1.00 32.28 329 GLN A O 1
ATOM 2651 N N . THR A 1 330 ? 20.156 37.200 22.538 1.00 28.39 330 THR A N 1
ATOM 2652 C CA . THR A 1 330 ? 20.083 36.482 21.271 1.00 28.39 330 THR A CA 1
ATOM 2653 C C . THR A 1 330 ? 21.394 36.621 20.493 1.00 28.39 330 THR A C 1
ATOM 2655 O O . THR A 1 330 ? 21.895 37.737 20.342 1.00 28.39 330 THR A O 1
ATOM 2658 N N . SER A 1 331 ? 21.893 35.526 19.919 1.00 28.73 331 SER A N 1
ATOM 2659 C CA . SER A 1 331 ? 22.810 35.577 18.778 1.00 28.73 331 SER A CA 1
ATOM 2660 C C . SER A 1 331 ? 22.328 34.624 17.694 1.00 28.73 331 SER A C 1
ATOM 2662 O O . SER A 1 331 ? 21.931 33.492 17.959 1.00 28.73 331 SER A O 1
ATOM 2664 N N . SER A 1 332 ? 22.362 35.146 16.476 1.00 31.64 332 SER A N 1
ATOM 2665 C CA . SER A 1 332 ? 22.151 34.478 15.203 1.00 31.64 332 SER A CA 1
ATOM 2666 C C . SER A 1 332 ? 23.214 33.410 14.924 1.00 31.64 332 SER A C 1
ATOM 2668 O O . SER A 1 332 ? 24.337 33.479 15.424 1.00 31.64 332 SER A O 1
ATOM 2670 N N . GLY A 1 333 ? 22.867 32.455 14.059 1.00 27.59 333 GLY A N 1
ATOM 2671 C CA . GLY A 1 333 ? 23.811 31.497 13.488 1.00 27.59 333 GLY A CA 1
ATOM 2672 C C . GLY A 1 333 ? 23.103 30.503 12.576 1.00 27.59 333 GLY A C 1
ATOM 2673 O O . GLY A 1 333 ? 22.581 29.496 13.041 1.00 27.59 333 GLY A O 1
ATOM 2674 N N . GLY A 1 334 ? 23.045 30.816 11.281 1.00 28.23 334 GLY A N 1
ATOM 2675 C CA . GLY A 1 334 ? 22.542 29.910 10.253 1.00 28.23 334 GLY A CA 1
ATOM 2676 C C . GLY A 1 334 ? 23.527 28.786 9.935 1.00 28.23 334 GLY A C 1
ATOM 2677 O O . GLY A 1 334 ? 24.733 28.931 10.125 1.00 28.23 334 GLY A O 1
ATOM 2678 N N . SER A 1 335 ? 23.011 27.677 9.407 1.00 30.95 335 SER A N 1
ATOM 2679 C CA . SER A 1 335 ? 23.769 26.715 8.600 1.00 30.95 335 SER A CA 1
ATOM 2680 C C . SER A 1 335 ? 22.814 25.878 7.746 1.00 30.95 335 SER A C 1
ATOM 2682 O O . SER A 1 335 ? 21.892 25.238 8.243 1.00 30.95 335 SER A O 1
ATOM 2684 N N . THR A 1 336 ? 23.046 25.929 6.439 1.00 34.09 336 THR A N 1
ATOM 2685 C CA . THR A 1 336 ? 22.446 25.134 5.358 1.00 34.09 336 THR A CA 1
ATOM 2686 C C . THR A 1 336 ? 22.962 23.688 5.351 1.00 34.09 336 THR A C 1
ATOM 2688 O O . THR A 1 336 ? 24.149 23.503 5.626 1.00 34.09 336 THR A O 1
ATOM 2691 N N . PRO A 1 337 ? 22.187 22.679 4.902 1.00 37.41 337 PRO A N 1
ATOM 2692 C CA . PRO A 1 337 ? 22.741 21.390 4.501 1.00 37.41 337 PRO A CA 1
ATOM 2693 C C . PRO A 1 337 ? 22.819 21.257 2.970 1.00 37.41 337 PRO A C 1
ATOM 2695 O O . PRO A 1 337 ? 21.853 21.476 2.239 1.00 37.41 337 PRO A O 1
ATOM 2698 N N . THR A 1 338 ? 24.000 20.880 2.487 1.00 33.72 338 THR A N 1
ATOM 2699 C CA . THR A 1 338 ? 24.330 20.605 1.086 1.00 33.72 338 THR A CA 1
ATOM 2700 C C . THR A 1 338 ? 23.853 19.206 0.672 1.00 33.72 338 THR A C 1
ATOM 2702 O O . THR A 1 338 ? 24.228 18.199 1.268 1.00 33.72 338 THR A O 1
ATOM 2705 N N . SER A 1 339 ? 23.028 19.129 -0.378 1.00 34.19 339 SER A N 1
ATOM 2706 C CA . SER A 1 339 ? 22.657 17.870 -1.043 1.00 34.19 339 SER A CA 1
ATOM 2707 C C . SER A 1 339 ? 23.701 17.484 -2.091 1.00 34.19 339 SER A C 1
ATOM 2709 O O . SER A 1 339 ? 23.981 18.255 -3.006 1.00 34.19 339 SER A O 1
ATOM 2711 N N . LYS A 1 340 ? 24.240 16.264 -1.991 1.00 33.53 340 LYS A N 1
ATOM 2712 C CA . LYS A 1 340 ? 25.038 15.628 -3.049 1.00 33.53 340 LYS A CA 1
ATOM 2713 C C . LYS A 1 340 ? 24.102 15.172 -4.176 1.00 33.53 340 LYS A C 1
ATOM 2715 O O . LYS A 1 340 ? 23.329 14.238 -3.984 1.00 33.53 340 LYS A O 1
ATOM 2720 N N . ARG A 1 341 ? 24.176 15.824 -5.340 1.00 36.12 341 ARG A N 1
ATOM 2721 C CA . ARG A 1 341 ? 23.633 15.330 -6.617 1.00 36.12 341 ARG A CA 1
ATOM 2722 C C . ARG A 1 341 ? 24.775 14.693 -7.415 1.00 36.12 341 ARG A C 1
ATOM 2724 O O . ARG A 1 341 ? 25.872 15.241 -7.445 1.00 36.12 341 ARG A O 1
ATOM 2731 N N . VAL A 1 342 ? 24.515 13.537 -8.023 1.00 36.12 342 VAL A N 1
ATOM 2732 C CA . VAL A 1 342 ? 25.415 12.894 -8.989 1.00 36.12 342 VAL A CA 1
ATOM 2733 C C . VAL A 1 342 ? 25.026 13.415 -10.369 1.00 36.12 342 VAL A C 1
ATOM 2735 O O . VAL A 1 342 ? 23.928 13.140 -10.848 1.00 36.12 342 VAL A O 1
ATOM 2738 N N . SER A 1 343 ? 25.901 14.224 -10.956 1.00 40.56 343 SER A N 1
ATOM 2739 C CA . SER A 1 343 ? 25.785 14.747 -12.317 1.00 40.56 343 SER A CA 1
ATOM 2740 C C . SER A 1 343 ? 26.465 13.769 -13.274 1.00 40.56 343 SER A C 1
ATOM 2742 O O . SER A 1 343 ? 27.590 13.347 -13.010 1.00 40.56 343 SER A O 1
ATOM 2744 N N . PHE A 1 344 ? 25.806 13.412 -14.376 1.00 30.36 344 PHE A N 1
ATOM 2745 C CA . PHE A 1 344 ? 26.462 12.743 -15.499 1.00 30.36 344 PHE A CA 1
ATOM 2746 C C . PHE A 1 344 ? 27.381 13.760 -16.180 1.00 30.36 344 PHE A C 1
ATOM 2748 O O . PHE A 1 344 ? 26.895 14.733 -16.751 1.00 30.36 344 PHE A O 1
ATOM 2755 N N . SER A 1 345 ? 28.695 13.570 -16.053 1.00 41.44 345 SER A N 1
ATOM 2756 C CA . SER A 1 345 ? 29.682 14.404 -16.735 1.00 41.44 345 SER A CA 1
ATOM 2757 C C . SER A 1 345 ? 29.709 14.106 -18.230 1.00 41.44 345 SER A C 1
ATOM 2759 O O . SER A 1 345 ? 29.704 12.954 -18.665 1.00 41.44 345 SER A O 1
ATOM 2761 N N . GLU A 1 346 ? 29.761 15.188 -18.987 1.00 42.19 346 GLU A N 1
ATOM 2762 C CA . GLU A 1 346 ? 29.954 15.274 -20.424 1.00 42.19 346 GLU A CA 1
ATOM 2763 C C . GLU A 1 346 ? 31.464 15.294 -20.682 1.00 42.19 346 GLU A C 1
ATOM 2765 O O . GLU A 1 346 ? 32.027 16.364 -20.802 1.00 42.19 346 GLU A O 1
ATOM 2770 N N . ASP A 1 347 ? 32.119 14.127 -20.631 1.00 40.97 347 ASP A N 1
ATOM 2771 C CA . ASP A 1 347 ? 33.499 13.898 -21.098 1.00 40.97 347 ASP A CA 1
ATOM 2772 C C . ASP A 1 347 ? 33.750 12.378 -21.172 1.00 40.97 347 ASP A C 1
ATOM 2774 O O . ASP A 1 347 ? 34.188 11.740 -20.212 1.00 40.97 347 ASP A O 1
ATOM 2778 N N . ILE A 1 348 ? 33.426 11.764 -22.314 1.00 40.72 348 ILE A N 1
ATOM 2779 C CA . ILE A 1 348 ? 33.940 10.435 -22.671 1.00 40.72 348 ILE A CA 1
ATOM 2780 C C . ILE A 1 348 ? 35.042 10.670 -23.697 1.00 40.72 348 ILE A C 1
ATOM 2782 O O . ILE A 1 348 ? 34.781 10.889 -24.878 1.00 40.72 348 ILE A O 1
ATOM 2786 N N . GLU A 1 349 ? 36.279 10.646 -23.215 1.00 35.00 349 GLU A N 1
ATOM 2787 C CA . GLU A 1 349 ? 37.485 10.655 -24.032 1.00 35.00 349 GLU A CA 1
ATOM 2788 C C . GLU A 1 349 ? 37.550 9.320 -24.797 1.00 35.00 349 GLU A C 1
ATOM 2790 O O . GLU A 1 349 ? 37.788 8.250 -24.226 1.00 35.00 349 GLU A O 1
ATOM 2795 N N . VAL A 1 350 ? 37.246 9.362 -26.095 1.00 35.38 350 VAL A N 1
ATOM 2796 C CA . VAL A 1 350 ? 37.362 8.204 -26.985 1.00 35.38 350 VAL A CA 1
ATOM 2797 C C . VAL A 1 350 ? 38.847 7.942 -27.207 1.00 35.38 350 VAL A C 1
ATOM 2799 O O . VAL A 1 350 ? 39.519 8.670 -27.930 1.00 35.38 350 VAL A O 1
ATOM 2802 N N . LYS A 1 351 ? 39.369 6.893 -26.568 1.00 34.78 351 LYS A N 1
ATOM 2803 C CA . LYS A 1 351 ? 40.681 6.337 -26.897 1.00 34.78 351 LYS A CA 1
ATOM 2804 C C . LYS A 1 351 ? 40.563 5.612 -28.235 1.00 34.78 351 LYS A C 1
ATOM 2806 O O . LYS A 1 351 ? 40.017 4.511 -28.295 1.00 34.78 351 LYS A O 1
ATOM 2811 N N . GLU A 1 352 ? 41.047 6.253 -29.292 1.00 38.59 352 GLU A N 1
ATOM 2812 C CA . GLU A 1 352 ? 41.323 5.603 -30.570 1.00 38.59 352 GLU A CA 1
ATOM 2813 C C . GLU A 1 352 ? 42.328 4.470 -30.318 1.00 38.59 352 GLU A C 1
ATOM 2815 O O . GLU A 1 352 ? 43.458 4.695 -29.885 1.00 38.59 352 GLU A O 1
ATOM 2820 N N . PHE A 1 353 ? 41.877 3.232 -30.506 1.00 36.03 353 PHE A N 1
ATOM 2821 C CA . PHE A 1 353 ? 42.758 2.092 -30.701 1.00 36.03 353 PHE A CA 1
ATOM 2822 C C . PHE A 1 353 ? 42.724 1.776 -32.189 1.00 36.03 353 PHE A C 1
ATOM 2824 O O . PHE A 1 353 ? 41.718 1.267 -32.688 1.00 36.03 353 PHE A O 1
ATOM 2831 N N . ASP A 1 354 ? 43.827 2.081 -32.870 1.00 42.97 354 ASP A N 1
ATOM 2832 C CA . ASP A 1 354 ? 44.157 1.485 -34.157 1.00 42.97 354 ASP A CA 1
ATOM 2833 C C . ASP A 1 354 ? 44.120 -0.037 -33.992 1.00 42.97 354 ASP A C 1
ATOM 2835 O O . ASP A 1 354 ? 44.858 -0.615 -33.186 1.00 42.97 354 ASP A O 1
ATOM 2839 N N . ARG A 1 355 ? 43.207 -0.688 -34.713 1.00 38.25 355 ARG A N 1
ATOM 2840 C CA . ARG A 1 355 ? 43.218 -2.137 -34.873 1.00 38.25 355 ARG A CA 1
ATOM 2841 C C . ARG A 1 355 ? 43.242 -2.441 -36.356 1.00 38.25 355 ARG A C 1
ATOM 2843 O O . ARG A 1 355 ? 42.290 -2.137 -37.070 1.00 38.25 355 ARG A O 1
ATOM 2850 N N . ASP A 1 356 ? 44.373 -3.004 -36.746 1.00 33.69 356 ASP A N 1
ATOM 2851 C CA . ASP A 1 356 ? 44.756 -3.381 -38.093 1.00 33.69 356 ASP A CA 1
ATOM 2852 C C . ASP A 1 356 ? 43.682 -4.192 -38.826 1.00 33.69 356 ASP A C 1
ATOM 2854 O O . ASP A 1 356 ? 42.958 -5.006 -38.241 1.00 33.69 356 ASP A O 1
ATOM 2858 N N . GLU A 1 357 ? 43.621 -3.953 -40.135 1.00 44.84 357 GLU A N 1
ATOM 2859 C CA . GLU A 1 357 ? 42.903 -4.766 -41.104 1.00 44.84 357 GLU A CA 1
ATOM 2860 C C . GLU A 1 357 ? 43.378 -6.222 -41.036 1.00 44.84 357 GLU A C 1
ATOM 2862 O O . GLU A 1 357 ? 44.511 -6.537 -41.395 1.00 44.84 357 GLU A O 1
ATOM 2867 N N . GLU A 1 358 ? 42.482 -7.131 -40.658 1.00 35.69 358 GLU A N 1
ATOM 2868 C CA . GLU A 1 358 ? 42.599 -8.528 -41.058 1.00 35.69 358 GLU A CA 1
ATOM 2869 C C . GLU A 1 358 ? 41.224 -9.030 -41.506 1.00 35.69 358 GLU A C 1
ATOM 2871 O O . GLU A 1 358 ? 40.266 -9.160 -40.740 1.00 35.69 358 GLU A O 1
ATOM 2876 N N . SER A 1 359 ? 41.130 -9.230 -42.816 1.00 45.09 359 SER A N 1
ATOM 2877 C CA . SER A 1 359 ? 40.022 -9.836 -43.535 1.00 45.09 359 SER A CA 1
ATOM 2878 C C . SER A 1 359 ? 39.719 -11.237 -43.006 1.00 45.09 359 SER A C 1
ATOM 2880 O O . SER A 1 359 ? 40.585 -12.106 -43.049 1.00 45.09 359 SER A O 1
ATOM 2882 N N . ASN A 1 360 ? 38.470 -11.485 -42.616 1.00 33.59 360 ASN A N 1
ATOM 2883 C CA . ASN A 1 360 ? 37.902 -12.829 -42.618 1.00 33.59 360 ASN A CA 1
ATOM 2884 C C . ASN A 1 360 ? 36.497 -12.769 -43.220 1.00 33.59 360 ASN A C 1
ATOM 2886 O O . ASN A 1 360 ? 35.562 -12.235 -42.622 1.00 33.59 360 ASN A O 1
ATOM 2890 N N . GLU A 1 361 ? 36.382 -13.300 -44.437 1.00 43.16 361 GLU A N 1
ATOM 2891 C CA . GLU A 1 361 ? 35.117 -13.672 -45.061 1.00 43.16 361 GLU A CA 1
ATOM 2892 C C . GLU A 1 361 ? 34.387 -14.666 -44.150 1.00 43.16 361 GLU A C 1
ATOM 2894 O O . GLU A 1 361 ? 34.928 -15.716 -43.803 1.00 43.16 361 GLU A O 1
ATOM 2899 N N . VAL A 1 362 ? 33.150 -14.348 -43.763 1.00 36.78 362 VAL A N 1
ATOM 2900 C CA . VAL A 1 362 ? 32.241 -15.324 -43.156 1.00 36.78 362 VAL A CA 1
ATOM 2901 C C . VAL A 1 362 ? 31.156 -15.643 -44.172 1.00 36.78 362 VAL A C 1
ATOM 2903 O O . VAL A 1 362 ? 30.272 -14.837 -44.467 1.00 36.78 362 VAL A O 1
ATOM 2906 N N . ASP A 1 363 ? 31.299 -16.845 -44.712 1.00 34.44 363 ASP A N 1
ATOM 2907 C CA . ASP A 1 363 ? 30.384 -17.566 -45.579 1.00 34.44 363 ASP A CA 1
ATOM 2908 C C . ASP A 1 363 ? 28.946 -17.535 -45.031 1.00 34.44 363 ASP A C 1
ATOM 2910 O O . ASP A 1 363 ? 28.676 -17.875 -43.876 1.00 34.44 363 ASP A O 1
ATOM 2914 N N . THR A 1 364 ? 28.009 -17.079 -45.862 1.00 39.47 364 THR A N 1
ATOM 2915 C CA . THR A 1 364 ? 26.584 -17.008 -45.531 1.00 39.47 364 THR A CA 1
ATOM 2916 C C . THR A 1 364 ? 25.884 -18.215 -46.151 1.00 39.47 364 THR A C 1
ATOM 2918 O O . THR A 1 364 ? 25.357 -18.144 -47.260 1.00 39.47 364 THR A O 1
ATOM 2921 N N . HIS A 1 365 ? 25.843 -19.333 -45.424 1.00 39.88 365 HIS A N 1
ATOM 2922 C CA . HIS A 1 365 ? 24.906 -20.422 -45.707 1.00 39.88 365 HIS A CA 1
ATOM 2923 C C . HIS A 1 365 ? 23.876 -20.536 -44.583 1.00 39.88 365 HIS A C 1
ATOM 2925 O O . HIS A 1 365 ? 24.163 -20.947 -43.462 1.00 39.88 365 HIS A O 1
ATOM 2931 N N . HIS A 1 366 ? 22.655 -20.115 -44.903 1.00 43.53 366 HIS A N 1
ATOM 2932 C CA . HIS A 1 366 ? 21.479 -20.193 -44.050 1.00 43.53 366 HIS A CA 1
ATOM 2933 C C . HIS A 1 366 ? 20.707 -21.471 -44.424 1.00 43.53 366 HIS A C 1
ATOM 2935 O O . HIS A 1 366 ? 20.249 -21.556 -45.566 1.00 43.53 366 HIS A O 1
ATOM 2941 N N . PRO A 1 367 ? 20.550 -22.476 -43.540 1.00 45.66 367 PRO A N 1
ATOM 2942 C CA . PRO A 1 367 ? 19.660 -23.595 -43.820 1.00 45.66 367 PRO A CA 1
ATOM 2943 C C . PRO A 1 367 ? 18.202 -23.186 -43.531 1.00 45.66 367 PRO A C 1
ATOM 2945 O O . PRO A 1 367 ? 17.953 -22.363 -42.644 1.00 45.66 367 PRO A O 1
ATOM 2948 N N . PRO A 1 368 ? 17.214 -23.719 -44.274 1.00 52.66 368 PRO A N 1
ATOM 2949 C CA . PRO A 1 368 ? 15.816 -23.344 -44.108 1.00 52.66 368 PRO A CA 1
ATOM 2950 C C . PRO A 1 368 ? 15.233 -23.854 -42.772 1.00 52.66 368 PRO A C 1
ATOM 2952 O O . PRO A 1 368 ? 15.688 -24.857 -42.220 1.00 52.66 368 PRO A O 1
ATOM 2955 N N . PRO A 1 369 ? 14.186 -23.195 -42.242 1.00 47.78 369 PRO A N 1
ATOM 2956 C CA . PRO A 1 369 ? 13.788 -23.270 -40.833 1.00 47.78 369 PRO A CA 1
ATOM 2957 C C . PRO A 1 369 ? 12.952 -24.512 -40.459 1.00 47.78 369 PRO A C 1
ATOM 2959 O O . PRO A 1 369 ? 12.048 -24.406 -39.634 1.00 47.78 369 PRO A O 1
ATOM 2962 N N . ASN A 1 370 ? 13.211 -25.685 -41.050 1.00 52.38 370 ASN A N 1
ATOM 2963 C CA . ASN A 1 370 ? 12.364 -26.872 -40.840 1.00 52.38 370 ASN A CA 1
ATOM 2964 C C . ASN A 1 370 ? 13.093 -28.159 -40.401 1.00 52.38 370 ASN A C 1
ATOM 2966 O O . ASN A 1 370 ? 12.428 -29.116 -40.021 1.00 52.38 370 ASN A O 1
ATOM 2970 N N . GLU A 1 371 ? 14.429 -28.200 -40.376 1.00 50.84 371 GLU A N 1
ATOM 2971 C CA . GLU A 1 371 ? 15.176 -29.388 -39.900 1.00 50.84 371 GLU A CA 1
ATOM 2972 C C . GLU A 1 371 ? 15.533 -29.325 -38.406 1.00 50.84 371 GLU A C 1
ATOM 2974 O O . GLU A 1 371 ? 15.409 -30.324 -37.700 1.00 50.84 371 GLU A O 1
ATOM 2979 N N . ALA A 1 372 ? 15.831 -28.136 -37.870 1.00 50.31 372 ALA A N 1
ATOM 2980 C CA . ALA A 1 372 ? 16.163 -27.966 -36.448 1.00 50.31 372 ALA A CA 1
ATOM 2981 C C . ALA A 1 372 ? 14.984 -28.269 -35.499 1.00 50.31 372 ALA A C 1
ATOM 2983 O O . ALA A 1 372 ? 15.180 -28.606 -34.334 1.00 50.31 372 ALA A O 1
ATOM 2984 N N . ILE A 1 373 ? 13.745 -28.166 -35.993 1.00 54.81 373 ILE A N 1
ATOM 2985 C CA . ILE A 1 373 ? 12.538 -28.495 -35.223 1.00 54.81 373 ILE A CA 1
ATOM 2986 C C . ILE A 1 373 ? 12.296 -30.014 -35.230 1.00 54.81 373 ILE A C 1
ATOM 2988 O O . ILE A 1 373 ? 11.848 -30.566 -34.225 1.00 54.81 373 ILE A O 1
ATOM 2992 N N . ALA A 1 374 ? 12.646 -30.710 -36.317 1.00 52.94 374 ALA A N 1
ATOM 2993 C CA . ALA A 1 374 ? 12.486 -32.158 -36.428 1.00 52.94 374 ALA A CA 1
ATOM 2994 C C . ALA A 1 374 ? 13.471 -32.920 -35.524 1.00 52.94 374 ALA A C 1
ATOM 2996 O O . ALA A 1 374 ? 13.055 -33.850 -34.830 1.00 52.94 374 ALA A O 1
ATOM 2997 N N . GLU A 1 375 ? 14.734 -32.482 -35.443 1.00 53.34 375 GLU A N 1
ATOM 2998 C CA . GLU A 1 375 ? 15.720 -33.071 -34.520 1.00 53.34 375 GLU A CA 1
ATOM 2999 C C . GLU A 1 375 ? 15.344 -32.851 -33.048 1.00 53.34 375 GLU A C 1
ATOM 3001 O O . GLU A 1 375 ? 15.467 -33.763 -32.230 1.00 53.34 375 GLU A O 1
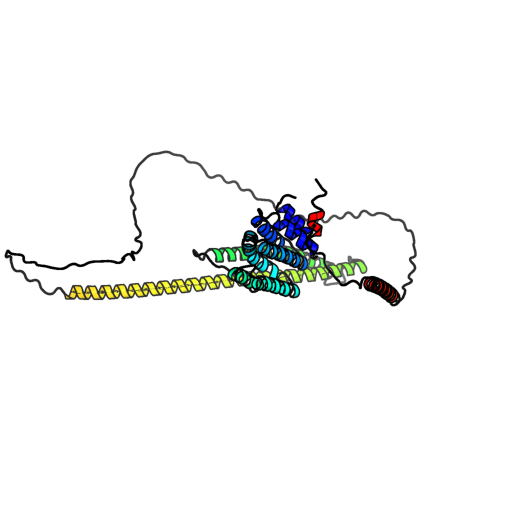ATOM 3006 N N . MET A 1 376 ? 14.796 -31.680 -32.706 1.00 52.72 376 MET A N 1
ATOM 3007 C CA . MET A 1 376 ? 14.377 -31.373 -31.334 1.00 52.72 376 MET A CA 1
ATOM 3008 C C . MET A 1 376 ? 13.153 -32.197 -30.899 1.00 52.72 376 MET A C 1
ATOM 3010 O O . MET A 1 376 ? 13.067 -32.621 -29.746 1.00 52.72 376 MET A O 1
ATOM 3014 N N . ILE A 1 377 ? 12.226 -32.475 -31.824 1.00 55.81 377 ILE A N 1
ATOM 3015 C CA . ILE A 1 377 ? 11.057 -33.333 -31.575 1.00 55.81 377 ILE A CA 1
ATOM 3016 C C . ILE A 1 377 ? 11.469 -34.809 -31.461 1.00 55.81 377 ILE A C 1
ATOM 3018 O O . ILE A 1 377 ? 10.937 -35.516 -30.603 1.00 55.81 377 ILE A O 1
ATOM 3022 N N . HIS A 1 378 ? 12.439 -35.275 -32.257 1.00 55.38 378 HIS A N 1
ATOM 3023 C CA . HIS A 1 378 ? 12.928 -36.655 -32.179 1.00 55.38 378 HIS A CA 1
ATOM 3024 C C . HIS A 1 378 ? 13.652 -36.929 -30.852 1.00 55.38 378 HIS A C 1
ATOM 3026 O O . HIS A 1 378 ? 13.363 -37.919 -30.181 1.00 55.38 378 HIS A O 1
ATOM 3032 N N . HIS A 1 379 ? 14.502 -35.999 -30.402 1.00 57.88 379 HIS A N 1
ATOM 3033 C CA . HIS A 1 379 ? 15.225 -36.131 -29.132 1.00 57.88 379 HIS A CA 1
ATOM 3034 C C . HIS A 1 379 ? 14.299 -36.106 -27.904 1.00 57.88 379 HIS A C 1
ATOM 3036 O O . HIS A 1 379 ? 14.591 -36.725 -26.874 1.00 57.88 379 HIS A O 1
ATOM 3042 N N . HIS A 1 380 ? 13.166 -35.403 -28.007 1.00 57.09 380 HIS A N 1
ATOM 3043 C CA . HIS A 1 380 ? 12.148 -35.381 -26.960 1.00 57.09 380 HIS A CA 1
ATOM 3044 C C . HIS A 1 380 ? 11.327 -36.675 -26.931 1.00 57.09 380 HIS A C 1
ATOM 3046 O O . HIS A 1 380 ? 10.923 -37.112 -25.856 1.00 57.09 380 HIS A O 1
ATOM 3052 N N . LYS A 1 381 ? 11.115 -37.317 -28.086 1.00 56.06 381 LYS A N 1
ATOM 3053 C CA . LYS A 1 381 ? 10.370 -38.575 -28.178 1.00 56.06 381 LYS A CA 1
ATOM 3054 C C . LYS A 1 381 ? 11.162 -39.753 -27.602 1.00 56.06 381 LYS A C 1
ATOM 3056 O O . LYS A 1 381 ? 10.628 -40.441 -26.737 1.00 56.06 381 LYS A O 1
ATOM 3061 N N . ASP A 1 382 ? 12.449 -39.874 -27.937 1.00 57.19 382 ASP A N 1
ATOM 3062 C CA . ASP A 1 382 ? 13.330 -40.906 -27.358 1.00 57.19 382 ASP A CA 1
ATOM 3063 C C . ASP A 1 382 ? 13.496 -40.737 -25.836 1.00 57.19 382 ASP A C 1
ATOM 3065 O O . ASP A 1 382 ? 13.494 -41.713 -25.088 1.00 57.19 382 ASP A O 1
ATOM 3069 N N . SER A 1 383 ? 13.559 -39.494 -25.338 1.00 56.25 383 SER A N 1
ATOM 3070 C CA . SER A 1 383 ? 13.673 -39.231 -23.891 1.00 56.25 383 SER A CA 1
ATOM 3071 C C . SER A 1 383 ? 12.395 -39.557 -23.108 1.00 56.25 383 SER A C 1
ATOM 3073 O O . SER A 1 383 ? 12.459 -39.855 -21.915 1.00 56.25 383 SER A O 1
ATOM 3075 N N . VAL A 1 384 ? 11.224 -39.483 -23.749 1.00 57.44 384 VAL A N 1
ATOM 3076 C CA . VAL A 1 384 ? 9.934 -39.838 -23.132 1.00 57.44 384 VAL A CA 1
ATOM 3077 C C . VAL A 1 384 ? 9.701 -41.350 -23.180 1.00 57.44 384 VAL A C 1
ATOM 3079 O O . VAL A 1 384 ? 9.105 -41.894 -22.247 1.00 57.44 384 VAL A O 1
ATOM 3082 N N . GLU A 1 385 ? 10.209 -42.030 -24.208 1.00 58.12 385 GLU A N 1
ATOM 3083 C CA . GLU A 1 385 ? 10.128 -43.486 -24.363 1.00 58.12 385 GLU A CA 1
ATOM 3084 C C . GLU A 1 385 ? 11.066 -44.210 -23.377 1.00 58.12 385 GLU A C 1
ATOM 3086 O O . GLU A 1 385 ? 10.608 -45.087 -22.645 1.00 58.12 385 GLU A O 1
ATOM 3091 N N . LEU A 1 386 ? 12.300 -43.716 -23.183 1.00 55.09 386 LEU A N 1
ATOM 3092 C CA . LEU A 1 386 ? 13.212 -44.203 -22.129 1.00 55.09 386 LEU A CA 1
ATOM 3093 C C . LEU A 1 386 ? 12.670 -44.006 -20.703 1.00 55.09 386 LEU A C 1
ATOM 3095 O O . LEU A 1 386 ? 13.031 -44.747 -19.788 1.00 55.09 386 LEU A O 1
ATOM 3099 N N . LYS A 1 387 ? 11.804 -43.009 -20.487 1.00 56.94 387 LYS A N 1
ATOM 3100 C CA . LYS A 1 387 ? 11.194 -42.763 -19.174 1.00 56.94 387 LYS A CA 1
ATOM 3101 C C . LYS A 1 387 ? 10.008 -43.694 -18.903 1.00 56.94 387 LYS A C 1
ATOM 3103 O O . LYS A 1 387 ? 9.846 -44.142 -17.773 1.00 56.94 387 LYS A O 1
ATOM 3108 N N . HIS A 1 388 ? 9.225 -44.031 -19.929 1.00 55.31 388 HIS A N 1
ATOM 3109 C CA . HIS A 1 388 ? 8.123 -44.992 -19.802 1.00 55.31 388 HIS A CA 1
ATOM 3110 C C . HIS A 1 388 ? 8.612 -46.440 -19.661 1.00 55.31 388 HIS A C 1
ATOM 3112 O O . HIS A 1 388 ? 7.956 -47.230 -18.986 1.00 55.31 388 HIS A O 1
ATOM 3118 N N . GLU A 1 389 ? 9.776 -46.784 -20.217 1.00 53.38 389 GLU A N 1
ATOM 3119 C CA . GLU A 1 389 ? 10.379 -48.112 -20.038 1.00 53.38 389 GLU A CA 1
ATOM 3120 C C . GLU A 1 389 ? 10.949 -48.309 -18.616 1.00 53.38 389 GLU A C 1
ATOM 3122 O O . GLU A 1 389 ? 10.889 -49.405 -18.062 1.00 53.38 389 GLU A O 1
ATOM 3127 N N . HIS A 1 390 ? 11.405 -47.231 -17.965 1.00 53.66 390 HIS A N 1
ATOM 3128 C CA . HIS A 1 390 ? 11.895 -47.272 -16.582 1.00 53.66 390 HIS A CA 1
ATOM 3129 C C . HIS A 1 390 ? 10.763 -47.342 -15.535 1.00 53.66 390 HIS A C 1
ATOM 3131 O O . HIS A 1 390 ? 10.946 -47.922 -14.463 1.00 53.66 390 HIS A O 1
ATOM 3137 N N . ASP A 1 391 ? 9.577 -46.811 -15.853 1.00 50.09 391 ASP A N 1
ATOM 3138 C CA . ASP A 1 391 ? 8.393 -46.879 -14.981 1.00 50.09 391 ASP A CA 1
ATOM 3139 C C . ASP A 1 391 ? 7.592 -48.191 -15.151 1.00 50.09 391 ASP A C 1
ATOM 3141 O O . ASP A 1 391 ? 6.841 -48.575 -14.254 1.00 50.09 391 ASP A O 1
ATOM 3145 N N . ALA A 1 392 ? 7.792 -48.937 -16.246 1.00 50.72 392 ALA A N 1
ATOM 3146 C CA . ALA A 1 392 ? 7.150 -50.236 -16.484 1.00 50.72 392 ALA A CA 1
ATOM 3147 C C . ALA A 1 392 ? 7.848 -51.430 -15.792 1.00 50.72 392 ALA A C 1
ATOM 3149 O O . ALA A 1 392 ? 7.263 -52.508 -15.708 1.00 50.72 392 ALA A O 1
ATOM 3150 N N . LEU A 1 393 ? 9.066 -51.252 -15.260 1.00 51.16 393 LEU A N 1
ATOM 3151 C CA . LEU A 1 393 ? 9.855 -52.320 -14.620 1.00 51.16 393 LEU A CA 1
ATOM 3152 C C . LEU A 1 393 ? 9.857 -52.298 -13.078 1.00 51.16 393 LEU A C 1
ATOM 3154 O O . LEU A 1 393 ? 10.472 -53.167 -12.469 1.00 51.16 393 LEU A O 1
ATOM 3158 N N . ASN A 1 394 ? 9.139 -51.372 -12.431 1.00 49.12 394 ASN A N 1
ATOM 3159 C CA . ASN A 1 394 ? 9.049 -51.282 -10.959 1.00 49.12 394 ASN A CA 1
ATOM 3160 C C . ASN A 1 394 ? 7.616 -51.437 -10.409 1.00 49.12 394 ASN A C 1
ATOM 3162 O O . ASN A 1 394 ? 7.285 -50.930 -9.338 1.00 49.12 394 ASN A O 1
ATOM 3166 N N . GLY A 1 395 ? 6.755 -52.143 -11.142 1.00 42.94 395 GLY A N 1
ATOM 3167 C CA . GLY A 1 395 ? 5.318 -52.212 -10.887 1.00 42.94 395 GLY A CA 1
ATOM 3168 C C . GLY A 1 395 ? 4.764 -53.540 -10.369 1.00 42.94 395 GLY A C 1
ATOM 3169 O O . GLY A 1 395 ? 3.627 -53.829 -10.706 1.00 42.94 395 GLY A O 1
ATOM 3170 N N . GLU A 1 396 ? 5.481 -54.343 -9.573 1.00 43.25 396 GLU A N 1
ATOM 3171 C CA . GLU A 1 396 ? 4.875 -55.491 -8.867 1.00 43.25 396 GLU A CA 1
ATOM 3172 C C . GLU A 1 396 ? 5.517 -55.724 -7.489 1.00 43.25 396 GLU A C 1
ATOM 3174 O O . GLU A 1 396 ? 6.644 -56.191 -7.388 1.00 43.25 396 GLU A O 1
ATOM 3179 N N . THR A 1 397 ? 4.801 -55.385 -6.411 1.00 40.72 397 THR A N 1
ATOM 3180 C CA . THR A 1 397 ? 4.677 -56.184 -5.169 1.00 40.72 397 THR A CA 1
ATOM 3181 C C . THR A 1 397 ? 3.704 -55.483 -4.210 1.00 40.72 397 THR A C 1
ATOM 3183 O O . THR A 1 397 ? 4.028 -54.518 -3.526 1.00 40.72 397 THR A O 1
ATOM 3186 N N . ASN A 1 398 ? 2.468 -55.983 -4.175 1.00 39.00 398 ASN A N 1
ATOM 3187 C CA . ASN A 1 398 ? 1.550 -55.802 -3.052 1.00 39.00 398 ASN A CA 1
ATOM 3188 C C . ASN A 1 398 ? 1.888 -56.839 -1.970 1.00 39.00 398 ASN A C 1
ATOM 3190 O O . ASN A 1 398 ? 2.095 -58.002 -2.312 1.00 39.00 398 ASN A O 1
ATOM 3194 N N . GLY A 1 399 ? 1.796 -56.458 -0.691 1.00 35.41 399 GLY A N 1
ATOM 3195 C CA . GLY A 1 399 ? 1.414 -57.393 0.375 1.00 35.41 399 GLY A CA 1
ATOM 3196 C C . GLY A 1 399 ? 2.303 -57.424 1.621 1.00 35.41 399 GLY A C 1
ATOM 3197 O O . GLY A 1 399 ? 3.453 -57.832 1.556 1.00 35.41 399 GLY A O 1
ATOM 3198 N N . ASP A 1 400 ? 1.666 -57.095 2.746 1.00 38.47 400 ASP A N 1
ATOM 3199 C CA . ASP A 1 400 ? 2.019 -57.356 4.149 1.00 38.47 400 ASP A CA 1
ATOM 3200 C C . ASP A 1 400 ? 3.121 -56.536 4.841 1.00 38.47 400 ASP A C 1
ATOM 3202 O O . ASP A 1 400 ? 4.312 -56.597 4.547 1.00 38.47 400 ASP A O 1
ATOM 3206 N N . GLY A 1 401 ? 2.674 -55.766 5.841 1.00 42.25 401 GLY A N 1
ATOM 3207 C CA . GLY A 1 401 ? 3.514 -55.029 6.778 1.00 42.25 401 GLY A CA 1
ATOM 3208 C C . GLY A 1 401 ? 3.961 -55.892 7.965 1.00 42.25 401 GLY A C 1
ATOM 3209 O O . GLY A 1 401 ? 3.270 -56.847 8.321 1.00 42.25 401 GLY A O 1
ATOM 3210 N N . PRO A 1 402 ? 5.079 -55.550 8.631 1.00 42.06 402 PRO A N 1
ATOM 3211 C CA . PRO A 1 402 ? 5.531 -56.291 9.794 1.00 42.06 402 PRO A CA 1
ATOM 3212 C C . PRO A 1 402 ? 4.926 -55.737 11.089 1.00 42.06 402 PRO A C 1
ATOM 3214 O O . PRO A 1 402 ? 4.848 -54.530 11.333 1.00 42.06 402 PRO A O 1
ATOM 3217 N N . THR A 1 403 ? 4.505 -56.678 11.923 1.00 53.22 403 THR A N 1
ATOM 3218 C CA . THR A 1 403 ? 4.006 -56.528 13.285 1.00 53.22 403 THR A CA 1
ATOM 3219 C C . THR A 1 403 ? 5.092 -56.064 14.259 1.00 53.22 403 THR A C 1
ATOM 3221 O O . THR A 1 403 ? 6.287 -56.271 14.073 1.00 53.22 403 THR A O 1
ATOM 3224 N N . ASN A 1 404 ? 4.638 -55.437 15.342 1.00 51.84 404 ASN A N 1
ATOM 3225 C CA . ASN A 1 404 ? 5.399 -54.665 16.328 1.00 51.84 404 ASN A CA 1
ATOM 3226 C C . ASN A 1 404 ? 6.285 -55.502 17.290 1.00 51.84 404 ASN A C 1
ATOM 3228 O O . ASN A 1 404 ? 6.518 -55.087 18.422 1.00 51.84 404 ASN A O 1
ATOM 3232 N N . GLU A 1 405 ? 6.767 -56.677 16.871 1.00 52.78 405 GLU A N 1
ATOM 3233 C CA . GLU A 1 405 ? 7.584 -57.584 17.703 1.00 52.78 405 GLU A CA 1
ATOM 3234 C C . GLU A 1 405 ? 9.079 -57.604 17.335 1.00 52.78 405 GLU A C 1
ATOM 3236 O O . GLU A 1 405 ? 9.904 -57.908 18.195 1.00 52.78 405 GLU A O 1
ATOM 3241 N N . ASP A 1 406 ? 9.477 -57.150 16.142 1.00 53.78 406 ASP A N 1
ATOM 3242 C CA . ASP A 1 406 ? 10.898 -57.140 15.737 1.00 53.78 406 ASP A CA 1
ATOM 3243 C C . ASP A 1 406 ? 11.690 -55.903 16.200 1.00 53.78 406 ASP A C 1
ATOM 3245 O O . ASP A 1 406 ? 12.924 -55.904 16.218 1.00 53.78 406 ASP A O 1
ATOM 3249 N N . VAL A 1 407 ? 11.014 -54.847 16.662 1.00 57.00 407 VAL A N 1
ATOM 3250 C CA . VAL A 1 407 ? 11.684 -53.624 17.152 1.00 57.00 407 VAL A CA 1
ATOM 3251 C C . VAL A 1 407 ? 12.245 -53.814 18.571 1.00 57.00 407 VAL A C 1
ATOM 3253 O O . VAL A 1 407 ? 13.241 -53.189 18.938 1.00 57.00 407 VAL A O 1
ATOM 3256 N N . MET A 1 408 ? 11.683 -54.741 19.355 1.00 55.31 408 MET A N 1
ATOM 3257 C CA . MET A 1 408 ? 12.148 -55.040 20.719 1.00 55.31 408 MET A CA 1
ATOM 3258 C C . MET A 1 408 ? 13.281 -56.081 20.765 1.00 55.31 408 MET A C 1
ATOM 3260 O O . MET A 1 408 ? 13.984 -56.161 21.769 1.00 55.31 408 MET A O 1
ATOM 3264 N N . SER A 1 409 ? 13.539 -56.811 19.670 1.00 57.47 409 SER A N 1
ATOM 3265 C CA . SER A 1 409 ? 14.695 -57.719 19.552 1.00 57.47 409 SER A CA 1
ATOM 3266 C C . SER A 1 409 ? 15.986 -57.014 19.102 1.00 57.47 409 SER A C 1
ATOM 3268 O O . SER A 1 409 ? 17.073 -57.579 19.250 1.00 57.47 409 SER A O 1
ATOM 3270 N N . LEU A 1 410 ? 15.904 -55.799 18.549 1.00 52.62 410 LEU A N 1
ATOM 3271 C CA . LEU A 1 410 ? 17.075 -55.048 18.070 1.00 52.62 410 LEU A CA 1
ATOM 3272 C C . LEU A 1 410 ? 17.643 -54.063 19.104 1.00 52.62 410 LEU A C 1
ATOM 3274 O O . LEU A 1 410 ? 18.788 -53.638 18.970 1.00 52.62 410 LEU A O 1
ATOM 3278 N N . LEU A 1 411 ? 16.907 -53.773 20.182 1.00 54.25 411 LEU A N 1
ATOM 3279 C CA . LEU A 1 411 ? 17.384 -52.942 21.298 1.00 54.25 411 LEU A CA 1
ATOM 3280 C C . LEU A 1 411 ? 18.059 -53.737 22.431 1.00 54.25 411 LEU A C 1
ATOM 3282 O O . LEU A 1 411 ? 18.595 -53.132 23.353 1.00 54.25 411 LEU A O 1
ATOM 3286 N N . SER A 1 412 ? 18.120 -55.072 22.349 1.00 59.66 412 SER A N 1
ATOM 3287 C CA . SER A 1 412 ? 18.850 -55.919 23.310 1.00 59.66 412 SER A CA 1
ATOM 3288 C C . SER A 1 412 ? 20.236 -56.375 22.822 1.00 59.66 412 SER A C 1
ATOM 3290 O O . SER A 1 412 ? 20.844 -57.246 23.440 1.00 59.66 412 SER A O 1
ATOM 3292 N N . LYS A 1 413 ? 20.739 -55.827 21.705 1.00 58.16 413 LYS A N 1
ATOM 3293 C CA . LYS A 1 413 ? 22.085 -56.115 21.160 1.00 58.16 413 LYS A CA 1
ATOM 3294 C C . LYS A 1 413 ? 22.996 -54.886 21.020 1.00 58.16 413 LYS A C 1
ATOM 3296 O O . LYS A 1 413 ? 24.065 -54.992 20.427 1.00 58.16 413 LYS A O 1
ATOM 3301 N N . LEU A 1 414 ? 22.619 -53.754 21.615 1.00 52.41 414 LEU A N 1
ATOM 3302 C CA . LEU A 1 414 ? 23.538 -52.654 21.928 1.00 52.41 414 LEU A CA 1
ATOM 3303 C C . LEU A 1 414 ? 23.448 -52.336 23.429 1.00 52.41 414 LEU A C 1
ATOM 3305 O O . LEU A 1 414 ? 22.818 -51.365 23.843 1.00 52.41 414 LEU A O 1
ATOM 3309 N N . ALA A 1 415 ? 24.068 -53.203 24.227 1.00 52.34 415 ALA A N 1
ATOM 3310 C CA . ALA A 1 415 ? 24.519 -52.943 25.589 1.00 52.34 415 ALA A CA 1
ATOM 3311 C C . ALA A 1 415 ? 25.929 -53.521 25.729 1.00 52.34 415 ALA A C 1
ATOM 3313 O O . ALA A 1 415 ? 26.131 -54.654 25.227 1.00 52.34 415 ALA A O 1
#

Sequence (415 aa):
MSFSPNSFCKKLDVLQETQESIVSISQWVLFHQKHCKESAKTWAEYIIGNQHSSNKKLSLLYLCNDVVQQARRKRKQEFITEFARVLPMVLQKIYPSVDSAIRAKIDRLVGVWQQRNIFDNNDIEKMKSSLSKQEPVQQVNQTGSKDSVVADLKHINDLYNHLNQLTDLSQANLTQFGIQSKTYLPNDPSGSDNLPAPRQYIAKLNMLDELSKVSINSIGEIKNTKLKIKAHLDNLSRLLSESIKTEDSKIGIINEKIARLNNTRDELRTMLEGGESKPKQVQQEEEEEEESPVFEAIADDDDDDDLLPTYEDDDDVKEDNKGKRRYSQTSSGGSTPTSKRVSFSEDIEVKEFDRDEESNEVDTHHPPPNEAIAEMIHHHKDSVELKHEHDALNGETNGDGPTNEDVMSLLSKLA